Protein AF-A0A367ICL1-F1 (afdb_monomer)

pLDDT: mean 82.24, std 11.34, range [33.03, 95.75]

Radius of gyration: 26.97 Å; Cα contacts (8 Å, |Δi|>4): 690; chains: 1; bounding box: 72×70×71 Å

Mean predicted aligned error: 9.84 Å

Structure (mmCIF, N/CA/C/O backbone):
data_AF-A0A367ICL1-F1
#
_entry.id   AF-A0A367ICL1-F1
#
loop_
_atom_site.group_PDB
_atom_site.id
_atom_site.type_symbol
_atom_site.label_atom_id
_atom_site.label_alt_id
_atom_site.label_comp_id
_atom_site.label_asym_id
_atom_site.label_entity_id
_atom_site.label_seq_id
_atom_site.pdbx_PDB_ins_code
_atom_site.Cartn_x
_atom_site.Cartn_y
_atom_site.Cartn_z
_atom_site.occupancy
_atom_site.B_iso_or_equiv
_atom_site.auth_seq_id
_atom_site.auth_comp_id
_atom_site.auth_asym_id
_atom_site.auth_atom_id
_atom_site.pdbx_PDB_model_num
ATOM 1 N N . MET A 1 1 ? -9.075 15.004 -10.251 1.00 80.56 1 MET A N 1
ATOM 2 C CA . MET A 1 1 ? -9.542 15.127 -11.652 1.00 80.56 1 MET A CA 1
ATOM 3 C C . MET A 1 1 ? -8.831 16.227 -12.441 1.00 80.56 1 MET A C 1
ATOM 5 O O . MET A 1 1 ? -7.957 15.871 -13.210 1.00 80.56 1 MET A O 1
ATOM 9 N N . ALA A 1 2 ? -9.095 17.531 -12.251 1.00 84.38 2 ALA A N 1
ATOM 10 C CA . ALA A 1 2 ? -8.471 18.580 -13.090 1.00 84.38 2 ALA A CA 1
ATOM 11 C C . ALA A 1 2 ? -6.928 18.573 -13.080 1.00 84.38 2 ALA A C 1
ATOM 13 O O . ALA A 1 2 ? -6.303 18.707 -14.125 1.00 84.38 2 ALA A O 1
ATOM 14 N N . PHE A 1 3 ? -6.315 18.358 -11.911 1.00 87.19 3 PHE A N 1
ATOM 15 C CA . PHE A 1 3 ? -4.863 18.186 -11.803 1.00 87.19 3 PHE A CA 1
ATOM 16 C C . PHE A 1 3 ? -4.368 16.981 -12.621 1.00 87.19 3 PHE A C 1
ATOM 18 O O . PHE A 1 3 ? -3.489 17.147 -13.459 1.00 87.19 3 PHE A O 1
ATOM 25 N N . MET A 1 4 ? -5.001 15.811 -12.452 1.00 86.44 4 MET A N 1
ATOM 26 C CA . MET A 1 4 ? -4.690 14.587 -13.210 1.00 86.44 4 MET A CA 1
ATOM 27 C C . MET A 1 4 ? -4.840 14.784 -14.721 1.00 86.44 4 MET A C 1
ATOM 29 O O . MET A 1 4 ? -3.998 14.331 -15.484 1.00 86.44 4 MET A O 1
ATOM 33 N N . PHE A 1 5 ? -5.850 15.534 -15.164 1.00 85.31 5 PHE A N 1
ATOM 34 C CA . PHE A 1 5 ? -6.018 15.855 -16.580 1.00 85.31 5 PHE A CA 1
ATOM 35 C C . PHE A 1 5 ? -4.800 16.592 -17.163 1.00 85.31 5 PHE A C 1
ATOM 37 O O . PHE A 1 5 ? -4.386 16.317 -18.282 1.00 85.31 5 PHE A O 1
ATOM 44 N N . VAL A 1 6 ? -4.184 17.503 -16.406 1.00 85.88 6 VAL A N 1
ATOM 45 C CA . VAL A 1 6 ? -3.000 18.239 -16.876 1.00 85.88 6 VAL A CA 1
ATOM 46 C C . VAL A 1 6 ? -1.768 17.340 -16.965 1.00 85.88 6 VAL A C 1
ATOM 48 O O . VAL A 1 6 ? -1.006 17.446 -17.929 1.00 85.88 6 VAL A O 1
ATOM 51 N N . ILE A 1 7 ? -1.565 16.479 -15.969 1.00 85.38 7 ILE A N 1
ATOM 52 C CA . ILE A 1 7 ? -0.329 15.697 -15.839 1.00 85.38 7 ILE A CA 1
ATOM 53 C C . ILE A 1 7 ? -0.369 14.339 -16.540 1.00 85.38 7 ILE A C 1
ATOM 55 O O . ILE A 1 7 ? 0.687 13.778 -16.788 1.00 85.38 7 ILE A O 1
ATOM 59 N N . ASP A 1 8 ? -1.556 13.815 -16.852 1.00 83.19 8 ASP A N 1
ATOM 60 C CA . ASP A 1 8 ? -1.704 12.421 -17.279 1.00 83.19 8 ASP A CA 1
ATOM 61 C C . ASP A 1 8 ? -2.618 12.225 -18.497 1.00 83.19 8 ASP A C 1
ATOM 63 O O . ASP A 1 8 ? -2.525 11.225 -19.205 1.00 83.19 8 ASP A O 1
ATOM 67 N N . TYR A 1 9 ? -3.517 13.167 -18.803 1.00 82.44 9 TYR A N 1
ATOM 68 C CA . TYR A 1 9 ? -4.415 12.972 -19.942 1.00 82.44 9 TYR A CA 1
ATOM 69 C C . TYR A 1 9 ? -3.655 13.141 -21.268 1.00 82.44 9 TYR A C 1
ATOM 71 O O . TYR A 1 9 ? -3.093 14.212 -21.515 1.00 82.44 9 TYR A O 1
ATOM 79 N N . PRO A 1 10 ? -3.681 12.149 -22.180 1.00 80.56 10 PRO A N 1
ATOM 80 C CA . PRO A 1 10 ? -2.889 12.199 -23.400 1.00 80.56 10 PRO A CA 1
ATOM 81 C C . PRO A 1 10 ? -3.562 13.093 -24.450 1.00 80.56 10 PRO A C 1
ATOM 83 O O . PRO A 1 10 ? -4.404 12.648 -25.232 1.00 80.56 10 PRO A O 1
ATOM 86 N N . ILE A 1 11 ? -3.187 14.374 -24.473 1.00 80.12 11 ILE A N 1
ATOM 87 C CA . ILE A 1 11 ? -3.695 15.352 -25.447 1.00 80.12 11 ILE A CA 1
ATOM 88 C C . ILE A 1 11 ? -3.033 15.164 -26.812 1.00 80.12 11 ILE A C 1
ATOM 90 O O . ILE A 1 11 ? -3.685 15.297 -27.850 1.00 80.12 11 ILE A O 1
ATOM 94 N N . ARG A 1 12 ? -1.736 14.832 -26.846 1.00 76.81 12 ARG A N 1
ATOM 95 C CA . ARG A 1 12 ? -1.007 14.628 -28.108 1.00 76.81 12 ARG A CA 1
ATOM 96 C C . ARG A 1 12 ? -1.083 13.170 -28.550 1.00 76.81 12 ARG A C 1
ATOM 98 O O . ARG A 1 12 ? -0.141 12.404 -28.367 1.00 76.81 12 ARG A O 1
ATOM 105 N N . TRP A 1 13 ? -2.188 12.816 -29.203 1.00 74.50 13 TRP A N 1
ATOM 106 C CA . TRP A 1 13 ? -2.472 11.445 -29.645 1.00 74.50 13 TRP A CA 1
ATOM 107 C C . TRP A 1 13 ? -1.372 10.817 -30.514 1.00 74.50 13 TRP A C 1
ATOM 109 O O . TRP A 1 13 ? -0.991 9.673 -30.299 1.00 74.50 13 TRP A O 1
ATOM 119 N N . GLY A 1 14 ? -0.789 11.585 -31.442 1.00 67.75 14 GLY A N 1
ATOM 120 C CA . GLY A 1 14 ? 0.313 11.099 -32.282 1.00 67.75 14 GLY A CA 1
ATOM 121 C C . GLY A 1 14 ? 1.578 10.729 -31.497 1.00 67.75 14 GLY A C 1
ATOM 122 O O . GLY A 1 14 ? 2.306 9.840 -31.918 1.00 67.75 14 GLY A O 1
ATOM 123 N N . LYS A 1 15 ? 1.825 11.365 -30.339 1.00 72.56 15 LYS A N 1
ATOM 124 C CA . LYS A 1 15 ? 2.923 10.987 -29.435 1.00 72.56 15 LYS A CA 1
ATOM 125 C C . LYS A 1 15 ? 2.564 9.778 -28.579 1.00 72.56 15 LYS A C 1
ATOM 127 O O . LYS A 1 15 ? 3.397 8.894 -28.445 1.00 72.56 15 LYS A O 1
ATOM 132 N N . LYS A 1 16 ? 1.314 9.692 -28.108 1.00 74.62 16 LYS A N 1
ATOM 133 C CA . LYS A 1 16 ? 0.800 8.508 -27.404 1.00 74.62 16 LYS A CA 1
ATOM 134 C C . LYS A 1 16 ? 0.962 7.239 -28.252 1.00 74.62 16 LYS A C 1
ATOM 136 O O . LYS A 1 16 ? 1.472 6.241 -27.764 1.00 74.62 16 LYS A O 1
ATOM 141 N N . LEU A 1 17 ? 0.593 7.300 -29.536 1.00 69.69 17 LEU A N 1
ATOM 142 C CA . LEU A 1 17 ? 0.759 6.186 -30.484 1.00 69.69 17 LEU A CA 1
ATOM 143 C C . LEU A 1 17 ? 2.230 5.821 -30.737 1.00 69.69 17 LEU A C 1
ATOM 145 O O . LEU A 1 17 ? 2.527 4.677 -31.058 1.00 69.69 17 LEU A O 1
ATOM 149 N N . ALA A 1 18 ? 3.141 6.783 -30.591 1.00 64.62 18 ALA A N 1
ATOM 150 C CA . ALA A 1 18 ? 4.579 6.575 -30.721 1.00 64.62 18 ALA A CA 1
ATOM 151 C C . ALA A 1 18 ? 5.255 6.145 -29.402 1.00 64.62 18 ALA A C 1
ATOM 153 O O . ALA A 1 18 ? 6.481 6.084 -29.357 1.00 64.62 18 ALA A O 1
ATOM 154 N N . GLY A 1 19 ? 4.488 5.892 -28.331 1.00 67.94 19 GLY A N 1
ATOM 155 C CA . GLY A 1 19 ? 5.028 5.542 -27.012 1.00 67.94 19 GLY A CA 1
ATOM 156 C C . GLY A 1 19 ? 5.784 6.685 -26.326 1.00 67.94 19 GLY A C 1
ATOM 157 O O . GLY A 1 19 ? 6.648 6.431 -25.496 1.00 67.94 19 GLY A O 1
ATOM 158 N N . ALA A 1 20 ? 5.504 7.937 -26.705 1.00 72.62 20 ALA A N 1
ATOM 159 C CA . ALA A 1 20 ? 6.136 9.121 -26.137 1.00 72.62 20 ALA A CA 1
ATOM 160 C C . ALA A 1 20 ? 5.185 9.865 -25.176 1.00 72.62 20 ALA A C 1
ATOM 162 O O . ALA A 1 20 ? 3.975 9.931 -25.447 1.00 72.62 20 ALA A O 1
ATOM 163 N N . PRO A 1 21 ? 5.726 10.5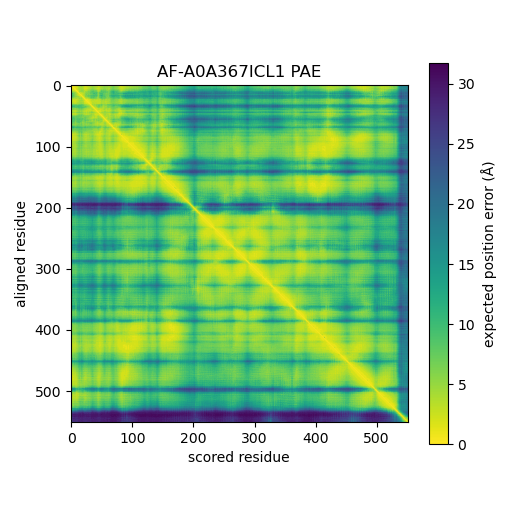33 -24.136 1.00 77.19 21 PRO A N 1
ATOM 164 C CA . PRO A 1 21 ? 4.918 11.265 -23.166 1.00 77.19 21 PRO A CA 1
ATOM 165 C C . PRO A 1 21 ? 4.038 12.323 -23.852 1.00 77.19 21 PRO A C 1
ATOM 167 O O . PRO A 1 21 ? 4.469 13.035 -24.773 1.00 77.19 21 PRO A O 1
ATOM 170 N N . SER A 1 22 ? 2.765 12.386 -23.458 1.00 80.62 22 SER A N 1
ATOM 171 C CA . SER A 1 22 ? 1.714 13.026 -24.269 1.00 80.62 22 SER A CA 1
ATOM 172 C C . SER A 1 22 ? 0.743 13.922 -23.496 1.00 80.62 22 SER A C 1
ATOM 174 O O . SER A 1 22 ? -0.187 14.468 -24.109 1.00 80.62 22 SER A O 1
ATOM 176 N N . SER A 1 23 ? 0.972 14.121 -22.194 1.00 84.88 23 SER A N 1
ATOM 177 C CA . SER A 1 23 ? 0.181 15.031 -21.361 1.00 84.88 23 SER A CA 1
ATOM 178 C C . SER A 1 23 ? 0.466 16.513 -21.653 1.00 84.88 23 SER A C 1
ATOM 180 O O . SER A 1 23 ? 1.392 16.862 -22.395 1.00 84.88 23 SER A O 1
ATOM 182 N N . ILE A 1 24 ? -0.336 17.422 -21.075 1.00 83.69 24 ILE A N 1
ATOM 183 C CA . ILE A 1 24 ? -0.062 18.871 -21.150 1.00 83.69 24 ILE A CA 1
ATOM 184 C C . ILE A 1 24 ? 1.265 19.181 -20.461 1.00 83.69 24 ILE A C 1
ATOM 186 O O . ILE A 1 24 ? 2.075 19.941 -20.997 1.00 83.69 24 ILE A O 1
ATOM 190 N N . ALA A 1 25 ? 1.481 18.603 -19.280 1.00 83.25 25 ALA A N 1
ATOM 191 C CA . ALA A 1 25 ? 2.699 18.805 -18.512 1.00 83.25 25 ALA A CA 1
ATOM 192 C C . ALA A 1 25 ? 3.931 18.295 -19.273 1.00 83.25 25 ALA A C 1
ATOM 194 O O . ALA A 1 25 ? 4.926 19.013 -19.366 1.00 83.25 25 ALA A O 1
ATOM 195 N N . ASP A 1 26 ? 3.833 17.127 -19.914 1.00 81.62 26 ASP A N 1
ATOM 196 C CA . ASP A 1 26 ? 4.898 16.589 -20.767 1.00 81.62 26 ASP A CA 1
ATOM 197 C C . ASP A 1 26 ? 5.168 17.489 -21.970 1.00 81.62 26 ASP A C 1
ATOM 199 O O . ASP A 1 26 ? 6.315 17.731 -22.339 1.00 81.62 26 ASP A O 1
ATOM 203 N N . TRP A 1 27 ? 4.117 18.030 -22.589 1.00 82.19 27 TRP A N 1
ATOM 204 C CA . TRP A 1 27 ? 4.282 18.954 -23.703 1.00 82.19 27 TRP A CA 1
ATOM 205 C C . TRP A 1 27 ? 5.031 20.222 -23.286 1.00 82.19 27 TRP A C 1
ATOM 207 O O . TRP A 1 27 ? 5.946 20.648 -23.998 1.00 82.19 27 TRP A O 1
ATOM 217 N N . VAL A 1 28 ? 4.687 20.801 -22.134 1.00 83.88 28 VAL A N 1
ATOM 218 C CA . VAL A 1 28 ? 5.409 21.950 -21.572 1.00 83.88 28 VAL A CA 1
ATOM 219 C C . VAL A 1 28 ? 6.857 21.564 -21.272 1.00 83.88 28 VAL A C 1
ATOM 221 O O . VAL A 1 28 ? 7.769 22.291 -21.665 1.00 83.88 28 VAL A O 1
ATOM 224 N N . ALA A 1 29 ? 7.085 20.399 -20.662 1.00 81.75 29 ALA A N 1
ATOM 225 C CA . ALA A 1 29 ? 8.419 19.923 -20.326 1.00 81.75 29 ALA A CA 1
ATOM 226 C C . ALA A 1 29 ? 9.305 19.733 -21.562 1.00 81.75 29 ALA A C 1
ATOM 228 O O . ALA A 1 29 ? 10.428 20.234 -21.595 1.00 81.75 29 ALA A O 1
ATOM 229 N N . MET A 1 30 ? 8.790 19.093 -22.611 1.00 82.12 30 MET A N 1
ATOM 230 C CA . MET A 1 30 ? 9.516 18.898 -23.868 1.00 82.12 30 MET A CA 1
ATOM 231 C C . MET A 1 30 ? 9.756 20.211 -24.613 1.00 82.12 30 MET A C 1
ATOM 233 O O . MET A 1 30 ? 10.809 20.389 -25.211 1.00 82.12 30 MET A O 1
ATOM 237 N N . THR A 1 31 ? 8.803 21.147 -24.579 1.00 83.38 31 THR A N 1
ATOM 238 C CA . THR A 1 31 ? 8.955 22.452 -25.251 1.00 83.38 31 THR A CA 1
ATOM 239 C C . THR A 1 31 ? 10.009 23.318 -24.562 1.00 83.38 31 THR A C 1
ATOM 241 O O . THR A 1 31 ? 10.727 24.065 -25.221 1.00 83.38 31 THR A O 1
ATOM 244 N N . LEU A 1 32 ? 10.133 23.194 -23.239 1.00 81.50 32 LEU A N 1
ATOM 245 C CA . LEU A 1 32 ? 11.165 23.851 -22.437 1.00 81.50 32 LEU A CA 1
ATOM 246 C C . LEU A 1 32 ? 12.491 23.067 -22.407 1.00 81.50 32 LEU A C 1
ATOM 248 O O . LEU A 1 32 ? 13.358 23.372 -21.587 1.00 81.50 32 LEU A O 1
ATOM 252 N N . SER A 1 33 ? 12.657 22.061 -23.273 1.00 82.50 33 SER A N 1
ATOM 253 C CA . SER A 1 33 ? 13.861 21.232 -23.340 1.00 82.50 33 SER A CA 1
ATOM 254 C C . SER A 1 33 ? 14.578 21.330 -24.677 1.00 82.50 33 SER A C 1
ATOM 256 O O . SER A 1 33 ? 13.956 21.428 -25.732 1.00 82.50 33 SER A O 1
ATOM 258 N N . GLY A 1 34 ? 15.911 21.293 -24.624 1.00 77.44 34 GLY A N 1
ATOM 259 C CA . GLY A 1 34 ? 16.750 21.082 -25.798 1.00 77.44 34 GLY A CA 1
ATOM 260 C C . GLY A 1 34 ? 16.775 19.609 -26.214 1.00 77.44 34 GLY A C 1
ATOM 261 O O . GLY A 1 34 ? 16.052 18.779 -25.665 1.00 77.44 34 GLY A O 1
ATOM 262 N N . GLN A 1 35 ? 17.636 19.270 -27.177 1.00 74.19 35 GLN A N 1
ATOM 263 C CA . GLN A 1 35 ? 17.752 17.884 -27.647 1.00 74.19 35 GLN A CA 1
ATOM 264 C C . GLN A 1 35 ? 18.404 16.946 -26.623 1.00 74.19 35 GLN A C 1
ATOM 266 O O . GLN A 1 35 ? 17.989 15.796 -26.541 1.00 74.19 35 GLN A O 1
ATOM 271 N N . ASP A 1 36 ? 19.349 17.453 -25.821 1.00 72.62 36 ASP A N 1
ATOM 272 C CA . ASP A 1 36 ? 20.118 16.648 -24.859 1.00 72.62 36 ASP A CA 1
ATOM 273 C C . ASP A 1 36 ? 19.740 16.904 -23.386 1.00 72.62 36 ASP A C 1
ATOM 275 O O . ASP A 1 36 ? 19.922 16.028 -22.539 1.00 72.62 36 ASP A O 1
ATOM 279 N N . TRP A 1 37 ? 19.224 18.098 -23.057 1.00 79.44 37 TRP A N 1
ATOM 280 C CA . TRP A 1 37 ? 18.909 18.502 -21.680 1.00 79.44 37 TRP A CA 1
ATOM 281 C C . TRP A 1 37 ? 17.777 19.532 -21.597 1.00 79.44 37 TRP A C 1
ATOM 283 O O . TRP A 1 37 ? 17.624 20.372 -22.488 1.00 79.44 37 TRP A O 1
ATOM 293 N N . GLY A 1 38 ? 17.011 19.515 -20.501 1.00 82.94 38 GLY A N 1
ATOM 294 C CA . GLY A 1 38 ? 15.934 20.475 -20.253 1.00 82.94 38 GLY A CA 1
ATOM 295 C C . GLY A 1 38 ? 14.990 20.067 -19.126 1.00 82.94 38 GLY A C 1
ATOM 296 O O . GLY A 1 38 ? 15.335 19.230 -18.307 1.00 82.94 38 GLY A O 1
ATOM 297 N N . LEU A 1 39 ? 13.781 20.630 -19.068 1.00 81.62 39 LEU A N 1
ATOM 298 C CA . LEU A 1 39 ? 12.786 20.239 -18.056 1.00 81.62 39 LEU A CA 1
ATOM 299 C C . LEU A 1 39 ? 12.366 18.758 -18.178 1.00 81.62 39 LEU A C 1
ATOM 301 O O . LEU A 1 39 ? 12.138 18.093 -17.172 1.00 81.62 39 LEU A O 1
ATOM 305 N N . ALA A 1 40 ? 12.323 18.229 -19.401 1.00 81.31 40 ALA A N 1
ATOM 306 C CA . ALA A 1 40 ? 12.000 16.836 -19.690 1.00 81.31 40 ALA A CA 1
ATOM 307 C C . ALA A 1 40 ? 13.074 15.858 -19.189 1.00 81.31 40 ALA A C 1
ATOM 309 O O . ALA A 1 40 ? 12.804 14.668 -19.101 1.00 81.31 40 ALA A O 1
ATOM 310 N N . SER A 1 41 ? 14.291 16.318 -18.848 1.00 82.50 41 SER A N 1
ATOM 311 C CA . SER A 1 41 ? 15.308 15.418 -18.279 1.00 82.50 41 SER A CA 1
ATOM 312 C C . SER A 1 41 ? 15.004 15.041 -16.830 1.00 82.50 41 SER A C 1
ATOM 314 O O . SER A 1 41 ? 15.547 14.053 -16.338 1.00 82.50 41 SER A O 1
ATOM 316 N N . VAL A 1 42 ? 14.143 15.815 -16.162 1.00 85.81 42 VAL A N 1
ATOM 317 C CA . VAL A 1 42 ? 13.775 15.683 -14.743 1.00 85.81 42 VAL A CA 1
ATOM 318 C C . VAL A 1 42 ? 12.283 15.372 -14.576 1.00 85.81 42 VAL A C 1
ATOM 320 O O . VAL A 1 42 ? 11.872 14.962 -13.494 1.00 85.81 42 VAL A O 1
ATOM 323 N N . TYR A 1 43 ? 11.463 15.553 -15.616 1.00 86.81 43 TYR A N 1
ATOM 324 C CA . TYR A 1 43 ? 10.024 15.299 -15.577 1.00 86.81 43 TYR A CA 1
ATOM 325 C C . TYR A 1 43 ? 9.545 14.464 -16.767 1.00 86.81 43 TYR A C 1
ATOM 327 O O . TYR A 1 43 ? 9.724 14.887 -17.911 1.00 86.81 43 TYR A O 1
ATOM 335 N N . THR A 1 44 ? 8.865 13.347 -16.485 1.00 83.62 44 THR A N 1
ATOM 336 C CA . THR A 1 44 ? 8.273 12.455 -17.499 1.00 83.62 44 THR A CA 1
ATOM 337 C C . THR A 1 44 ? 6.997 11.778 -16.984 1.00 83.62 44 THR A C 1
ATOM 339 O O . THR A 1 44 ? 7.015 11.207 -15.898 1.00 83.62 44 THR A O 1
ATOM 342 N N . GLU A 1 45 ? 5.895 11.827 -17.745 1.00 74.31 45 GLU A N 1
ATOM 343 C CA . GLU A 1 45 ? 4.645 11.041 -17.595 1.00 74.31 45 GLU A CA 1
ATOM 344 C C . GLU A 1 45 ? 3.929 11.086 -16.233 1.00 74.31 45 GLU A C 1
ATOM 346 O O . GLU A 1 45 ? 2.991 10.316 -16.045 1.00 74.31 45 GLU A O 1
ATOM 351 N N . ARG A 1 46 ? 4.351 11.982 -15.316 1.00 84.19 46 ARG A N 1
ATOM 352 C CA . ARG A 1 46 ? 3.899 12.248 -13.918 1.00 84.19 46 ARG A CA 1
ATOM 353 C C . ARG A 1 46 ? 5.018 12.171 -12.873 1.00 84.19 46 ARG A C 1
ATOM 355 O O . ARG A 1 46 ? 4.794 12.535 -11.716 1.00 84.19 46 ARG A O 1
ATOM 362 N N . TRP A 1 47 ? 6.202 11.696 -13.241 1.00 87.50 47 TRP A N 1
ATOM 363 C CA . TRP A 1 47 ? 7.343 11.551 -12.341 1.00 87.50 47 TRP A CA 1
ATOM 364 C C . TRP A 1 47 ? 8.262 12.758 -12.413 1.00 87.50 47 TRP A C 1
ATOM 366 O O . TRP A 1 47 ? 8.666 13.173 -13.492 1.00 87.50 47 TRP A O 1
ATOM 376 N N . ILE A 1 48 ? 8.647 13.271 -11.248 1.00 89.00 48 ILE A N 1
ATOM 377 C CA . ILE A 1 48 ? 9.845 14.091 -11.087 1.00 89.00 48 ILE A CA 1
ATOM 378 C C . ILE A 1 48 ? 10.967 13.137 -10.689 1.00 89.00 48 ILE A C 1
ATOM 380 O O . ILE A 1 48 ? 10.959 12.622 -9.573 1.00 89.00 48 ILE A O 1
ATOM 384 N N . HIS A 1 49 ? 11.902 12.862 -11.586 1.00 88.62 49 HIS A N 1
ATOM 385 C CA . HIS A 1 49 ? 12.945 11.856 -11.397 1.00 88.62 49 HIS A CA 1
ATOM 386 C C . HIS A 1 49 ? 14.349 12.454 -11.464 1.00 88.62 49 HIS A C 1
ATOM 388 O O . HIS A 1 49 ? 14.551 13.616 -11.818 1.00 88.62 49 HIS A O 1
ATOM 394 N N . GLN A 1 50 ? 15.341 11.648 -11.089 1.00 86.38 50 GLN A N 1
ATOM 395 C CA . GLN A 1 50 ? 16.743 12.002 -11.255 1.00 86.38 50 GLN A CA 1
ATOM 396 C C . GLN A 1 50 ? 17.035 12.389 -12.715 1.00 86.38 50 GLN A C 1
ATOM 398 O O . GLN A 1 50 ? 16.414 11.837 -13.630 1.00 86.38 50 GLN A O 1
ATOM 403 N N . PRO A 1 51 ? 17.974 13.315 -12.959 1.00 85.12 51 PRO A N 1
ATOM 404 C CA . PRO A 1 51 ? 18.217 13.783 -14.309 1.00 85.12 51 PRO A CA 1
ATOM 405 C C . PRO A 1 51 ? 18.663 12.654 -15.245 1.00 85.12 51 PRO A C 1
ATOM 407 O O . PRO A 1 51 ? 19.601 11.913 -14.949 1.00 85.12 51 PRO A O 1
ATOM 410 N N . SER A 1 52 ? 17.999 12.547 -16.390 1.00 84.12 52 SER A N 1
ATOM 411 C CA . SER A 1 52 ? 18.253 11.539 -17.422 1.00 84.12 52 SER A CA 1
ATOM 412 C C . SER A 1 52 ? 18.590 12.201 -18.757 1.00 84.12 52 SER A C 1
ATOM 414 O O . SER A 1 52 ? 18.160 13.318 -19.041 1.00 84.12 52 SER A O 1
ATOM 416 N N . LYS A 1 53 ? 19.408 11.541 -19.581 1.00 82.38 53 LYS A N 1
ATOM 417 C CA . LYS A 1 53 ? 19.758 12.071 -20.903 1.00 82.38 53 LYS A CA 1
ATOM 418 C C . LYS A 1 53 ? 18.530 12.020 -21.813 1.00 82.38 53 LYS A C 1
ATOM 420 O O . LYS A 1 53 ? 17.853 10.999 -21.847 1.00 82.38 53 LYS A O 1
ATOM 425 N N . LEU A 1 54 ? 18.276 13.094 -22.555 1.00 81.94 54 LEU A N 1
ATOM 426 C CA . LEU A 1 54 ? 17.197 13.129 -23.539 1.00 81.94 54 LEU A CA 1
ATOM 427 C C . LEU A 1 54 ? 17.636 12.494 -24.862 1.00 81.94 54 LEU A C 1
ATOM 429 O O . LEU A 1 54 ? 18.774 12.665 -25.299 1.00 81.94 54 LEU A O 1
ATOM 433 N N . GLU A 1 55 ? 16.708 11.796 -25.511 1.00 78.31 55 GLU A N 1
ATOM 434 C CA . GLU A 1 55 ? 16.825 11.351 -26.897 1.00 78.31 55 GLU A CA 1
ATOM 435 C C . GLU A 1 55 ? 15.640 11.925 -27.677 1.00 78.31 55 GLU A C 1
ATOM 437 O O . GLU A 1 55 ? 14.484 11.744 -27.305 1.00 78.31 55 GLU A O 1
ATOM 442 N N . ASN A 1 56 ? 15.907 12.689 -28.741 1.00 73.12 56 ASN A N 1
ATOM 443 C CA . ASN A 1 56 ? 14.868 13.372 -29.527 1.00 73.12 56 ASN A CA 1
ATOM 444 C C . ASN A 1 56 ? 13.929 14.275 -28.690 1.00 73.12 56 ASN A C 1
ATOM 446 O O . ASN A 1 56 ? 12.751 14.448 -29.019 1.00 73.12 56 ASN A O 1
ATOM 450 N N . GLY A 1 57 ? 14.452 14.871 -27.610 1.00 70.56 57 GLY A N 1
ATOM 451 C CA . GLY A 1 57 ? 13.715 15.799 -26.746 1.00 70.56 57 GLY A CA 1
ATOM 452 C C . GLY A 1 57 ? 12.739 15.145 -25.759 1.00 70.56 57 GLY A C 1
ATOM 453 O O . GLY A 1 57 ? 11.913 15.856 -25.187 1.00 70.56 57 GLY A O 1
ATOM 454 N N . PHE A 1 58 ? 12.810 13.826 -25.548 1.00 75.69 58 PHE A N 1
ATOM 455 C CA . PHE A 1 58 ? 12.112 13.125 -24.462 1.00 75.69 58 PHE A CA 1
ATOM 456 C C . PHE A 1 58 ? 13.065 12.179 -23.721 1.00 75.69 58 PHE A C 1
ATOM 458 O O . PHE A 1 58 ? 14.095 11.774 -24.260 1.00 75.69 58 PHE A O 1
ATOM 465 N N . ALA A 1 59 ? 12.759 11.873 -22.460 1.00 78.75 59 ALA A N 1
ATOM 466 C CA . ALA A 1 59 ? 13.570 10.959 -21.671 1.00 78.75 59 ALA A CA 1
ATOM 467 C C . ALA A 1 59 ? 13.218 9.503 -22.033 1.00 78.75 59 ALA A C 1
ATOM 469 O O . ALA A 1 59 ? 12.050 9.122 -21.916 1.00 78.75 59 ALA A O 1
ATOM 470 N N . PRO A 1 60 ? 14.184 8.678 -22.473 1.00 77.38 60 PRO A N 1
ATOM 471 C CA . PRO A 1 60 ? 13.936 7.267 -22.732 1.00 77.38 60 PRO A CA 1
ATOM 472 C C . PRO A 1 60 ? 13.627 6.527 -21.420 1.00 77.38 60 PRO A C 1
ATOM 474 O O . PRO A 1 60 ? 14.016 6.969 -20.335 1.00 77.38 60 PRO A O 1
ATOM 477 N N . TYR A 1 61 ? 12.914 5.401 -21.519 1.00 77.62 61 TYR A N 1
ATOM 478 C CA . TYR A 1 61 ? 12.546 4.542 -20.380 1.00 77.62 61 TYR A CA 1
ATOM 479 C C . TYR A 1 61 ? 11.876 5.300 -19.220 1.00 77.62 61 TYR A C 1
ATOM 481 O O . TYR A 1 61 ? 12.169 5.040 -18.055 1.00 77.62 61 TYR A O 1
ATOM 489 N N . ASN A 1 62 ? 11.016 6.276 -19.529 1.00 75.94 62 ASN A N 1
ATOM 490 C CA . ASN A 1 62 ? 10.311 7.101 -18.542 1.00 75.94 62 ASN A CA 1
ATOM 491 C C . ASN A 1 62 ? 11.234 7.809 -17.536 1.00 75.94 62 ASN A C 1
ATOM 493 O O . ASN A 1 62 ? 10.900 7.967 -16.360 1.00 75.94 62 ASN A O 1
ATOM 497 N N . GLY A 1 63 ? 12.418 8.228 -17.994 1.00 75.81 63 GLY A N 1
ATOM 498 C CA . GLY A 1 63 ? 13.380 8.944 -17.158 1.00 75.81 63 GLY A CA 1
ATOM 499 C C . GLY A 1 63 ? 14.335 8.057 -16.369 1.00 75.81 63 GLY A C 1
ATOM 500 O O . GLY A 1 63 ? 15.145 8.557 -15.584 1.00 75.81 63 GLY A O 1
ATOM 501 N N . ILE A 1 64 ? 14.272 6.740 -16.567 1.00 84.19 64 ILE A N 1
ATOM 502 C CA . ILE A 1 64 ? 15.166 5.792 -15.914 1.00 84.19 64 ILE A CA 1
ATOM 503 C C . ILE A 1 64 ? 16.485 5.730 -16.687 1.00 84.19 64 ILE A C 1
ATOM 505 O O . ILE A 1 64 ? 16.530 5.449 -17.882 1.00 84.19 64 ILE A O 1
ATOM 509 N N . THR A 1 65 ? 17.587 5.979 -15.983 1.00 84.62 65 THR A N 1
ATOM 510 C CA . THR A 1 65 ? 18.931 5.965 -16.562 1.00 84.62 65 THR A CA 1
ATOM 511 C C . THR A 1 65 ? 19.339 4.539 -16.963 1.00 84.62 65 THR A C 1
ATOM 513 O O . THR A 1 65 ? 19.375 3.677 -16.081 1.00 84.62 65 THR A O 1
ATOM 516 N N . PRO A 1 66 ? 19.683 4.274 -18.239 1.00 84.12 66 PRO A N 1
ATOM 517 C CA . PRO A 1 66 ? 20.215 2.979 -18.656 1.00 84.12 66 PRO A CA 1
ATOM 518 C C . PRO A 1 66 ? 21.528 2.640 -17.951 1.00 84.12 66 PRO A C 1
ATOM 520 O O . PRO A 1 66 ? 22.271 3.536 -17.530 1.00 84.12 66 PRO A O 1
ATOM 523 N N . TYR A 1 67 ? 21.831 1.349 -17.854 1.00 83.00 67 TYR A N 1
ATOM 524 C CA . TYR A 1 67 ? 23.046 0.895 -17.206 1.00 83.00 67 TYR A CA 1
ATOM 525 C C . TYR A 1 67 ? 24.303 1.384 -17.914 1.00 83.00 67 TYR A C 1
ATOM 527 O O . TYR A 1 67 ? 24.466 1.265 -19.126 1.00 83.00 67 TYR A O 1
ATOM 535 N N . SER A 1 68 ? 25.205 1.940 -17.115 1.00 82.56 68 SER A N 1
ATOM 536 C CA . SER A 1 68 ? 26.558 2.271 -17.522 1.00 82.56 68 SER A CA 1
ATOM 537 C C . SER A 1 68 ? 27.434 2.190 -16.289 1.00 82.56 68 SER A C 1
ATOM 539 O O . SER A 1 68 ? 27.187 2.895 -15.308 1.00 82.56 68 SER A O 1
ATOM 541 N N . SER A 1 69 ? 28.490 1.381 -16.343 1.00 80.31 69 SER A N 1
ATOM 542 C CA . SER A 1 69 ? 29.368 1.165 -15.192 1.00 80.31 69 SER A CA 1
ATOM 543 C C . SER A 1 69 ? 30.009 2.459 -14.670 1.00 80.31 69 SER A C 1
ATOM 545 O O . SER A 1 69 ? 30.378 2.517 -13.501 1.00 80.31 69 SER A O 1
ATOM 547 N N . SER A 1 70 ? 30.107 3.507 -15.499 1.00 82.06 70 SER A N 1
ATOM 548 C CA . SER A 1 70 ? 30.639 4.822 -15.119 1.00 82.06 70 SER A CA 1
ATOM 549 C C . SER A 1 70 ? 29.605 5.775 -14.510 1.00 82.06 70 SER A C 1
ATOM 551 O O . SER A 1 70 ? 29.989 6.779 -13.909 1.00 82.06 70 SER A O 1
ATOM 553 N N . ASN A 1 71 ? 28.305 5.496 -14.655 1.00 84.25 71 ASN A N 1
ATOM 554 C CA . ASN A 1 71 ? 27.245 6.391 -14.207 1.00 84.25 71 ASN A CA 1
ATOM 555 C C . ASN A 1 71 ? 26.636 5.914 -12.875 1.00 84.25 71 ASN A C 1
ATOM 557 O O . ASN A 1 71 ? 25.914 4.913 -12.873 1.00 84.25 71 ASN A O 1
ATOM 561 N N . PRO A 1 72 ? 26.822 6.642 -11.756 1.00 84.62 72 PRO A N 1
ATOM 562 C CA . PRO A 1 72 ? 26.254 6.257 -10.463 1.00 84.62 72 PRO A CA 1
ATOM 563 C C . PRO A 1 72 ? 24.717 6.241 -10.461 1.00 84.62 72 PRO A C 1
ATOM 565 O O . PRO A 1 72 ? 24.114 5.465 -9.724 1.00 84.62 72 PRO A O 1
ATOM 568 N N . PHE A 1 73 ? 24.066 7.025 -11.328 1.00 84.25 73 PHE A N 1
ATOM 569 C CA . PHE A 1 73 ? 22.605 7.034 -11.470 1.00 84.25 73 PHE A CA 1
ATOM 570 C C . PHE A 1 73 ? 22.042 5.754 -12.098 1.00 84.25 73 PHE A C 1
ATOM 572 O O . PHE A 1 73 ? 20.832 5.556 -12.082 1.00 84.25 73 PHE A O 1
ATOM 579 N N . SER A 1 74 ? 22.888 4.866 -12.627 1.00 84.38 74 SER A N 1
ATOM 580 C CA . SER A 1 74 ? 22.446 3.540 -13.070 1.00 84.38 74 SER A CA 1
ATOM 581 C C . SER A 1 74 ? 22.359 2.502 -11.948 1.00 84.38 74 SER A C 1
ATOM 583 O O . SER A 1 74 ? 21.758 1.450 -12.139 1.00 84.38 74 SER A O 1
ATOM 585 N N . TYR A 1 75 ? 22.920 2.800 -10.772 1.00 85.31 75 TYR A N 1
ATOM 586 C CA . TYR A 1 75 ? 22.925 1.907 -9.607 1.00 85.31 75 TYR A CA 1
ATOM 587 C C . TYR A 1 75 ? 21.797 2.221 -8.619 1.00 85.31 75 TYR A C 1
ATOM 589 O O . TYR A 1 75 ? 21.574 1.472 -7.674 1.00 85.31 75 TYR A O 1
ATOM 597 N N . THR A 1 76 ? 21.093 3.338 -8.801 1.00 89.12 76 THR A N 1
ATOM 598 C CA . THR A 1 76 ? 20.004 3.782 -7.926 1.00 89.12 76 THR A CA 1
ATOM 599 C C . THR A 1 76 ? 18.937 4.515 -8.732 1.00 89.12 76 THR A C 1
ATOM 601 O O . THR A 1 76 ? 19.132 4.831 -9.906 1.00 89.12 76 THR A O 1
ATOM 604 N N . PHE A 1 77 ? 17.789 4.775 -8.115 1.00 89.12 77 PHE A N 1
ATOM 605 C CA . PHE A 1 77 ? 16.740 5.573 -8.725 1.00 89.12 77 PHE A CA 1
ATOM 606 C C . PHE A 1 77 ? 16.017 6.417 -7.681 1.00 89.12 77 PHE A C 1
ATOM 608 O O . PHE A 1 77 ? 15.470 5.913 -6.694 1.00 89.12 77 PHE A O 1
ATOM 615 N N . LEU A 1 78 ? 15.976 7.719 -7.941 1.00 90.31 78 LEU A N 1
ATOM 616 C CA . LEU A 1 78 ? 15.161 8.667 -7.201 1.00 90.31 78 LEU A CA 1
ATOM 617 C C . LEU A 1 78 ? 14.073 9.212 -8.121 1.00 90.31 78 LEU A C 1
ATOM 619 O O . LEU A 1 78 ? 14.371 9.815 -9.151 1.00 90.31 78 LEU A O 1
ATOM 623 N N . GLY A 1 79 ? 12.818 9.034 -7.716 1.00 89.50 79 GLY A N 1
ATOM 624 C CA . GLY A 1 79 ? 11.668 9.654 -8.359 1.00 89.50 79 GLY A CA 1
ATOM 625 C C . GLY A 1 79 ? 10.578 10.016 -7.363 1.00 89.50 79 GLY A C 1
ATOM 626 O O . GLY A 1 79 ? 10.505 9.448 -6.280 1.00 89.50 79 GLY A O 1
ATOM 627 N N . ILE A 1 80 ? 9.746 10.986 -7.726 1.00 91.62 80 ILE A N 1
ATOM 628 C CA . ILE A 1 80 ? 8.587 11.462 -6.974 1.00 91.62 80 ILE A CA 1
ATOM 629 C C . ILE A 1 80 ? 7.413 11.467 -7.946 1.00 91.62 80 ILE A C 1
ATOM 631 O O . ILE A 1 80 ? 7.417 12.223 -8.918 1.00 91.62 80 ILE A O 1
ATOM 635 N N . GLU A 1 81 ? 6.408 10.636 -7.694 1.00 90.94 81 GLU A N 1
ATOM 636 C CA . GLU A 1 81 ? 5.180 10.651 -8.478 1.00 90.94 81 GLU A CA 1
ATOM 637 C C . GLU A 1 81 ? 4.258 11.778 -8.016 1.00 90.94 81 GLU A C 1
ATOM 639 O O . GLU A 1 81 ? 3.955 11.928 -6.830 1.00 90.94 81 GLU A O 1
ATOM 644 N N . LEU A 1 82 ? 3.775 12.577 -8.962 1.00 90.06 82 LEU A N 1
ATOM 645 C CA . LEU A 1 82 ? 2.781 13.608 -8.692 1.00 90.06 82 LEU A CA 1
ATOM 646 C C . LEU A 1 82 ? 1.381 12.992 -8.568 1.00 90.06 82 LEU A C 1
ATOM 648 O O . LEU A 1 82 ? 0.524 13.205 -9.419 1.00 90.06 82 LEU A O 1
ATOM 652 N N . SER A 1 83 ? 1.142 12.257 -7.483 1.00 90.06 83 SER A N 1
ATOM 653 C CA . SER A 1 83 ? -0.166 11.679 -7.157 1.00 90.06 83 SER A CA 1
ATOM 654 C C . SER A 1 83 ? -0.781 12.372 -5.932 1.00 90.06 83 SER A C 1
ATOM 656 O O . SER A 1 83 ? -0.224 12.304 -4.825 1.00 90.06 83 SER A O 1
ATOM 658 N N . PRO A 1 84 ? -1.944 13.035 -6.089 1.00 90.56 84 PRO A N 1
ATOM 659 C CA . PRO A 1 84 ? -2.724 13.552 -4.968 1.00 90.56 84 PRO A CA 1
ATOM 660 C C . PRO A 1 84 ? -3.060 12.484 -3.917 1.00 90.56 84 PRO A C 1
ATOM 662 O O . PRO A 1 84 ? -3.080 12.792 -2.726 1.00 90.56 84 PRO A O 1
ATOM 665 N N . THR A 1 85 ? -3.279 11.237 -4.337 1.00 91.06 85 THR A N 1
ATOM 666 C CA . THR A 1 85 ? -3.581 10.091 -3.472 1.00 91.06 85 THR A CA 1
ATOM 667 C C . THR A 1 85 ? -2.411 9.768 -2.568 1.00 91.06 85 THR A C 1
ATOM 669 O O . THR A 1 85 ? -2.583 9.683 -1.355 1.00 91.06 85 THR A O 1
ATOM 672 N N . LEU A 1 86 ? -1.204 9.650 -3.120 1.00 91.50 86 LEU A N 1
ATOM 673 C CA . LEU A 1 86 ? -0.018 9.347 -2.320 1.00 91.50 86 LEU A CA 1
ATOM 674 C C . LEU A 1 86 ? 0.283 10.459 -1.304 1.00 91.50 86 LEU A C 1
ATOM 676 O O . LEU A 1 86 ? 0.620 10.176 -0.152 1.00 91.50 86 LEU A O 1
ATOM 680 N N . LEU A 1 87 ? 0.089 11.723 -1.695 1.00 92.31 87 LEU A N 1
ATOM 681 C CA . LEU A 1 87 ? 0.201 12.862 -0.782 1.00 92.31 87 LEU A CA 1
ATOM 682 C C . LEU A 1 87 ? -0.872 12.815 0.323 1.00 92.31 87 LEU A C 1
ATOM 684 O O . LEU A 1 87 ? -0.564 13.059 1.490 1.00 92.31 87 LEU A O 1
ATOM 688 N N . ALA A 1 88 ? -2.117 12.478 -0.024 1.00 92.94 88 ALA A N 1
ATOM 689 C CA . ALA A 1 88 ? -3.219 12.331 0.925 1.00 92.94 88 ALA A CA 1
ATOM 690 C C . ALA A 1 88 ? -2.973 11.184 1.919 1.00 92.94 88 ALA A C 1
ATOM 692 O O . ALA A 1 88 ? -3.146 11.378 3.121 1.00 92.94 88 ALA A O 1
ATOM 693 N N . ILE A 1 89 ? -2.490 10.026 1.456 1.00 91.25 89 ILE A N 1
ATOM 694 C CA . ILE A 1 89 ? -2.081 8.906 2.321 1.00 91.25 89 ILE A CA 1
ATOM 695 C C . ILE A 1 89 ? -1.000 9.376 3.302 1.00 91.25 89 ILE A C 1
ATOM 697 O O . ILE A 1 89 ? -1.124 9.176 4.511 1.00 91.25 89 ILE A O 1
ATOM 701 N N . GLY A 1 90 ? 0.018 10.087 2.807 1.00 91.50 90 GLY A N 1
ATOM 702 C CA . GLY A 1 90 ? 1.028 10.737 3.643 1.00 91.50 90 GLY A CA 1
ATOM 703 C C . GLY A 1 90 ? 0.437 11.662 4.710 1.00 91.50 90 GLY A C 1
ATOM 704 O O . GLY A 1 90 ? 0.816 11.600 5.881 1.00 91.50 90 GLY A O 1
ATOM 705 N N . TRP A 1 91 ? -0.531 12.493 4.317 1.00 92.75 91 TRP A N 1
ATOM 706 C CA . TRP A 1 91 ? -1.224 13.424 5.208 1.00 92.75 91 TRP A CA 1
ATOM 707 C C . TRP A 1 91 ? -1.964 12.713 6.350 1.00 92.75 91 TRP A C 1
ATOM 709 O O . TRP A 1 91 ? -1.929 13.186 7.490 1.00 92.75 91 TRP A O 1
ATOM 719 N N . PHE A 1 92 ? -2.592 11.563 6.080 1.00 90.00 92 PHE A N 1
ATOM 720 C CA . PHE A 1 92 ? -3.243 10.741 7.106 1.00 90.00 92 PHE A CA 1
ATOM 721 C C . PHE A 1 92 ? -2.238 10.099 8.069 1.00 90.00 92 PHE A C 1
ATOM 723 O O . PHE A 1 92 ? -2.466 10.085 9.279 1.00 90.00 92 PHE A O 1
ATOM 730 N N . MET A 1 93 ? -1.103 9.621 7.553 1.00 88.25 93 MET A N 1
ATOM 731 C CA . MET A 1 93 ? -0.089 8.903 8.334 1.00 88.25 93 MET A CA 1
ATOM 732 C C . MET A 1 93 ? 0.749 9.792 9.267 1.00 88.25 93 MET A C 1
ATOM 734 O O . MET A 1 93 ? 1.352 9.275 10.210 1.00 88.25 93 MET A O 1
ATOM 738 N N . LYS A 1 94 ? 0.790 11.114 9.037 1.00 92.56 94 LYS A N 1
ATOM 739 C CA . LYS A 1 94 ? 1.725 12.060 9.687 1.00 92.56 94 LYS A CA 1
ATOM 740 C C . LYS A 1 94 ? 3.195 11.766 9.365 1.00 92.56 94 LYS A C 1
ATOM 742 O O . LYS A 1 94 ? 3.546 10.748 8.767 1.00 92.56 94 LYS A O 1
ATOM 747 N N . PHE A 1 95 ? 4.090 12.666 9.774 1.00 94.44 95 PHE A N 1
ATOM 748 C CA . PHE A 1 95 ? 5.507 12.568 9.410 1.00 94.44 95 PHE A CA 1
ATOM 749 C C . PHE A 1 95 ? 6.193 11.315 9.965 1.00 94.44 95 PHE A C 1
ATOM 751 O O . PHE A 1 95 ? 6.934 10.661 9.241 1.00 94.44 95 PHE A O 1
ATOM 758 N N . ARG A 1 96 ? 5.943 10.945 11.231 1.00 91.44 96 ARG A N 1
ATOM 759 C CA . ARG A 1 96 ? 6.642 9.822 11.888 1.00 91.44 96 ARG A CA 1
ATOM 760 C C . ARG A 1 96 ? 6.463 8.499 11.139 1.00 91.44 96 ARG A C 1
ATOM 762 O O . ARG A 1 96 ? 7.441 7.789 10.923 1.00 91.44 96 ARG A O 1
ATOM 769 N N . VAL A 1 97 ? 5.225 8.163 10.775 1.00 90.19 97 VAL A N 1
ATOM 770 C CA . VAL A 1 97 ? 4.921 6.902 10.084 1.00 90.19 97 VAL A CA 1
ATOM 771 C C . VAL A 1 97 ? 5.412 6.970 8.641 1.00 90.19 97 VAL A C 1
ATOM 773 O O . VAL A 1 97 ? 6.100 6.055 8.199 1.00 90.19 97 VAL A O 1
ATOM 776 N N . ALA A 1 98 ? 5.164 8.084 7.943 1.00 92.94 98 ALA A N 1
ATOM 777 C CA . ALA A 1 98 ? 5.630 8.271 6.571 1.00 92.94 98 ALA A CA 1
ATOM 778 C C . ALA A 1 98 ? 7.165 8.209 6.452 1.00 92.94 98 ALA A C 1
ATOM 780 O O . ALA A 1 98 ? 7.688 7.633 5.503 1.00 92.94 98 ALA A O 1
ATOM 781 N N . PHE A 1 99 ? 7.895 8.734 7.440 1.00 93.88 99 PHE A N 1
ATOM 782 C CA . PHE A 1 99 ? 9.352 8.642 7.514 1.00 93.88 99 PHE A CA 1
ATOM 783 C C . PHE A 1 99 ? 9.835 7.208 7.719 1.00 93.88 99 PHE A C 1
ATOM 785 O O . PHE A 1 99 ? 10.784 6.799 7.065 1.00 93.88 99 PHE A O 1
ATOM 792 N N . LEU A 1 100 ? 9.173 6.420 8.570 1.00 91.69 100 LEU A N 1
ATOM 793 C CA . LEU A 1 100 ? 9.558 5.024 8.801 1.00 91.69 100 LEU A CA 1
ATOM 794 C C . LEU A 1 100 ? 9.279 4.121 7.595 1.00 91.69 100 LEU A C 1
ATOM 796 O O . LEU A 1 100 ? 10.103 3.261 7.288 1.00 91.69 100 LEU A O 1
ATOM 800 N N . VAL A 1 101 ? 8.192 4.367 6.858 1.00 93.00 101 VAL A N 1
ATOM 801 C CA . VAL A 1 101 ? 7.978 3.747 5.541 1.00 93.00 101 VAL A CA 1
ATOM 802 C C . VAL A 1 101 ? 9.092 4.177 4.583 1.00 93.00 101 VAL A C 1
ATOM 804 O O . VAL A 1 101 ? 9.752 3.348 3.968 1.00 93.00 101 VAL A O 1
ATOM 807 N N . ASN A 1 102 ? 9.380 5.474 4.489 1.00 94.69 102 ASN A N 1
ATOM 808 C CA . ASN A 1 102 ? 10.376 5.970 3.546 1.00 94.69 102 ASN A CA 1
ATOM 809 C C . ASN A 1 102 ? 11.813 5.514 3.869 1.00 94.69 102 ASN A C 1
ATOM 811 O O . ASN A 1 102 ? 12.586 5.263 2.951 1.00 94.69 102 ASN A O 1
ATOM 815 N N . LEU A 1 103 ? 12.159 5.310 5.144 1.00 94.81 103 LEU A N 1
ATOM 816 C CA . LEU A 1 103 ? 13.426 4.695 5.553 1.00 94.81 103 LEU A CA 1
ATOM 817 C C . LEU A 1 103 ? 13.622 3.313 4.920 1.00 94.81 103 LEU A C 1
ATOM 819 O O . LEU A 1 103 ? 14.732 2.997 4.498 1.00 94.81 103 LEU A O 1
ATOM 823 N N . GLY A 1 104 ? 12.552 2.522 4.798 1.00 94.06 104 GLY A N 1
ATOM 824 C CA . GLY A 1 104 ? 12.579 1.259 4.061 1.00 94.06 104 GLY A CA 1
ATOM 825 C C . GLY A 1 104 ? 12.961 1.460 2.598 1.00 94.06 104 GLY A C 1
ATOM 826 O O . GLY A 1 104 ? 13.879 0.812 2.100 1.00 94.06 104 GLY A O 1
ATOM 827 N N . SER A 1 105 ? 12.329 2.420 1.920 1.00 93.81 105 SER A N 1
ATOM 828 C CA . SER A 1 105 ? 12.666 2.751 0.529 1.00 93.81 105 SER A CA 1
ATOM 829 C C . SER A 1 105 ? 14.093 3.270 0.389 1.00 93.81 105 SER A C 1
ATOM 831 O O . SER A 1 105 ? 14.767 2.936 -0.579 1.00 93.81 105 SER A O 1
ATOM 833 N N . ILE A 1 106 ? 14.574 4.060 1.352 1.00 94.75 106 ILE A N 1
ATOM 834 C CA . ILE A 1 106 ? 15.940 4.584 1.343 1.00 94.75 106 ILE A CA 1
ATOM 835 C C . ILE A 1 106 ? 16.946 3.433 1.443 1.00 94.75 106 ILE A C 1
ATOM 837 O O . ILE A 1 106 ? 17.886 3.374 0.654 1.00 94.75 106 ILE A O 1
ATOM 841 N N . VAL A 1 107 ? 16.730 2.489 2.365 1.00 95.06 107 VAL A N 1
ATOM 842 C CA . VAL A 1 107 ? 17.581 1.297 2.495 1.00 95.06 107 VAL A CA 1
ATOM 843 C C . VAL A 1 107 ? 17.522 0.446 1.226 1.00 95.06 107 VAL A C 1
ATOM 845 O O . VAL A 1 107 ? 18.562 0.017 0.731 1.00 95.06 107 VAL A O 1
ATOM 848 N N . ALA A 1 108 ? 16.334 0.244 0.654 1.00 94.62 108 ALA A N 1
ATOM 849 C CA . ALA A 1 108 ? 16.176 -0.496 -0.591 1.00 94.62 108 ALA A CA 1
ATOM 850 C C . ALA A 1 108 ? 16.950 0.158 -1.749 1.00 94.62 108 ALA A C 1
ATOM 852 O O . ALA A 1 108 ? 17.824 -0.474 -2.334 1.00 94.62 108 ALA A O 1
ATOM 853 N N . TRP A 1 109 ? 16.687 1.428 -2.052 1.00 93.50 109 TRP A N 1
ATOM 854 C CA . TRP A 1 109 ? 17.177 2.080 -3.270 1.00 93.50 109 TRP A CA 1
ATOM 855 C C . TRP A 1 109 ? 18.589 2.656 -3.180 1.00 93.50 109 TRP A C 1
ATOM 857 O O . TRP A 1 109 ? 19.269 2.718 -4.203 1.00 93.50 109 TRP A O 1
ATOM 867 N N . PHE A 1 110 ? 19.050 3.076 -1.999 1.00 92.88 110 PHE A N 1
ATOM 868 C CA . PHE A 1 110 ? 20.386 3.668 -1.830 1.00 92.88 110 PHE A CA 1
ATOM 869 C C . PHE A 1 110 ? 21.405 2.718 -1.205 1.00 92.88 110 PHE A C 1
ATOM 871 O O . PHE A 1 110 ? 22.590 3.042 -1.198 1.00 92.88 110 PHE A O 1
ATOM 878 N N . PHE A 1 111 ? 20.976 1.561 -0.693 1.00 93.06 111 PHE A N 1
ATOM 879 C CA . PHE A 1 111 ? 21.883 0.585 -0.092 1.00 93.06 111 PHE A CA 1
ATOM 880 C C . PHE A 1 111 ? 21.791 -0.782 -0.770 1.00 93.06 111 PHE A C 1
ATOM 882 O O . PHE A 1 111 ? 22.781 -1.245 -1.330 1.00 93.06 111 PHE A O 1
ATOM 889 N N . LEU A 1 112 ? 20.611 -1.408 -0.785 1.00 93.81 112 LEU A N 1
ATOM 890 C CA . LEU A 1 112 ? 20.458 -2.771 -1.303 1.00 93.81 112 LEU A CA 1
ATOM 891 C C . LEU A 1 112 ? 20.571 -2.845 -2.827 1.00 93.81 112 LEU A C 1
ATOM 893 O O . LEU A 1 112 ? 21.319 -3.681 -3.317 1.00 93.81 112 LEU A O 1
ATOM 897 N N . VAL A 1 113 ? 19.887 -1.975 -3.579 1.00 93.19 113 VAL A N 1
ATOM 898 C CA . VAL A 1 113 ? 19.959 -1.977 -5.053 1.00 93.19 113 VAL A CA 1
ATOM 899 C C . VAL A 1 113 ? 21.401 -1.751 -5.538 1.00 93.19 113 VAL A C 1
ATOM 901 O O . VAL A 1 113 ? 21.889 -2.604 -6.278 1.00 93.19 113 VAL A O 1
ATOM 904 N N . PRO A 1 114 ? 22.141 -0.710 -5.093 1.00 92.62 114 PRO A N 1
ATOM 905 C CA . PRO A 1 114 ? 23.537 -0.548 -5.491 1.00 92.62 114 PRO A CA 1
ATOM 906 C C . PRO A 1 114 ? 24.405 -1.752 -5.124 1.00 92.62 114 PRO A C 1
ATOM 908 O O . PRO A 1 114 ? 25.223 -2.174 -5.934 1.00 92.62 114 PRO A O 1
ATOM 911 N N . LEU A 1 115 ? 24.219 -2.328 -3.931 1.00 92.25 115 LEU A N 1
ATOM 912 C CA . LEU A 1 115 ? 24.986 -3.487 -3.475 1.00 92.25 115 LEU A CA 1
ATOM 913 C C . LEU A 1 115 ? 24.733 -4.716 -4.353 1.00 92.25 115 LEU A C 1
ATOM 915 O O . LEU A 1 115 ? 25.685 -5.385 -4.738 1.00 92.25 115 LEU A O 1
ATOM 919 N N . VAL A 1 116 ? 23.476 -4.970 -4.713 1.00 90.62 116 VAL A N 1
ATOM 920 C CA . VAL A 1 116 ? 23.071 -6.069 -5.597 1.00 90.62 116 VAL A CA 1
ATOM 921 C C . VAL A 1 116 ? 23.676 -5.914 -6.997 1.00 90.62 116 VAL A C 1
ATOM 923 O O . VAL A 1 116 ? 24.163 -6.890 -7.561 1.00 90.62 116 VAL A O 1
ATOM 926 N N . VAL A 1 117 ? 23.704 -4.691 -7.539 1.00 88.44 117 VAL A N 1
ATOM 927 C CA . VAL A 1 117 ? 24.298 -4.411 -8.859 1.00 88.44 117 VAL A CA 1
ATOM 928 C C . VAL A 1 117 ? 25.830 -4.482 -8.820 1.00 88.44 117 VAL A C 1
ATOM 930 O O . VAL A 1 117 ? 26.435 -5.022 -9.737 1.00 88.44 117 VAL A O 1
ATOM 933 N N . ILE A 1 118 ? 26.477 -3.977 -7.762 1.00 89.88 118 ILE A N 1
ATOM 934 C CA . ILE A 1 118 ? 27.945 -4.014 -7.605 1.00 89.88 118 ILE A CA 1
ATOM 935 C C . ILE A 1 118 ? 28.454 -5.444 -7.399 1.00 89.88 118 ILE A C 1
ATOM 937 O O . ILE A 1 118 ? 29.518 -5.792 -7.903 1.00 89.88 118 ILE A O 1
ATOM 941 N N . GLN A 1 119 ? 27.722 -6.258 -6.636 1.00 89.06 119 GLN A N 1
ATOM 942 C CA . GLN A 1 119 ? 28.077 -7.656 -6.382 1.00 89.06 119 GLN A CA 1
ATOM 943 C C . GLN A 1 119 ? 27.675 -8.597 -7.521 1.00 89.06 119 GLN A C 1
ATOM 945 O O . GLN A 1 119 ? 28.000 -9.777 -7.443 1.00 89.06 119 GLN A O 1
ATOM 950 N N . ASP A 1 120 ? 26.979 -8.083 -8.541 1.00 86.88 120 ASP A N 1
ATOM 951 C CA . ASP A 1 120 ? 26.466 -8.852 -9.674 1.00 86.88 120 ASP A CA 1
ATOM 952 C C . ASP A 1 120 ? 25.717 -10.120 -9.227 1.00 86.88 120 ASP A C 1
ATOM 954 O O . ASP A 1 120 ? 25.989 -11.235 -9.668 1.00 86.88 120 ASP A O 1
ATOM 958 N N . VAL A 1 121 ? 24.796 -9.950 -8.271 1.00 85.69 121 VAL A N 1
ATOM 959 C CA . VAL A 1 121 ? 24.088 -11.078 -7.649 1.00 85.69 121 VAL A CA 1
ATOM 960 C C . VAL A 1 121 ? 23.288 -11.834 -8.717 1.00 85.69 121 VAL A C 1
ATOM 962 O O . VAL A 1 121 ? 22.516 -11.203 -9.437 1.00 85.69 121 VAL A O 1
ATOM 965 N N . PRO A 1 122 ? 23.410 -13.169 -8.820 1.00 83.62 122 PRO A N 1
ATOM 966 C CA . PRO A 1 122 ? 22.667 -13.938 -9.806 1.00 83.62 122 PRO A CA 1
ATOM 967 C C . PRO A 1 122 ? 21.169 -13.954 -9.481 1.00 83.62 122 PRO A C 1
ATOM 969 O O . PRO A 1 122 ? 20.762 -14.274 -8.363 1.00 83.62 122 PRO A O 1
ATOM 972 N N . VAL A 1 123 ? 20.337 -13.650 -10.475 1.00 81.12 123 VAL A N 1
ATOM 973 C CA . VAL A 1 123 ? 18.874 -13.642 -10.368 1.00 81.12 123 VAL A CA 1
ATOM 974 C C . VAL A 1 123 ? 18.300 -14.789 -11.179 1.00 81.12 123 VAL A C 1
ATOM 976 O O . VAL A 1 123 ? 18.674 -14.992 -12.332 1.00 81.12 123 VAL A O 1
ATOM 979 N N . TYR A 1 124 ? 17.369 -15.530 -10.582 1.00 77.38 124 TYR A N 1
ATOM 980 C CA . TYR A 1 124 ? 16.623 -16.561 -11.294 1.00 77.38 124 TYR A CA 1
ATOM 981 C C . TYR A 1 124 ? 15.703 -15.918 -12.336 1.00 77.38 124 TYR A C 1
ATOM 983 O O . TYR A 1 124 ? 14.839 -15.116 -11.971 1.00 77.38 124 TYR A O 1
ATOM 991 N N . ASP A 1 125 ? 15.880 -16.264 -13.613 1.00 73.50 125 ASP A N 1
ATOM 992 C CA . ASP A 1 125 ? 14.948 -15.869 -14.666 1.00 73.50 125 ASP A CA 1
ATOM 993 C C . ASP A 1 125 ? 14.008 -17.037 -15.013 1.00 73.50 125 ASP A C 1
ATOM 995 O O . ASP A 1 125 ? 14.467 -18.051 -15.553 1.00 73.50 125 ASP A O 1
ATOM 999 N N . PRO A 1 126 ? 12.692 -16.918 -14.742 1.00 68.25 126 PRO A N 1
ATOM 1000 C CA . PRO A 1 126 ? 11.724 -17.966 -15.056 1.00 68.25 126 PRO A CA 1
ATOM 1001 C C . PRO A 1 126 ? 11.645 -18.317 -16.547 1.00 68.25 126 PRO A C 1
ATOM 1003 O O . PRO A 1 126 ? 11.256 -19.430 -16.883 1.00 68.25 126 PRO A O 1
ATOM 1006 N N . SER A 1 127 ? 12.012 -17.395 -17.446 1.00 72.00 127 SER A N 1
ATOM 1007 C CA . SER A 1 127 ? 11.947 -17.632 -18.895 1.00 72.00 127 SER A CA 1
ATOM 1008 C C . SER A 1 127 ? 13.050 -18.565 -19.402 1.00 72.00 127 SER A C 1
ATOM 1010 O O . SER A 1 127 ? 12.830 -19.323 -20.347 1.00 72.00 127 SER A O 1
ATOM 1012 N N . LEU A 1 128 ? 14.219 -18.544 -18.755 1.00 70.94 128 LEU A N 1
ATOM 1013 C CA . LEU A 1 128 ? 15.348 -19.422 -19.066 1.00 70.94 128 LEU A CA 1
ATOM 1014 C C . LEU A 1 128 ? 15.441 -20.637 -18.141 1.00 70.94 128 LEU A C 1
ATOM 1016 O O . LEU A 1 128 ? 16.139 -21.601 -18.454 1.00 70.94 128 LEU A O 1
ATOM 1020 N N . GLY A 1 129 ? 14.792 -20.579 -16.977 1.00 72.12 129 GLY A N 1
ATOM 1021 C CA . GLY A 1 129 ? 14.941 -21.581 -15.926 1.00 72.12 129 GLY A CA 1
ATOM 1022 C C . GLY A 1 129 ? 16.346 -21.611 -15.310 1.00 72.12 129 GLY A C 1
ATOM 1023 O O . GLY A 1 129 ? 16.710 -22.601 -14.675 1.00 72.12 129 GLY A O 1
ATOM 1024 N N . SER A 1 130 ? 17.143 -20.553 -15.493 1.00 78.38 130 SER A N 1
ATOM 1025 C CA . SER A 1 130 ? 18.523 -20.453 -15.014 1.00 78.38 130 SER A CA 1
ATOM 1026 C C . SER A 1 130 ? 18.772 -19.163 -14.240 1.00 78.38 130 SER A C 1
ATOM 1028 O O . SER A 1 130 ? 18.074 -18.161 -14.396 1.00 78.38 130 SER A O 1
ATOM 1030 N N . TYR A 1 131 ? 19.808 -19.190 -13.408 1.00 79.94 131 TYR A N 1
ATOM 1031 C CA . TYR A 1 131 ? 20.323 -18.000 -12.746 1.00 79.94 131 TYR A CA 1
ATOM 1032 C C . TYR A 1 131 ? 21.216 -17.221 -13.710 1.00 79.94 131 TYR A C 1
ATOM 1034 O O . TYR A 1 131 ? 22.158 -17.784 -14.263 1.00 79.94 131 TYR A O 1
ATOM 1042 N N . VAL A 1 132 ? 20.906 -15.942 -13.894 1.00 82.88 132 VAL A N 1
ATOM 1043 C CA . VAL A 1 132 ? 21.618 -15.018 -14.781 1.00 82.88 132 VAL A CA 1
ATOM 1044 C C . VAL A 1 132 ? 22.142 -13.854 -13.950 1.00 82.88 132 VAL A C 1
ATOM 1046 O O . VAL A 1 132 ? 21.432 -13.334 -13.083 1.00 82.88 132 VAL A O 1
ATOM 1049 N N . SER A 1 133 ? 23.387 -13.456 -14.198 1.00 84.25 133 SER A N 1
ATOM 1050 C CA . SER A 1 133 ? 23.997 -12.292 -13.555 1.00 84.25 133 SER A CA 1
ATOM 1051 C C . SER A 1 133 ? 23.231 -11.015 -13.900 1.00 84.25 133 SER A C 1
ATOM 1053 O O . SER A 1 133 ? 22.768 -10.825 -15.023 1.00 84.25 133 SER A O 1
ATOM 1055 N N . ILE A 1 134 ? 23.094 -10.102 -12.941 1.00 82.81 134 ILE A N 1
ATOM 1056 C CA . ILE A 1 134 ? 22.311 -8.873 -13.132 1.00 82.81 134 ILE A CA 1
ATOM 1057 C C . ILE A 1 134 ? 22.904 -7.972 -14.225 1.00 82.81 134 ILE A C 1
ATOM 1059 O O . ILE A 1 134 ? 22.159 -7.313 -14.950 1.00 82.81 134 ILE A O 1
ATOM 1063 N N . THR A 1 135 ? 24.227 -7.951 -14.370 1.00 82.56 135 THR A N 1
ATOM 1064 C CA . THR A 1 135 ? 24.916 -7.157 -15.395 1.00 82.56 135 THR A CA 1
ATOM 1065 C C . THR A 1 135 ? 24.706 -7.684 -16.817 1.00 82.56 135 THR A C 1
ATOM 1067 O O . THR A 1 135 ? 24.640 -6.881 -17.751 1.00 82.56 135 THR A O 1
ATOM 1070 N N . GLU A 1 136 ? 24.481 -8.989 -16.986 1.00 81.69 136 GLU A N 1
ATOM 1071 C CA . GLU A 1 136 ? 24.259 -9.646 -18.285 1.00 81.69 136 GLU A CA 1
ATOM 1072 C C . GLU A 1 136 ? 22.970 -9.162 -18.977 1.00 81.69 136 GLU A C 1
ATOM 1074 O O . GLU A 1 136 ? 22.882 -9.107 -20.206 1.00 81.69 136 GLU A O 1
ATOM 1079 N N . TYR A 1 137 ? 21.995 -8.687 -18.195 1.00 79.88 137 TYR A N 1
ATOM 1080 C CA . TYR A 1 137 ? 20.782 -8.059 -18.724 1.00 79.88 137 TYR A CA 1
ATOM 1081 C C . TYR A 1 137 ? 21.057 -6.747 -19.473 1.00 79.88 137 TYR A C 1
ATOM 1083 O O . TYR A 1 137 ? 20.259 -6.350 -20.320 1.00 79.88 137 TYR A O 1
ATOM 1091 N N . SER A 1 138 ? 22.166 -6.052 -19.198 1.00 77.62 138 SER A N 1
ATOM 1092 C CA . SER A 1 138 ? 22.504 -4.833 -19.949 1.00 77.62 138 SER A CA 1
ATOM 1093 C C . SER A 1 138 ? 23.157 -5.097 -21.296 1.00 77.62 138 SER A C 1
ATOM 1095 O O . SER A 1 138 ? 23.290 -4.163 -22.088 1.00 77.62 138 SER A O 1
ATOM 1097 N N . GLU A 1 139 ? 23.556 -6.336 -21.578 1.00 78.56 139 GLU A N 1
ATOM 1098 C CA . GLU A 1 139 ? 24.221 -6.671 -22.827 1.00 78.56 139 GLU A CA 1
ATOM 1099 C C . GLU A 1 139 ? 23.194 -6.836 -23.954 1.00 78.56 139 GLU A C 1
ATOM 1101 O O . GLU A 1 139 ? 22.353 -7.732 -23.900 1.00 78.56 139 GLU A O 1
ATOM 1106 N N . PRO A 1 140 ? 23.253 -6.035 -25.035 1.00 72.50 140 PRO A N 1
ATOM 1107 C CA . PRO A 1 140 ? 22.324 -6.187 -26.159 1.00 72.50 140 PRO A CA 1
ATOM 1108 C C . PRO A 1 140 ? 22.427 -7.553 -26.860 1.00 72.50 140 PRO A C 1
ATOM 1110 O O . PRO A 1 140 ? 21.523 -7.942 -27.596 1.00 72.50 140 PRO A O 1
ATOM 1113 N N . SER A 1 141 ? 23.535 -8.272 -26.656 1.00 67.62 141 SER A N 1
ATOM 1114 C CA . SER A 1 141 ? 23.832 -9.586 -27.231 1.00 67.62 141 SER A CA 1
ATOM 1115 C C . SER A 1 141 ? 23.229 -10.771 -26.474 1.00 67.62 141 SER A C 1
ATOM 1117 O O . SER A 1 141 ? 23.191 -11.860 -27.042 1.00 67.62 141 SER A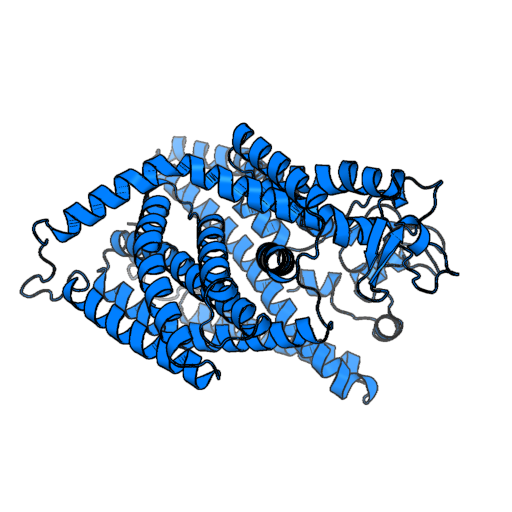 O 1
ATOM 1119 N N . SER A 1 142 ? 22.758 -10.597 -25.234 1.00 63.03 142 SER A N 1
ATOM 1120 C CA . SER A 1 142 ? 22.324 -11.711 -24.372 1.00 63.03 142 SER A CA 1
ATOM 1121 C C . SER A 1 142 ? 20.932 -12.264 -24.714 1.00 63.03 142 SER A C 1
ATOM 1123 O O . SER A 1 142 ? 20.487 -13.243 -24.125 1.00 63.03 142 SER A O 1
ATOM 1125 N N . GLY A 1 143 ? 20.212 -11.652 -25.664 1.00 64.56 143 GLY A N 1
ATOM 1126 C CA . GLY A 1 143 ? 18.833 -12.028 -26.011 1.00 64.56 143 GLY A CA 1
ATOM 1127 C C . GLY A 1 143 ? 17.792 -11.652 -24.944 1.00 64.56 143 GLY A C 1
ATOM 1128 O O . GLY A 1 143 ? 16.597 -11.750 -25.211 1.00 64.56 143 GLY A O 1
ATOM 1129 N N . ILE A 1 144 ? 18.232 -11.167 -23.775 1.00 68.81 144 ILE A N 1
ATOM 1130 C CA . ILE A 1 144 ? 17.414 -10.755 -22.625 1.00 68.81 144 ILE A CA 1
ATOM 1131 C C . ILE A 1 144 ? 17.845 -9.343 -22.229 1.00 68.81 144 ILE A C 1
ATOM 1133 O O . ILE A 1 144 ? 18.389 -9.080 -21.159 1.00 68.81 144 ILE A O 1
ATOM 1137 N N . PHE A 1 145 ? 17.643 -8.416 -23.162 1.00 76.50 145 PHE A N 1
ATOM 1138 C CA . PHE A 1 145 ? 18.078 -7.039 -23.000 1.00 76.50 145 PHE A CA 1
ATOM 1139 C C . PHE A 1 145 ? 17.115 -6.266 -22.094 1.00 76.50 145 PHE A C 1
ATOM 1141 O O . PHE A 1 145 ? 15.978 -5.972 -22.470 1.00 76.50 145 PHE A O 1
ATOM 1148 N N . TYR A 1 146 ? 17.596 -5.902 -20.908 1.00 78.50 146 TYR A N 1
ATOM 1149 C CA . TYR A 1 146 ? 16.927 -5.014 -19.971 1.00 78.50 146 TYR A CA 1
ATOM 1150 C C . TYR A 1 146 ? 17.866 -3.858 -19.578 1.00 78.50 146 TYR A C 1
ATOM 1152 O O . TYR A 1 146 ? 18.710 -4.002 -18.690 1.00 78.50 146 TYR A O 1
ATOM 1160 N N . PRO A 1 147 ? 17.730 -2.679 -20.213 1.00 77.62 147 PRO A N 1
ATOM 1161 C CA . PRO A 1 147 ? 18.675 -1.576 -20.043 1.00 77.62 147 PRO A CA 1
ATOM 1162 C C . PRO A 1 147 ? 18.632 -0.945 -18.646 1.00 77.62 147 PRO A C 1
ATOM 1164 O O . PRO A 1 147 ? 19.581 -0.271 -18.254 1.00 77.62 147 PRO A O 1
ATOM 1167 N N . THR A 1 148 ? 17.553 -1.143 -17.884 1.00 84.19 148 THR A N 1
ATOM 1168 C CA . THR A 1 148 ? 17.332 -0.536 -16.563 1.00 84.19 148 THR A CA 1
ATOM 1169 C C . THR A 1 148 ? 17.617 -1.528 -15.432 1.00 84.19 148 THR A C 1
ATOM 1171 O O . THR A 1 148 ? 16.733 -1.944 -14.677 1.00 84.19 148 THR A O 1
ATOM 1174 N N . ILE A 1 149 ? 18.890 -1.909 -15.299 1.00 85.00 149 ILE A N 1
ATOM 1175 C CA . ILE A 1 149 ? 19.357 -2.911 -14.329 1.00 85.00 149 ILE A CA 1
ATOM 1176 C C . ILE A 1 149 ? 18.872 -2.640 -12.896 1.00 85.00 149 ILE A C 1
ATOM 1178 O O . ILE A 1 149 ? 18.427 -3.563 -12.213 1.00 85.00 149 ILE A O 1
ATOM 1182 N N . GLN A 1 150 ? 18.901 -1.390 -12.434 1.00 88.06 150 GLN A N 1
ATOM 1183 C CA . GLN A 1 150 ? 18.471 -1.014 -11.087 1.00 88.06 150 GLN A CA 1
ATOM 1184 C C . GLN A 1 150 ? 17.021 -1.419 -10.789 1.00 88.06 150 GLN A C 1
ATOM 1186 O O . GLN A 1 150 ? 16.706 -1.831 -9.674 1.00 88.06 150 GLN A O 1
ATOM 1191 N N . TRP A 1 151 ? 16.141 -1.366 -11.790 1.00 87.62 151 TRP A N 1
ATOM 1192 C CA . TRP A 1 151 ? 14.745 -1.773 -11.642 1.00 87.62 151 TRP A CA 1
ATOM 1193 C C . TRP A 1 151 ? 14.570 -3.292 -11.690 1.00 87.62 151 TRP A C 1
ATOM 1195 O O . TRP A 1 151 ? 13.710 -3.822 -10.982 1.00 87.62 151 TRP A O 1
ATOM 1205 N N . LYS A 1 152 ? 15.406 -4.015 -12.447 1.00 87.19 152 LYS A N 1
ATOM 1206 C CA . LYS A 1 152 ? 15.439 -5.489 -12.410 1.00 87.19 152 LYS A CA 1
ATOM 1207 C C . LYS A 1 152 ? 15.960 -5.988 -11.059 1.00 87.19 152 LYS A C 1
ATOM 1209 O O . LYS A 1 152 ? 15.330 -6.850 -10.452 1.00 87.19 152 LYS A O 1
ATOM 1214 N N . ALA A 1 153 ? 17.035 -5.395 -10.539 1.00 88.12 153 ALA A N 1
ATOM 1215 C CA . ALA A 1 153 ? 17.571 -5.687 -9.207 1.00 88.12 153 ALA A CA 1
ATOM 1216 C C . ALA A 1 153 ? 16.541 -5.401 -8.101 1.00 88.12 153 ALA A C 1
ATOM 1218 O O . ALA A 1 153 ? 16.362 -6.202 -7.180 1.00 88.12 153 ALA A O 1
ATOM 1219 N N . PHE A 1 154 ? 15.817 -4.283 -8.221 1.00 90.38 154 PHE A N 1
ATOM 1220 C CA . PHE A 1 154 ? 14.745 -3.936 -7.297 1.00 90.38 154 PHE A CA 1
ATOM 1221 C C . PHE A 1 154 ? 13.592 -4.949 -7.329 1.00 90.38 154 PHE A C 1
ATOM 1223 O O . PHE A 1 154 ? 13.199 -5.472 -6.288 1.00 90.38 154 PHE A O 1
ATOM 1230 N N . SER A 1 155 ? 13.059 -5.240 -8.519 1.00 86.75 155 SER A N 1
ATOM 1231 C CA . SER A 1 155 ? 11.867 -6.083 -8.692 1.00 86.75 155 SER A CA 1
ATOM 1232 C C . SER A 1 155 ? 12.084 -7.560 -8.352 1.00 86.75 155 SER A C 1
ATOM 1234 O O . SER A 1 155 ? 11.121 -8.227 -7.985 1.00 86.75 155 SER A O 1
ATOM 1236 N N . SER A 1 156 ? 13.324 -8.050 -8.423 1.00 86.31 156 SER A N 1
ATOM 1237 C CA . SER A 1 156 ? 13.680 -9.442 -8.129 1.00 86.31 156 SER A CA 1
ATOM 1238 C C . SER A 1 156 ? 14.201 -9.625 -6.696 1.00 86.31 156 SER A C 1
ATOM 1240 O O . SER A 1 156 ? 13.473 -10.075 -5.808 1.00 86.31 156 SER A O 1
ATOM 1242 N N . VAL A 1 157 ? 15.455 -9.242 -6.441 1.00 89.06 157 VAL A N 1
ATOM 1243 C CA . VAL A 1 157 ? 16.152 -9.508 -5.173 1.00 89.06 157 VAL A CA 1
ATOM 1244 C C . VAL A 1 157 ? 15.626 -8.611 -4.059 1.00 89.06 157 VAL A C 1
ATOM 1246 O O . VAL A 1 157 ? 15.263 -9.089 -2.987 1.00 89.06 157 VAL A O 1
ATOM 1249 N N . VAL A 1 158 ? 15.543 -7.298 -4.288 1.00 92.06 158 VAL A N 1
ATOM 1250 C CA . VAL A 1 158 ? 15.206 -6.362 -3.202 1.00 92.06 158 VAL A CA 1
ATOM 1251 C C . VAL A 1 158 ? 13.746 -6.492 -2.777 1.00 92.06 158 VAL A C 1
ATOM 1253 O O . VAL A 1 158 ? 13.476 -6.465 -1.578 1.00 92.06 158 VAL A O 1
ATOM 1256 N N . ARG A 1 159 ? 12.806 -6.721 -3.706 1.00 90.50 159 ARG A N 1
ATOM 1257 C CA . ARG A 1 159 ? 11.414 -7.056 -3.358 1.00 90.50 159 ARG A CA 1
ATOM 1258 C C . ARG A 1 159 ? 11.316 -8.361 -2.566 1.00 90.50 159 ARG A C 1
ATOM 1260 O O . ARG A 1 159 ? 10.517 -8.420 -1.637 1.00 90.50 159 ARG A O 1
ATOM 1267 N N . THR A 1 160 ? 12.155 -9.355 -2.854 1.00 89.62 160 THR A N 1
ATOM 1268 C CA . THR A 1 160 ? 12.242 -10.587 -2.050 1.00 89.62 160 THR A CA 1
ATOM 1269 C C . THR A 1 160 ? 12.703 -10.296 -0.617 1.00 89.62 160 THR A C 1
ATOM 1271 O O . THR A 1 160 ? 12.064 -10.725 0.345 1.00 89.62 160 THR A O 1
ATOM 1274 N N . ILE A 1 161 ? 13.761 -9.494 -0.449 1.00 93.50 161 ILE A N 1
ATOM 1275 C CA . ILE A 1 161 ? 14.224 -9.045 0.877 1.00 93.50 161 ILE A CA 1
ATOM 1276 C C . ILE A 1 161 ? 13.122 -8.231 1.578 1.00 93.50 161 ILE A C 1
ATOM 1278 O O . ILE A 1 161 ? 12.884 -8.396 2.772 1.00 93.50 161 ILE A O 1
ATOM 1282 N N . ALA A 1 162 ? 12.405 -7.374 0.850 1.00 93.44 162 ALA A N 1
ATOM 1283 C CA . ALA A 1 162 ? 11.308 -6.579 1.392 1.00 93.44 162 ALA A CA 1
ATOM 1284 C C . ALA A 1 162 ? 10.135 -7.448 1.874 1.00 93.44 162 ALA A C 1
ATOM 1286 O O . ALA A 1 162 ? 9.607 -7.202 2.957 1.00 93.44 162 ALA A O 1
ATOM 1287 N N . ILE A 1 163 ? 9.766 -8.495 1.125 1.00 90.25 163 ILE A N 1
ATOM 1288 C CA . ILE A 1 163 ? 8.788 -9.511 1.551 1.00 90.25 163 ILE A CA 1
ATOM 1289 C C . ILE A 1 163 ? 9.252 -10.165 2.855 1.00 90.25 163 ILE A C 1
ATOM 1291 O O . ILE A 1 163 ? 8.481 -10.242 3.813 1.00 90.25 163 ILE A O 1
ATOM 1295 N N . GLY A 1 164 ? 10.532 -10.545 2.935 1.00 90.94 164 GLY A N 1
ATOM 1296 C CA . GLY A 1 164 ? 11.146 -11.027 4.171 1.00 90.94 164 GLY A CA 1
ATOM 1297 C C . GLY A 1 164 ? 10.997 -10.027 5.321 1.00 90.94 164 GLY A C 1
ATOM 1298 O O . GLY A 1 164 ? 10.604 -10.412 6.417 1.00 90.94 164 GLY A O 1
ATOM 1299 N N . ALA A 1 165 ? 11.231 -8.735 5.085 1.00 93.19 165 ALA A N 1
ATOM 1300 C CA . ALA A 1 165 ? 11.105 -7.695 6.108 1.00 93.19 165 ALA A CA 1
ATOM 1301 C C . ALA A 1 165 ? 9.659 -7.475 6.582 1.00 93.19 165 ALA A C 1
ATOM 1303 O O . ALA A 1 165 ? 9.432 -7.303 7.781 1.00 93.19 165 ALA A O 1
ATOM 1304 N N . ILE A 1 166 ? 8.677 -7.540 5.676 1.00 90.75 166 ILE A N 1
ATOM 1305 C CA . ILE A 1 166 ? 7.245 -7.504 6.016 1.00 90.75 166 ILE A CA 1
ATOM 1306 C C . ILE A 1 166 ? 6.894 -8.688 6.928 1.00 90.75 166 ILE A C 1
ATOM 1308 O O . ILE A 1 166 ? 6.228 -8.502 7.947 1.00 90.75 166 ILE A O 1
ATOM 1312 N N . LEU A 1 167 ? 7.385 -9.886 6.597 1.00 87.31 167 LEU A N 1
ATOM 1313 C CA . LEU A 1 167 ? 7.184 -11.107 7.380 1.00 87.31 167 LEU A CA 1
ATOM 1314 C C . LEU A 1 167 ? 7.860 -11.043 8.751 1.00 87.31 167 LEU A C 1
ATOM 1316 O O . LEU A 1 167 ? 7.229 -11.332 9.764 1.00 87.31 167 LEU A O 1
ATOM 1320 N N . GLY A 1 168 ? 9.131 -10.644 8.789 1.00 90.00 168 GLY A N 1
ATOM 1321 C CA . GLY A 1 168 ? 9.910 -10.507 10.018 1.00 90.00 168 GLY A CA 1
ATOM 1322 C C . GLY A 1 168 ? 9.297 -9.500 10.976 1.00 90.00 168 GLY A C 1
ATOM 1323 O O . GLY A 1 168 ? 9.131 -9.793 12.160 1.00 90.00 168 GLY A O 1
ATOM 1324 N N . GLY A 1 169 ? 8.888 -8.342 10.451 1.00 89.25 169 GLY A N 1
ATOM 1325 C CA . GLY A 1 169 ? 8.188 -7.326 11.227 1.00 89.25 169 GLY A CA 1
ATOM 1326 C C . GLY A 1 169 ? 6.823 -7.805 11.719 1.00 89.25 169 GLY A C 1
ATOM 1327 O O . GLY A 1 169 ? 6.523 -7.688 12.905 1.00 89.25 169 GLY A O 1
ATOM 1328 N N . GLY A 1 170 ? 6.027 -8.420 10.839 1.00 86.25 170 GLY A N 1
ATOM 1329 C CA . GLY A 1 170 ? 4.707 -8.946 11.181 1.00 86.25 170 GLY A CA 1
ATOM 1330 C C . GLY A 1 170 ? 4.760 -10.049 12.239 1.00 86.25 170 GLY A C 1
ATOM 1331 O O . GLY A 1 170 ? 4.040 -9.981 13.232 1.00 86.25 170 GLY A O 1
ATOM 1332 N N . MET A 1 171 ? 5.640 -11.041 12.075 1.00 85.44 171 MET A N 1
ATOM 1333 C CA . MET A 1 171 ? 5.745 -12.171 13.000 1.00 85.44 171 MET A CA 1
ATOM 1334 C C . MET A 1 171 ? 6.360 -11.762 14.342 1.00 85.44 171 MET A C 1
ATOM 1336 O O . MET A 1 171 ? 5.864 -12.173 15.389 1.00 85.44 171 MET A O 1
ATOM 1340 N N . PHE A 1 172 ? 7.386 -10.903 14.349 1.00 87.81 172 PHE A N 1
ATOM 1341 C CA . PHE A 1 172 ? 7.939 -10.388 15.605 1.00 87.81 172 PHE A CA 1
ATOM 1342 C C . PHE A 1 172 ? 6.944 -9.469 16.337 1.00 87.81 172 PHE A C 1
ATOM 1344 O O . PHE A 1 172 ? 6.837 -9.529 17.564 1.00 87.81 172 PHE A O 1
ATOM 1351 N N . GLY A 1 173 ? 6.150 -8.686 15.599 1.00 83.56 173 GLY A N 1
ATOM 1352 C CA . GLY A 1 173 ? 5.043 -7.899 16.146 1.00 83.56 173 GLY A CA 1
ATOM 1353 C C . GLY A 1 173 ? 3.972 -8.775 16.804 1.00 83.56 173 GLY A C 1
ATOM 1354 O O . GLY A 1 173 ? 3.551 -8.496 17.925 1.00 83.56 173 GLY A O 1
ATOM 1355 N N . LEU A 1 174 ? 3.598 -9.893 16.174 1.00 81.75 174 LEU A N 1
ATOM 1356 C CA . LEU A 1 174 ? 2.685 -10.875 16.773 1.00 81.75 174 LEU A CA 1
ATOM 1357 C C . LEU A 1 174 ? 3.248 -11.504 18.050 1.00 81.75 174 LEU A C 1
ATOM 1359 O O . LEU A 1 174 ? 2.512 -11.662 19.020 1.00 81.75 174 LEU A O 1
ATOM 1363 N N . ILE A 1 175 ? 4.546 -11.829 18.080 1.00 84.56 175 ILE A N 1
ATOM 1364 C CA . ILE A 1 175 ? 5.200 -12.359 19.287 1.00 84.56 175 ILE A CA 1
ATOM 1365 C C . ILE A 1 175 ? 5.101 -11.348 20.435 1.00 84.56 175 ILE A C 1
ATOM 1367 O O . ILE A 1 175 ? 4.796 -11.733 21.562 1.00 84.56 175 ILE A O 1
ATOM 1371 N N . LYS A 1 176 ? 5.274 -10.047 20.167 1.00 83.00 176 LYS A N 1
ATOM 1372 C CA . LYS A 1 176 ? 5.059 -9.000 21.183 1.00 83.00 176 LYS A CA 1
ATOM 1373 C C . LYS A 1 176 ? 3.606 -8.915 21.658 1.00 83.00 176 LYS A C 1
ATOM 1375 O O . LYS A 1 176 ? 3.378 -8.556 22.808 1.00 83.00 176 LYS A O 1
ATOM 1380 N N . MET A 1 177 ? 2.644 -9.256 20.799 1.00 77.12 177 MET A N 1
ATOM 1381 C CA . MET A 1 177 ? 1.215 -9.319 21.133 1.00 77.12 177 MET A CA 1
ATOM 1382 C C . MET A 1 177 ? 0.797 -10.640 21.807 1.00 77.12 177 MET A C 1
ATOM 1384 O O . MET A 1 177 ? -0.342 -10.751 22.257 1.00 77.12 177 MET A O 1
ATOM 1388 N N . ALA A 1 178 ? 1.694 -11.628 21.946 1.00 80.88 178 ALA A N 1
ATOM 1389 C CA . ALA A 1 178 ? 1.419 -12.905 22.620 1.00 80.88 178 ALA A CA 1
ATOM 1390 C C . ALA A 1 178 ? 0.767 -12.775 24.011 1.00 80.88 178 ALA A C 1
ATOM 1392 O O . ALA A 1 178 ? -0.189 -13.507 24.273 1.00 80.88 178 ALA A O 1
ATOM 1393 N N . PRO A 1 179 ? 1.182 -11.843 24.894 1.00 80.88 179 PRO A N 1
ATOM 1394 C CA . PRO A 1 179 ? 0.527 -11.668 26.190 1.00 80.88 179 PRO A CA 1
ATOM 1395 C C . PRO A 1 179 ? -0.946 -11.258 26.060 1.00 80.88 179 PRO A C 1
ATOM 1397 O O . PRO A 1 179 ? -1.791 -11.766 26.795 1.00 80.88 179 PRO A O 1
ATOM 1400 N N . THR A 1 180 ? -1.259 -10.390 25.094 1.00 74.94 180 THR A N 1
ATOM 1401 C CA . THR A 1 180 ? -2.627 -9.952 24.787 1.00 74.94 180 THR A CA 1
ATOM 1402 C C . THR A 1 180 ? -3.452 -11.099 24.211 1.00 74.94 180 THR A C 1
ATOM 1404 O O . THR A 1 180 ? -4.602 -11.277 24.592 1.00 74.94 180 THR A O 1
ATOM 1407 N N . PHE A 1 181 ? -2.867 -11.942 23.351 1.00 72.44 181 PHE A N 1
ATOM 1408 C CA . PHE A 1 181 ? -3.540 -13.153 22.869 1.00 72.44 181 PHE A CA 1
ATOM 1409 C C . PHE A 1 181 ? -3.956 -14.067 24.036 1.00 72.44 181 PHE A C 1
ATOM 1411 O O . PHE A 1 181 ? -5.098 -14.519 24.088 1.00 72.44 181 PHE A O 1
ATOM 1418 N N . ILE A 1 182 ? -3.058 -14.301 24.999 1.00 74.25 182 ILE A N 1
ATOM 1419 C CA . ILE A 1 182 ? -3.295 -15.210 26.131 1.00 74.25 182 ILE A CA 1
ATOM 1420 C C . ILE A 1 182 ? -4.396 -14.693 27.068 1.00 74.25 182 ILE A C 1
ATOM 1422 O O . ILE A 1 182 ? -5.250 -15.480 27.480 1.00 74.25 182 ILE A O 1
ATOM 1426 N N . SER A 1 183 ? -4.418 -13.395 27.391 1.00 74.31 183 SER A N 1
ATOM 1427 C CA . SER A 1 183 ? -5.473 -12.828 28.248 1.00 74.31 183 SER A CA 1
ATOM 1428 C C . SER A 1 183 ? -6.859 -12.955 27.609 1.00 74.31 183 SER A C 1
ATOM 1430 O O . SER A 1 183 ? -7.839 -13.245 28.292 1.00 74.31 183 SER A O 1
ATOM 1432 N N . ILE A 1 184 ? -6.935 -12.829 26.283 1.00 70.56 184 ILE A N 1
ATOM 1433 C CA . ILE A 1 184 ? -8.191 -12.897 25.532 1.00 70.56 184 ILE A CA 1
ATOM 1434 C C . ILE A 1 184 ? -8.787 -14.299 25.528 1.00 70.56 184 ILE A C 1
ATOM 1436 O O . ILE A 1 184 ? -10.000 -14.433 25.666 1.00 70.56 184 ILE A O 1
ATOM 1440 N N . PHE A 1 185 ? -7.966 -15.346 25.422 1.00 69.25 185 PHE A N 1
ATOM 1441 C CA . PHE A 1 185 ? -8.471 -16.717 25.544 1.00 69.25 185 PHE A CA 1
ATOM 1442 C C . PHE A 1 185 ? -9.152 -16.957 26.901 1.00 69.25 185 PHE A C 1
ATOM 1444 O O . PHE A 1 185 ? -10.175 -17.641 26.957 1.00 69.25 185 PHE A O 1
ATOM 1451 N N . GLY A 1 186 ? -8.635 -16.345 27.973 1.00 69.12 186 GLY A N 1
ATOM 1452 C CA . GLY A 1 186 ? -9.276 -16.356 29.291 1.00 69.12 186 GLY A CA 1
ATOM 1453 C C . GLY A 1 186 ? -10.6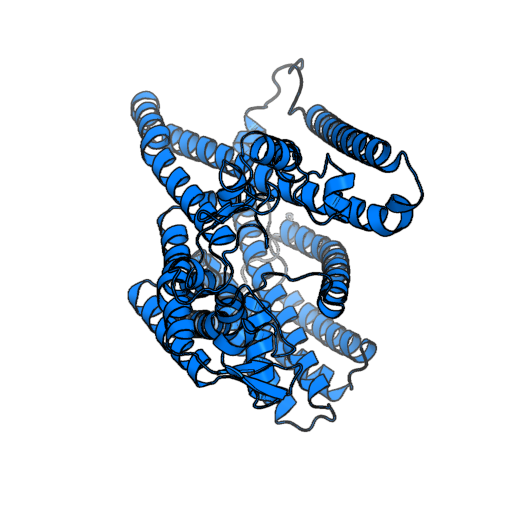26 -15.632 29.302 1.00 69.12 186 GLY A C 1
ATOM 1454 O O . GLY A 1 186 ? -11.610 -16.173 29.807 1.00 69.12 186 GLY A O 1
ATOM 1455 N N . ASP A 1 187 ? -10.694 -14.453 28.685 1.00 69.69 187 ASP A N 1
ATOM 1456 C CA . ASP A 1 187 ? -11.906 -13.624 28.665 1.00 69.69 187 ASP A CA 1
ATOM 1457 C C . ASP A 1 187 ? -13.011 -14.183 27.753 1.00 69.69 187 ASP A C 1
ATOM 1459 O O . ASP A 1 187 ? -14.192 -14.084 28.073 1.00 69.69 187 ASP A O 1
ATOM 1463 N N . ILE A 1 188 ? -12.658 -14.844 26.647 1.00 68.69 188 ILE A N 1
ATOM 1464 C CA . ILE A 1 188 ? -13.631 -15.578 25.825 1.00 68.69 188 ILE A CA 1
ATOM 1465 C C . ILE A 1 188 ? -14.221 -16.730 26.642 1.00 68.69 188 ILE A C 1
ATOM 1467 O O . ILE A 1 188 ? -15.439 -16.905 26.679 1.00 68.69 188 ILE A O 1
ATOM 1471 N N . SER A 1 189 ? -13.373 -17.500 27.334 1.00 68.12 189 SER A N 1
ATOM 1472 C CA . SER A 1 189 ? -13.840 -18.612 28.163 1.00 68.12 189 SER A CA 1
ATOM 1473 C C . SER A 1 189 ? -14.774 -18.140 29.277 1.00 68.12 189 SER A C 1
ATOM 1475 O O . SER A 1 189 ? -15.740 -18.839 29.575 1.00 68.12 189 SER A O 1
ATOM 1477 N N . SER A 1 190 ? -14.517 -16.974 29.878 1.00 67.25 190 SER A N 1
ATOM 1478 C CA . SER A 1 190 ? -15.378 -16.420 30.924 1.00 67.25 190 SER A CA 1
ATOM 1479 C C . SER A 1 190 ? -16.686 -15.857 30.358 1.00 67.25 190 SER A C 1
ATOM 1481 O O . SER A 1 190 ? -17.741 -16.108 30.941 1.00 67.25 190 SER A O 1
ATOM 1483 N N . ALA A 1 191 ? -16.661 -15.206 29.189 1.00 64.69 191 ALA A N 1
ATOM 1484 C CA . ALA A 1 191 ? -17.846 -14.671 28.512 1.00 64.69 191 ALA A CA 1
ATOM 1485 C C . ALA A 1 191 ? -18.863 -15.757 28.120 1.00 64.69 191 ALA A C 1
ATOM 1487 O O . ALA A 1 191 ? -20.068 -15.540 28.221 1.00 64.69 191 ALA A O 1
ATOM 1488 N N . PHE A 1 192 ? -18.401 -16.953 27.744 1.00 62.69 192 PHE A N 1
ATOM 1489 C CA . PHE A 1 192 ? -19.291 -18.096 27.505 1.00 62.69 192 PHE A CA 1
ATOM 1490 C C . PHE A 1 192 ? -19.919 -18.668 28.789 1.00 62.69 192 PHE A C 1
ATOM 1492 O O . PHE A 1 192 ? -20.913 -19.391 28.708 1.00 62.69 192 PHE A O 1
ATOM 1499 N N . THR A 1 193 ? -19.364 -18.347 29.962 1.00 64.31 193 THR A N 1
ATOM 1500 C CA . THR A 1 193 ? -19.817 -18.844 31.275 1.00 64.31 193 THR A CA 1
ATOM 1501 C C . THR A 1 193 ? -20.498 -17.788 32.157 1.00 64.31 193 THR A C 1
ATOM 1503 O O . THR A 1 193 ? -21.058 -18.147 33.190 1.00 64.31 193 THR A O 1
ATOM 1506 N N . GLY A 1 194 ? -20.444 -16.506 31.780 1.00 53.47 194 GLY A N 1
ATOM 1507 C CA . GLY A 1 194 ? -20.945 -15.374 32.566 1.00 53.47 194 GLY A CA 1
ATOM 1508 C C . GLY A 1 194 ? -22.448 -15.110 32.417 1.00 53.47 194 GLY A C 1
ATOM 1509 O O . GLY A 1 194 ? -23.096 -15.587 31.484 1.00 53.47 194 GLY A O 1
ATOM 1510 N N . GLU A 1 195 ? -23.006 -14.331 33.350 1.00 49.69 195 GLU A N 1
ATOM 1511 C CA . GLU A 1 195 ? -24.400 -13.875 33.299 1.00 49.69 195 GLU A CA 1
ATOM 1512 C C . GLU A 1 195 ? -24.636 -13.011 32.051 1.00 49.69 195 GLU A C 1
ATOM 1514 O O . GLU A 1 195 ? -23.923 -12.040 31.794 1.00 49.69 195 GLU A O 1
ATOM 1519 N N . ARG A 1 196 ? -25.638 -13.395 31.252 1.00 55.22 196 ARG A N 1
ATOM 1520 C CA . ARG A 1 196 ? -26.045 -12.675 30.041 1.00 55.22 196 ARG A CA 1
ATOM 1521 C C . ARG A 1 196 ? -26.653 -11.336 30.453 1.00 55.22 196 ARG A C 1
ATOM 1523 O O . ARG A 1 196 ? -27.620 -11.327 31.209 1.00 55.22 196 ARG A O 1
ATOM 1530 N N . GLY A 1 197 ? -26.098 -10.227 29.963 1.00 55.72 197 GLY A N 1
ATOM 1531 C CA . GLY A 1 197 ? -26.752 -8.921 30.071 1.00 55.72 197 GLY A CA 1
ATOM 1532 C C . GLY A 1 197 ? -28.124 -8.929 29.386 1.00 55.72 197 GLY A C 1
ATOM 1533 O O . GLY A 1 197 ? -28.410 -9.813 28.577 1.00 55.72 197 GLY A O 1
ATOM 1534 N N . ASP A 1 198 ? -28.979 -7.956 29.704 1.00 57.72 198 ASP A N 1
ATOM 1535 C CA . ASP A 1 198 ? -30.332 -7.857 29.141 1.00 57.72 198 ASP A CA 1
ATOM 1536 C C . ASP A 1 198 ? -30.296 -7.549 27.626 1.00 57.72 198 ASP A C 1
ATOM 1538 O O . ASP A 1 198 ? -30.395 -6.401 27.194 1.00 57.72 198 ASP A O 1
ATOM 1542 N N . GLU A 1 199 ? -30.169 -8.595 26.799 1.00 62.12 199 GLU A N 1
ATOM 1543 C CA . GLU A 1 199 ? -30.157 -8.520 25.324 1.00 62.12 199 GLU A CA 1
ATOM 1544 C C . GLU A 1 199 ? -31.476 -7.935 24.765 1.00 62.12 199 GLU A C 1
ATOM 1546 O O . GLU A 1 199 ? -31.508 -7.286 23.709 1.00 62.12 199 GLU A O 1
ATOM 1551 N N . PHE A 1 200 ? -32.579 -8.140 25.492 1.00 61.41 200 PHE A N 1
ATOM 1552 C CA . PHE A 1 200 ? -33.924 -7.712 25.127 1.00 61.41 200 PHE A CA 1
ATOM 1553 C C . PHE A 1 200 ? -34.533 -6.832 26.218 1.00 61.41 200 PHE A C 1
ATOM 1555 O O . PHE A 1 200 ? -34.756 -7.279 27.340 1.00 61.41 200 PHE A O 1
ATOM 1562 N N . ILE A 1 201 ? -34.867 -5.588 25.864 1.00 70.31 201 ILE A N 1
ATOM 1563 C CA . ILE A 1 201 ? -35.543 -4.662 26.774 1.00 70.31 201 ILE A CA 1
ATOM 1564 C C . ILE A 1 201 ? -37.035 -4.664 26.439 1.00 70.31 201 ILE A C 1
ATOM 1566 O O . ILE A 1 201 ? -37.449 -4.256 25.344 1.00 70.31 201 ILE A O 1
ATOM 1570 N N . GLU A 1 202 ? -37.853 -5.095 27.397 1.00 54.16 202 GLU A N 1
ATOM 1571 C CA . GLU A 1 202 ? -39.310 -5.117 27.265 1.00 54.16 202 GLU A CA 1
ATOM 1572 C C . GLU A 1 202 ? -39.841 -3.710 26.901 1.00 54.16 202 GLU A C 1
ATOM 1574 O O . GLU A 1 202 ? -39.380 -2.692 27.421 1.00 54.16 202 GLU A O 1
ATOM 1579 N N . ASN A 1 203 ? -40.762 -3.634 25.932 1.00 65.38 203 ASN A N 1
ATOM 1580 C CA . ASN A 1 203 ? -41.275 -2.409 25.279 1.00 65.38 203 ASN A CA 1
ATOM 1581 C C . ASN A 1 203 ? -40.310 -1.614 24.376 1.00 65.38 203 ASN A C 1
ATOM 1583 O O . ASN A 1 203 ? -40.767 -0.711 23.673 1.00 65.38 203 ASN A O 1
ATOM 1587 N N . LYS A 1 204 ? -39.008 -1.925 24.335 1.00 61.41 204 LYS A N 1
ATOM 1588 C CA . LYS A 1 204 ? -38.047 -1.255 23.434 1.00 61.41 204 LYS A CA 1
ATOM 1589 C C . LYS A 1 204 ? -37.537 -2.161 22.311 1.00 61.41 204 LYS A C 1
ATOM 1591 O O . LYS A 1 204 ? -37.103 -1.618 21.297 1.00 61.41 204 LYS A O 1
ATOM 1596 N N . GLY A 1 205 ? -37.646 -3.484 22.431 1.00 66.75 205 GLY A N 1
ATOM 1597 C CA . GLY A 1 205 ? -37.150 -4.450 21.442 1.00 66.75 205 GLY A CA 1
ATOM 1598 C C . GLY A 1 205 ? -35.691 -4.847 21.694 1.00 66.75 205 GLY A C 1
ATOM 1599 O O . GLY A 1 205 ? -35.134 -4.532 22.744 1.00 66.75 205 GLY A O 1
ATOM 1600 N N . TRP A 1 206 ? -35.069 -5.534 20.732 1.00 64.81 206 TRP A N 1
ATOM 1601 C CA . TRP A 1 206 ? -33.663 -5.945 20.823 1.00 64.81 206 TRP A CA 1
ATOM 1602 C C . TRP A 1 206 ? -32.741 -4.726 20.893 1.00 64.81 206 TRP A C 1
ATOM 1604 O O . TRP A 1 206 ? -32.771 -3.856 20.016 1.00 64.81 206 TRP A O 1
ATOM 1614 N N . TYR A 1 207 ? -31.951 -4.653 21.962 1.00 67.12 207 TYR A N 1
ATOM 1615 C CA . TYR A 1 207 ? -30.921 -3.628 22.115 1.00 67.12 207 TYR A CA 1
ATOM 1616 C C . TYR A 1 207 ? -29.630 -4.079 21.419 1.00 67.12 207 TYR A C 1
ATOM 1618 O O . TYR A 1 207 ? -29.046 -3.329 20.631 1.00 67.12 207 TYR A O 1
ATOM 1626 N N . GLU A 1 208 ? -29.282 -5.352 21.608 1.00 72.38 208 GLU A N 1
ATOM 1627 C CA . GLU A 1 208 ? -28.150 -6.039 20.989 1.00 72.38 208 GLU A CA 1
ATOM 1628 C C . GLU A 1 208 ? -28.617 -7.249 20.171 1.00 72.38 208 GLU A C 1
ATOM 1630 O O . GLU A 1 208 ? -29.741 -7.734 20.322 1.00 72.38 208 GLU A O 1
ATOM 1635 N N . TRP A 1 209 ? -27.771 -7.710 19.245 1.00 72.50 209 TRP A N 1
ATOM 1636 C CA . TRP A 1 209 ? -28.067 -8.924 18.488 1.00 72.50 209 TRP A CA 1
ATOM 1637 C C . TRP A 1 209 ? -27.932 -10.146 19.410 1.00 72.50 209 TRP A C 1
ATOM 1639 O O . TRP A 1 209 ? -26.906 -10.256 20.082 1.00 72.50 209 TRP A O 1
ATOM 1649 N N . PRO A 1 210 ? -28.897 -11.085 19.438 1.00 72.56 210 PRO A N 1
ATOM 1650 C CA . PRO A 1 210 ? -28.886 -12.135 20.450 1.00 72.56 210 PRO A CA 1
ATOM 1651 C C . PRO A 1 210 ? -27.715 -13.095 20.235 1.00 72.56 210 PRO A C 1
ATOM 1653 O O . PRO A 1 210 ? -27.549 -13.630 19.129 1.00 72.56 210 PRO A O 1
ATOM 1656 N N . LEU A 1 211 ? -26.950 -13.386 21.292 1.00 70.06 211 LEU A N 1
ATOM 1657 C CA . LEU A 1 211 ? -25.771 -14.266 21.220 1.00 70.06 211 LEU A CA 1
ATOM 1658 C C . LEU A 1 211 ? -26.135 -15.693 20.773 1.00 70.06 211 LEU A C 1
ATOM 1660 O O . LEU A 1 211 ? -25.323 -16.406 20.183 1.00 70.06 211 LEU A O 1
ATOM 1664 N N . THR A 1 212 ? -27.393 -16.093 20.971 1.00 75.50 212 THR A N 1
ATOM 1665 C CA . THR A 1 212 ? -27.961 -17.371 20.514 1.00 75.50 212 THR A CA 1
ATOM 1666 C C . THR A 1 212 ? -27.955 -17.551 18.993 1.00 75.50 212 THR A C 1
ATOM 1668 O O . THR A 1 212 ? -28.010 -18.685 18.520 1.00 75.50 212 THR A O 1
ATOM 1671 N N . HIS A 1 213 ? -27.844 -16.470 18.214 1.00 80.69 213 HIS A N 1
ATOM 1672 C CA . HIS A 1 213 ? -27.769 -16.545 16.753 1.00 80.69 213 HIS A CA 1
ATOM 1673 C C . HIS A 1 213 ? -26.352 -16.831 16.240 1.00 80.69 213 HIS A C 1
ATOM 1675 O O . HIS A 1 213 ? -26.209 -17.257 15.096 1.00 80.69 213 HIS A O 1
ATOM 1681 N N . ILE A 1 214 ? -25.305 -16.646 17.056 1.00 81.06 214 ILE A N 1
ATOM 1682 C CA . ILE A 1 214 ? -23.914 -16.863 16.624 1.00 81.06 214 ILE A CA 1
ATOM 1683 C C . ILE A 1 214 ? -23.692 -18.319 16.170 1.00 81.06 214 ILE A C 1
ATOM 1685 O O . ILE A 1 214 ? -23.217 -18.510 15.048 1.00 81.06 214 ILE A O 1
ATOM 1689 N N . PRO A 1 215 ? -24.095 -19.362 16.931 1.00 83.44 215 PRO A N 1
ATOM 1690 C CA . PRO A 1 215 ? -23.994 -20.745 16.460 1.00 83.44 215 PRO A CA 1
ATOM 1691 C C . PRO A 1 215 ? -24.791 -21.011 15.180 1.00 83.44 215 PRO A C 1
ATOM 1693 O O . PRO A 1 215 ? -24.332 -21.757 14.320 1.00 83.44 215 PRO A O 1
ATOM 1696 N N . VAL A 1 216 ? -25.954 -20.373 15.018 1.00 86.69 216 VAL A N 1
ATOM 1697 C CA . VAL A 1 216 ? -26.780 -20.514 13.810 1.00 86.69 216 VAL A CA 1
ATOM 1698 C C . VAL A 1 216 ? -26.042 -19.960 12.591 1.00 86.69 216 VAL A C 1
ATOM 1700 O O . VAL A 1 216 ? -25.948 -20.644 11.575 1.00 86.69 216 VAL A O 1
ATOM 1703 N N . PHE A 1 217 ? -25.449 -18.768 12.699 1.00 85.31 217 PHE A N 1
ATOM 1704 C CA . PHE A 1 217 ? -24.635 -18.200 11.625 1.00 85.31 217 PHE A CA 1
ATOM 1705 C C . PHE A 1 217 ? -23.379 -19.022 11.343 1.00 85.31 217 PHE A C 1
ATOM 1707 O O . PHE A 1 217 ? -23.034 -19.188 10.178 1.00 85.31 217 PHE A O 1
ATOM 1714 N N . MET A 1 218 ? -22.729 -19.593 12.362 1.00 87.50 218 MET A N 1
ATOM 1715 C CA . MET A 1 218 ? -21.597 -20.501 12.147 1.00 87.50 218 MET A CA 1
ATOM 1716 C C . MET A 1 218 ? -22.008 -21.739 11.344 1.00 87.50 218 MET A C 1
ATOM 1718 O O . MET A 1 218 ? -21.311 -22.107 10.404 1.00 87.50 218 MET A O 1
ATOM 1722 N N . VAL A 1 219 ? -23.158 -22.347 11.649 1.00 90.69 219 VAL A N 1
ATOM 1723 C CA . VAL A 1 219 ? -23.673 -23.505 10.898 1.00 90.69 219 VAL A CA 1
ATOM 1724 C C . VAL A 1 219 ? -24.061 -23.121 9.466 1.00 90.69 219 VAL A C 1
ATOM 1726 O O . VAL A 1 219 ? -23.735 -23.847 8.529 1.00 90.69 219 VAL A O 1
ATOM 1729 N N . ILE A 1 220 ? -24.711 -21.971 9.266 1.00 91.19 220 ILE A N 1
ATOM 1730 C CA . ILE A 1 220 ? -25.051 -21.479 7.921 1.00 91.19 220 ILE A CA 1
ATOM 1731 C C . ILE A 1 220 ? -23.776 -21.235 7.105 1.00 91.19 220 ILE A C 1
ATOM 1733 O O . ILE A 1 220 ? -23.667 -21.732 5.986 1.00 91.19 220 ILE A O 1
ATOM 1737 N N . SER A 1 221 ? -22.792 -20.534 7.674 1.00 89.50 221 SER A N 1
ATOM 1738 C CA . SER A 1 221 ? -21.499 -20.275 7.031 1.00 89.50 221 SER A CA 1
ATOM 1739 C C . SER A 1 221 ? -20.736 -21.565 6.732 1.00 89.50 221 SER A C 1
ATOM 1741 O O . SER A 1 221 ? -20.118 -21.669 5.677 1.00 89.50 221 SER A O 1
ATOM 1743 N N . PHE A 1 222 ? -20.820 -22.570 7.608 1.00 92.88 222 PHE A N 1
ATOM 1744 C CA . PHE A 1 222 ? -20.226 -23.891 7.400 1.00 92.88 222 PHE A CA 1
ATOM 1745 C C . PHE A 1 222 ? -20.753 -24.573 6.141 1.00 92.88 222 PHE A C 1
ATOM 1747 O O . PHE A 1 222 ? -19.972 -24.927 5.256 1.00 92.88 222 PHE A O 1
ATOM 1754 N N . PHE A 1 223 ? -22.075 -24.696 6.013 1.00 94.06 223 PHE A N 1
ATOM 1755 C CA . PHE A 1 223 ? -22.672 -25.295 4.821 1.00 94.06 223 PHE A CA 1
ATOM 1756 C C . PHE A 1 223 ? -22.481 -24.428 3.571 1.00 94.06 223 PHE A C 1
ATOM 1758 O O . PHE A 1 223 ? -22.241 -24.969 2.492 1.00 94.06 223 PHE A O 1
ATOM 1765 N N . ALA A 1 224 ? -22.534 -23.099 3.705 1.00 91.38 224 ALA A N 1
ATOM 1766 C CA . ALA A 1 224 ? -22.317 -22.174 2.595 1.00 91.38 224 ALA A CA 1
ATOM 1767 C C . ALA A 1 224 ? -20.888 -22.260 2.036 1.00 91.38 224 ALA A C 1
ATOM 1769 O O . ALA A 1 224 ? -20.716 -22.305 0.818 1.00 91.38 224 ALA A O 1
ATOM 1770 N N . MET A 1 225 ? -19.865 -22.340 2.894 1.00 91.38 225 MET A N 1
ATOM 1771 C CA . MET A 1 225 ? -18.478 -22.518 2.452 1.00 91.38 225 MET A CA 1
ATOM 1772 C C . MET A 1 225 ? -18.266 -23.860 1.761 1.00 91.38 225 MET A C 1
ATOM 1774 O O . MET A 1 225 ? -17.706 -23.883 0.669 1.00 91.38 225 MET A O 1
ATOM 1778 N N . ILE A 1 226 ? -18.778 -24.956 2.334 1.00 93.31 226 ILE A N 1
ATOM 1779 C CA . ILE A 1 226 ? -18.691 -26.279 1.701 1.00 93.31 226 ILE A CA 1
ATOM 1780 C C . ILE A 1 226 ? -19.325 -26.248 0.309 1.00 93.31 226 ILE A C 1
ATOM 1782 O O . ILE A 1 226 ? -18.695 -26.659 -0.662 1.00 93.31 226 ILE A O 1
AT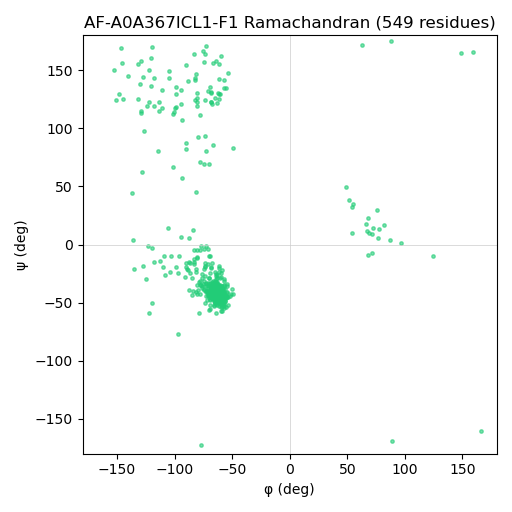OM 1786 N N . MET A 1 227 ? -20.544 -25.713 0.191 1.00 93.12 227 MET A N 1
ATOM 1787 C CA . MET A 1 227 ? -21.224 -25.608 -1.101 1.00 93.12 227 MET A CA 1
ATOM 1788 C C . MET A 1 227 ? -20.463 -24.738 -2.101 1.00 93.12 227 MET A C 1
ATOM 1790 O O . MET A 1 227 ? -20.379 -25.094 -3.271 1.00 93.12 227 MET A O 1
ATOM 1794 N N . THR A 1 228 ? -19.880 -23.626 -1.654 1.00 89.81 228 THR A N 1
ATOM 1795 C CA . THR A 1 228 ? -19.136 -22.710 -2.531 1.00 89.81 228 THR A CA 1
ATOM 1796 C C . THR A 1 228 ? -17.912 -23.390 -3.144 1.00 89.81 228 THR A C 1
ATOM 1798 O O . THR A 1 228 ? -17.694 -23.283 -4.347 1.00 89.81 228 THR A O 1
ATOM 1801 N N . PHE A 1 229 ? -17.145 -24.139 -2.347 1.00 88.69 229 PHE A N 1
ATOM 1802 C CA . PHE A 1 229 ? -15.960 -24.851 -2.833 1.00 88.69 229 PHE A CA 1
ATOM 1803 C C . PHE A 1 229 ? -16.309 -26.068 -3.696 1.00 88.69 229 PHE A C 1
ATOM 1805 O O . PHE A 1 229 ? -15.651 -26.290 -4.709 1.00 88.69 229 PHE A O 1
ATOM 1812 N N . ILE A 1 230 ? -17.394 -26.786 -3.383 1.00 91.94 230 ILE A N 1
ATOM 1813 C CA . ILE A 1 230 ? -17.901 -27.866 -4.246 1.00 91.94 230 ILE A CA 1
ATOM 1814 C C . ILE A 1 230 ? -18.319 -27.322 -5.616 1.00 91.94 230 ILE A C 1
ATOM 1816 O O . ILE A 1 230 ? -17.956 -27.893 -6.641 1.00 91.94 230 ILE A O 1
ATOM 1820 N N . VAL A 1 231 ? -19.051 -26.202 -5.655 1.00 91.12 231 VAL A N 1
ATOM 1821 C CA . VAL A 1 231 ? -19.417 -25.532 -6.917 1.00 91.12 231 VAL A CA 1
ATOM 1822 C C . VAL A 1 231 ? -18.173 -25.030 -7.657 1.00 91.12 231 VAL A C 1
ATOM 1824 O O . VAL A 1 231 ? -18.145 -25.048 -8.884 1.00 91.12 231 VAL A O 1
ATOM 1827 N N . GLY A 1 232 ? -17.132 -24.637 -6.920 1.00 84.81 232 GLY A N 1
ATOM 1828 C CA . GLY A 1 232 ? -15.818 -24.279 -7.453 1.00 84.81 232 GLY A CA 1
ATOM 1829 C C . GLY A 1 232 ? -14.974 -25.455 -7.963 1.00 84.81 232 GLY A C 1
ATOM 1830 O O . GLY A 1 232 ? -13.880 -25.211 -8.459 1.00 84.81 232 GLY A O 1
ATOM 1831 N N . GLY A 1 233 ? -15.455 -26.700 -7.865 1.00 87.69 233 GLY A N 1
ATOM 1832 C CA . GLY A 1 233 ? -14.772 -27.895 -8.375 1.00 87.69 233 GLY A CA 1
ATOM 1833 C C . GLY A 1 233 ? -13.957 -28.679 -7.343 1.00 87.69 233 GLY A C 1
ATOM 1834 O O . GLY A 1 233 ? -13.374 -29.700 -7.697 1.00 87.69 233 GLY A O 1
ATOM 1835 N N . PHE A 1 234 ? -13.940 -28.265 -6.073 1.00 89.12 234 PHE A N 1
ATOM 1836 C CA . PHE A 1 234 ? -13.190 -28.961 -5.025 1.00 89.12 234 PHE A CA 1
ATOM 1837 C C . PHE A 1 234 ? -13.952 -30.176 -4.465 1.00 89.12 234 PHE A C 1
ATOM 1839 O O . PHE A 1 234 ? -15.179 -30.130 -4.315 1.00 89.12 234 PHE A O 1
ATOM 1846 N N . PRO A 1 235 ? -13.255 -31.257 -4.062 1.00 91.12 235 PRO A N 1
ATOM 1847 C CA . PRO A 1 235 ? -13.900 -32.395 -3.418 1.00 91.12 235 PRO A CA 1
ATOM 1848 C C . PRO A 1 235 ? -14.526 -32.023 -2.059 1.00 91.12 235 PRO A C 1
ATOM 1850 O O . PRO A 1 235 ? -14.126 -31.066 -1.386 1.00 91.12 235 PRO A O 1
ATOM 1853 N N . LEU A 1 236 ? -15.503 -32.823 -1.615 1.00 91.44 236 LEU A N 1
ATOM 1854 C CA . LEU A 1 236 ? -16.243 -32.586 -0.366 1.00 91.44 236 LEU A CA 1
ATOM 1855 C C . LEU A 1 236 ? -15.333 -32.594 0.872 1.00 91.44 236 LEU A C 1
ATOM 1857 O O . LEU A 1 236 ? -15.498 -31.759 1.758 1.00 91.44 236 LEU A O 1
ATOM 1861 N N . LEU A 1 237 ? -14.389 -33.537 0.945 1.00 91.00 237 LEU A N 1
ATOM 1862 C CA . LEU A 1 237 ? -13.542 -33.726 2.125 1.00 91.00 237 LEU A CA 1
ATOM 1863 C C . LEU A 1 237 ? -12.608 -32.520 2.378 1.00 91.00 237 LEU A C 1
ATO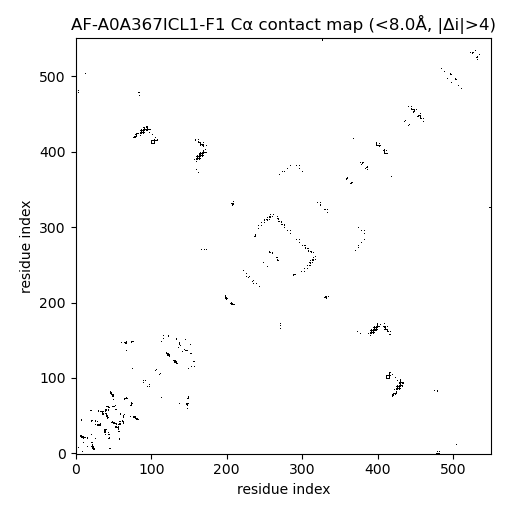M 1865 O O . LEU A 1 237 ? -12.682 -31.966 3.478 1.00 91.00 237 LEU A O 1
ATOM 1869 N N . PRO A 1 238 ? -11.811 -32.039 1.400 1.00 90.50 238 PRO A N 1
ATOM 1870 C CA . PRO A 1 238 ? -11.040 -30.806 1.548 1.00 90.50 238 PRO A CA 1
ATOM 1871 C C . PRO A 1 238 ? -11.907 -29.587 1.866 1.00 90.50 238 PRO A C 1
ATOM 1873 O O . PRO A 1 238 ? -11.557 -28.810 2.748 1.00 90.50 238 PRO A O 1
ATOM 1876 N N . SER A 1 239 ? -13.069 -29.455 1.215 1.00 92.62 239 SER A N 1
ATOM 1877 C CA . SER A 1 239 ? -14.005 -28.345 1.447 1.00 92.62 239 SER A CA 1
ATOM 1878 C C . SER A 1 239 ? -14.555 -28.333 2.879 1.00 92.62 239 SER A C 1
ATOM 1880 O O . SER A 1 239 ? -14.706 -27.273 3.489 1.00 92.62 239 SER A O 1
ATOM 1882 N N . ALA A 1 240 ? -14.828 -29.509 3.451 1.00 92.56 240 ALA A N 1
ATOM 1883 C CA . ALA A 1 240 ? -15.266 -29.643 4.836 1.00 92.56 240 ALA A CA 1
ATOM 1884 C C . ALA A 1 240 ? -14.141 -29.303 5.822 1.00 92.56 240 ALA A C 1
ATOM 1886 O O . ALA A 1 240 ? -14.367 -28.525 6.746 1.00 92.56 240 ALA A O 1
ATOM 1887 N N . ILE A 1 241 ? -12.928 -29.827 5.609 1.00 91.75 241 ILE A N 1
ATOM 1888 C CA . ILE A 1 241 ? -11.753 -29.506 6.439 1.00 91.75 241 ILE A CA 1
ATOM 1889 C C . ILE A 1 241 ? -11.486 -27.999 6.407 1.00 91.75 241 ILE A C 1
ATOM 1891 O O . ILE A 1 241 ? -11.351 -27.372 7.457 1.00 91.75 241 ILE A O 1
ATOM 1895 N N . PHE A 1 242 ? -11.494 -27.414 5.211 1.00 92.25 242 PHE A N 1
ATOM 1896 C CA . PHE A 1 242 ? -11.357 -25.982 4.990 1.00 92.25 242 PHE A CA 1
ATOM 1897 C C . PHE A 1 242 ? -12.374 -25.177 5.804 1.00 92.25 242 PHE A C 1
ATOM 1899 O O . PHE A 1 242 ? -11.991 -24.281 6.554 1.00 92.25 242 PHE A O 1
ATOM 1906 N N . ALA A 1 243 ? -13.663 -25.518 5.702 1.00 93.50 243 ALA A N 1
ATOM 1907 C CA . ALA A 1 243 ? -14.724 -24.800 6.398 1.00 93.50 243 ALA A CA 1
ATOM 1908 C C . ALA A 1 243 ? -14.583 -24.900 7.926 1.00 93.50 243 ALA A C 1
ATOM 1910 O O . ALA A 1 243 ? -14.765 -23.899 8.615 1.00 93.50 243 ALA A O 1
ATOM 1911 N N . ILE A 1 244 ? -14.212 -26.069 8.467 1.00 92.06 244 ILE A N 1
ATOM 1912 C CA . ILE A 1 244 ? -13.956 -26.232 9.910 1.00 92.06 244 ILE A CA 1
ATOM 1913 C C . ILE A 1 244 ? -12.808 -25.320 10.347 1.00 92.06 244 ILE A C 1
ATOM 1915 O O . ILE A 1 244 ? -12.960 -24.535 11.286 1.00 92.06 244 ILE A O 1
ATOM 1919 N N . VAL A 1 245 ? -11.666 -25.417 9.659 1.00 91.31 245 VAL A N 1
ATOM 1920 C CA . VAL A 1 245 ? -10.452 -24.673 10.010 1.00 91.31 245 VAL A CA 1
ATOM 1921 C C . VAL A 1 245 ? -10.701 -23.173 9.908 1.00 91.31 245 VAL A C 1
ATOM 1923 O O . VAL A 1 245 ? -10.365 -22.443 10.841 1.00 91.31 245 VAL A O 1
ATOM 1926 N N . LEU A 1 246 ? -11.333 -22.697 8.833 1.00 91.94 246 LEU A N 1
ATOM 1927 C CA . LEU A 1 246 ? -11.590 -21.272 8.658 1.00 91.94 246 LEU A CA 1
ATOM 1928 C C . LEU A 1 246 ? -12.605 -20.709 9.642 1.00 91.94 246 LEU A C 1
ATOM 1930 O O . LEU A 1 246 ? -12.357 -19.632 10.174 1.00 91.94 246 LEU A O 1
ATOM 1934 N N . ILE A 1 247 ? -13.721 -21.387 9.922 1.00 90.94 247 ILE A N 1
ATOM 1935 C CA . ILE A 1 247 ? -14.697 -20.867 10.898 1.00 90.94 247 ILE A CA 1
ATOM 1936 C C . ILE A 1 247 ? -14.046 -20.748 12.260 1.00 90.94 247 ILE A C 1
ATOM 1938 O O . ILE A 1 247 ? -14.169 -19.717 12.917 1.00 90.94 247 ILE A O 1
ATOM 1942 N N . PHE A 1 248 ? -13.330 -21.792 12.668 1.00 87.19 248 PHE A N 1
ATOM 1943 C CA . PHE A 1 248 ? -12.709 -21.832 13.977 1.00 87.19 248 PHE A CA 1
ATOM 1944 C C . PHE A 1 248 ? -11.610 -20.775 14.115 1.00 87.19 248 PHE A C 1
ATOM 1946 O O . PHE A 1 248 ? -11.601 -20.016 15.083 1.00 87.19 248 PHE A O 1
ATOM 1953 N N . THR A 1 249 ? -10.719 -20.667 13.126 1.00 88.31 249 THR A N 1
ATOM 1954 C CA . THR A 1 249 ? -9.646 -19.662 13.147 1.00 88.31 249 THR A CA 1
ATOM 1955 C C . THR A 1 249 ? -10.189 -18.241 13.025 1.00 88.31 249 THR A C 1
ATOM 1957 O O . THR A 1 249 ? -9.754 -17.377 13.781 1.00 88.31 249 THR A O 1
ATOM 1960 N N . THR A 1 250 ? -11.177 -17.990 12.160 1.00 89.06 250 THR A N 1
ATOM 1961 C CA . THR A 1 250 ? -11.820 -16.669 12.018 1.00 89.06 250 THR A CA 1
ATOM 1962 C C . THR A 1 250 ? -12.543 -16.264 13.296 1.00 89.06 250 THR A C 1
ATOM 1964 O O . THR A 1 250 ? -12.427 -15.120 13.721 1.00 89.06 250 THR A O 1
ATOM 1967 N N . PHE A 1 251 ? -13.252 -17.188 13.946 1.00 83.50 251 PHE A N 1
ATOM 1968 C CA . PHE A 1 251 ? -13.936 -16.908 15.205 1.00 83.50 251 PHE A CA 1
ATOM 1969 C C . PHE A 1 251 ? -12.943 -16.560 16.323 1.00 83.50 251 PHE A C 1
ATOM 1971 O O . PHE A 1 251 ? -13.071 -15.515 16.962 1.00 83.50 251 PHE A O 1
ATOM 1978 N N . LEU A 1 252 ? -11.921 -17.400 16.528 1.00 80.25 252 LEU A N 1
ATOM 1979 C CA . LEU A 1 252 ? -10.930 -17.189 17.584 1.00 80.25 252 LEU A CA 1
ATOM 1980 C C . LEU A 1 252 ? -10.078 -15.939 17.344 1.00 80.25 252 LEU A C 1
ATOM 1982 O O . LEU A 1 252 ? -9.981 -15.077 18.216 1.00 80.25 252 LEU A O 1
ATOM 1986 N N . LEU A 1 253 ? -9.463 -15.827 16.164 1.00 83.94 253 LEU A N 1
ATOM 1987 C CA . LEU A 1 253 ? -8.573 -14.709 15.846 1.00 83.94 253 LEU A CA 1
ATOM 1988 C C . LEU A 1 253 ? -9.350 -13.414 15.601 1.00 83.94 253 LEU A C 1
ATOM 1990 O O . LEU A 1 253 ? -8.818 -12.343 15.875 1.00 83.94 253 LEU A O 1
ATOM 1994 N N . GLY A 1 254 ? -10.608 -13.493 15.158 1.00 84.12 254 GLY A N 1
ATOM 1995 C CA . GLY A 1 254 ? -11.494 -12.339 15.000 1.00 84.12 254 GLY A CA 1
ATOM 1996 C C . GLY A 1 254 ? -11.840 -11.687 16.329 1.00 84.12 254 GLY A C 1
ATOM 1997 O O . GLY A 1 254 ? -11.722 -10.471 16.455 1.00 84.12 254 GLY A O 1
ATOM 1998 N N . ALA A 1 255 ? -12.166 -12.482 17.353 1.00 78.00 255 ALA A N 1
ATOM 1999 C CA . ALA A 1 255 ? -12.387 -11.958 18.700 1.00 78.00 255 ALA A CA 1
ATOM 2000 C C . ALA A 1 255 ? -11.151 -11.210 19.226 1.00 78.00 255 ALA A C 1
ATOM 2002 O O . ALA A 1 255 ? -11.271 -10.149 19.845 1.00 78.00 255 ALA A O 1
ATOM 2003 N N . ILE A 1 256 ? -9.954 -11.725 18.926 1.00 79.81 256 ILE A N 1
ATOM 2004 C CA . ILE A 1 256 ? -8.722 -11.038 19.296 1.00 79.81 256 ILE A CA 1
ATOM 2005 C C . ILE A 1 256 ? -8.529 -9.756 18.480 1.00 79.81 256 ILE A C 1
ATOM 2007 O O . ILE A 1 256 ? -8.251 -8.710 19.061 1.00 79.81 256 ILE A O 1
ATOM 2011 N N . ALA A 1 257 ? -8.685 -9.812 17.158 1.00 81.38 257 ALA A N 1
ATOM 2012 C CA . ALA A 1 257 ? -8.496 -8.658 16.284 1.00 81.38 257 ALA A CA 1
ATOM 2013 C C . ALA A 1 257 ? -9.400 -7.483 16.686 1.00 81.38 257 ALA A C 1
ATOM 2015 O O . ALA A 1 257 ? -8.906 -6.367 16.843 1.00 81.38 257 ALA A O 1
ATOM 2016 N N . VAL A 1 258 ? -10.679 -7.756 16.964 1.00 80.62 258 VAL A N 1
ATOM 2017 C CA . VAL A 1 258 ? -11.661 -6.776 17.456 1.00 80.62 258 VAL A CA 1
ATOM 2018 C C . VAL A 1 258 ? -11.194 -6.107 18.746 1.00 80.62 258 VAL A C 1
ATOM 2020 O O . VAL A 1 258 ? -11.243 -4.882 18.869 1.00 80.62 258 VAL A O 1
ATOM 2023 N N . ARG A 1 259 ? -10.716 -6.887 19.718 1.00 77.81 259 ARG A N 1
ATOM 2024 C CA . ARG A 1 259 ? -10.270 -6.323 20.993 1.00 77.81 259 ARG A CA 1
ATOM 2025 C C . ARG A 1 259 ? -8.968 -5.547 20.859 1.00 77.81 259 ARG A C 1
ATOM 2027 O O . ARG A 1 259 ? -8.866 -4.456 21.408 1.00 77.81 259 ARG A O 1
ATOM 2034 N N . VAL A 1 260 ? -7.995 -6.076 20.119 1.00 75.62 260 VAL A N 1
ATOM 2035 C CA . VAL A 1 260 ? -6.723 -5.385 19.867 1.00 75.62 260 VAL A CA 1
ATOM 2036 C C . VAL A 1 260 ? -6.989 -4.071 19.140 1.00 75.62 260 VAL A C 1
ATOM 2038 O O . VAL A 1 260 ? -6.407 -3.054 19.512 1.00 75.62 260 VAL A O 1
ATOM 2041 N N . MET A 1 261 ? -7.934 -4.042 18.196 1.00 81.44 261 MET A N 1
ATOM 2042 C CA . MET A 1 261 ? -8.386 -2.791 17.596 1.00 81.44 261 MET A CA 1
ATOM 2043 C C . MET A 1 261 ? -9.020 -1.855 18.632 1.00 81.44 261 MET A C 1
ATOM 2045 O O . MET A 1 261 ? -8.711 -0.666 18.638 1.00 81.44 261 MET A O 1
ATOM 2049 N N . GLY A 1 262 ? -9.865 -2.364 19.529 1.00 74.25 262 GLY A N 1
ATOM 2050 C CA . GLY A 1 262 ? -10.470 -1.568 20.599 1.00 74.25 262 GLY A CA 1
ATOM 2051 C C . GLY A 1 262 ? -9.451 -0.953 21.569 1.00 74.25 262 GLY A C 1
ATOM 2052 O O . GLY A 1 262 ? -9.602 0.204 21.960 1.00 74.25 262 GLY A O 1
ATOM 2053 N N . GLU A 1 263 ? -8.406 -1.701 21.935 1.00 70.88 263 GLU A N 1
ATOM 2054 C CA . GLU A 1 263 ? -7.381 -1.290 22.906 1.00 70.88 263 GLU A CA 1
ATOM 2055 C C . GLU A 1 263 ? -6.273 -0.429 22.284 1.00 70.88 263 GLU A C 1
ATOM 2057 O O . GLU A 1 263 ? -5.805 0.530 22.899 1.00 70.88 263 GLU A O 1
ATOM 2062 N N . THR A 1 264 ? -5.838 -0.767 21.069 1.00 69.75 264 THR A N 1
ATOM 2063 C CA . THR A 1 264 ? -4.646 -0.172 20.438 1.00 69.75 264 THR A CA 1
ATOM 2064 C C . THR A 1 264 ? -4.962 0.695 19.222 1.00 69.75 264 THR A C 1
ATOM 2066 O O . THR A 1 264 ? -4.104 1.454 18.774 1.00 69.75 264 THR A O 1
ATOM 2069 N N . GLY A 1 265 ? -6.180 0.607 18.680 1.00 68.56 265 GLY A N 1
ATOM 2070 C CA . GLY A 1 265 ? -6.571 1.278 17.439 1.00 68.56 265 GLY A CA 1
ATOM 2071 C C . GLY A 1 265 ? -5.945 0.677 16.176 1.00 68.56 265 GLY A C 1
ATOM 2072 O O . GLY A 1 265 ? -6.052 1.284 15.114 1.00 68.56 265 GLY A O 1
ATOM 2073 N N . ILE A 1 266 ? -5.269 -0.474 16.278 1.00 69.69 266 ILE A N 1
ATOM 2074 C CA . ILE A 1 266 ? -4.578 -1.144 15.170 1.00 69.69 266 ILE A CA 1
ATOM 2075 C C . ILE A 1 266 ? -5.007 -2.610 15.136 1.00 69.69 266 ILE A C 1
ATOM 2077 O O . ILE A 1 266 ? -5.072 -3.268 16.169 1.00 69.69 266 ILE A O 1
ATOM 2081 N N . GLU A 1 267 ? -5.259 -3.144 13.943 1.00 79.25 267 GLU A N 1
ATOM 2082 C CA . GLU A 1 267 ? -5.554 -4.564 13.757 1.00 79.25 267 GLU A CA 1
ATOM 2083 C C . GLU A 1 267 ? -4.319 -5.350 13.301 1.00 79.25 267 GLU A C 1
ATOM 2085 O O . GLU A 1 267 ? -3.652 -4.951 12.340 1.00 79.25 267 GLU A O 1
ATOM 2090 N N . PRO A 1 268 ? -4.046 -6.530 13.883 1.00 76.38 268 PRO A N 1
ATOM 2091 C CA . PRO A 1 268 ? -2.978 -7.410 13.422 1.00 76.38 268 PRO A CA 1
ATOM 2092 C C . PRO A 1 268 ? -3.404 -8.264 12.207 1.00 76.38 268 PRO A C 1
ATOM 2094 O O . PRO A 1 268 ? -3.141 -9.469 12.174 1.00 76.38 268 PRO A O 1
ATOM 2097 N N . VAL A 1 269 ? -4.061 -7.672 11.196 1.00 83.31 269 VAL A N 1
ATOM 2098 C CA . VAL A 1 269 ? -4.616 -8.414 10.037 1.00 83.31 269 VAL A CA 1
ATOM 2099 C C . VAL A 1 269 ? -3.520 -9.140 9.259 1.00 83.31 269 VAL A C 1
ATOM 2101 O O . VAL A 1 269 ? -3.646 -10.324 8.951 1.00 83.31 269 VAL A O 1
ATOM 2104 N N . SER A 1 270 ? -2.417 -8.450 8.960 1.00 76.88 270 SER A N 1
ATOM 2105 C CA . SER A 1 270 ? -1.345 -9.000 8.124 1.00 76.88 270 SER A CA 1
ATOM 2106 C C . SER A 1 270 ? -0.666 -10.200 8.785 1.00 76.88 270 SER A C 1
ATOM 2108 O O . SER A 1 270 ? -0.567 -11.261 8.176 1.00 76.88 270 SER A O 1
ATOM 2110 N N . GLY A 1 271 ? -0.257 -10.070 10.050 1.00 79.56 271 GLY A N 1
ATOM 2111 C CA . GLY A 1 271 ? 0.410 -11.142 10.788 1.00 79.56 271 GLY A CA 1
ATOM 2112 C C . GLY A 1 271 ? -0.478 -12.373 10.989 1.00 79.56 271 GLY A C 1
ATOM 2113 O O . GLY A 1 271 ? -0.041 -13.499 10.751 1.00 79.56 271 GLY A O 1
ATOM 2114 N N . THR A 1 272 ? -1.735 -12.173 11.390 1.00 85.06 272 THR A N 1
ATOM 2115 C CA . THR A 1 272 ? -2.674 -13.288 11.607 1.00 85.06 272 THR A CA 1
ATOM 2116 C C . THR A 1 272 ? -3.010 -14.019 10.307 1.00 85.06 272 THR A C 1
ATOM 2118 O O . THR A 1 272 ? -3.095 -15.246 10.307 1.00 85.06 272 THR A O 1
ATOM 2121 N N . SER A 1 273 ? -3.092 -13.303 9.181 1.00 87.62 273 SER A N 1
ATOM 2122 C CA . SER A 1 273 ? -3.307 -13.910 7.861 1.00 87.62 273 SER A CA 1
ATOM 2123 C C . SER A 1 273 ? -2.142 -14.812 7.436 1.00 87.62 273 SER A C 1
ATOM 2125 O O . SER A 1 273 ? -2.375 -15.874 6.864 1.00 87.62 273 SER A O 1
ATOM 2127 N N . PHE A 1 274 ? -0.894 -14.457 7.771 1.00 83.06 274 PHE A N 1
ATOM 2128 C CA . PHE A 1 274 ? 0.260 -15.333 7.522 1.00 83.06 274 PHE A CA 1
ATOM 2129 C C . PHE A 1 274 ? 0.210 -16.627 8.336 1.00 83.06 274 PHE A C 1
ATOM 2131 O O . PHE A 1 274 ? 0.524 -17.687 7.800 1.00 83.06 274 PHE A O 1
ATOM 2138 N N . ILE A 1 275 ? -0.210 -16.566 9.605 1.00 84.50 275 ILE A N 1
ATOM 2139 C CA . ILE A 1 275 ? -0.387 -17.769 10.435 1.00 84.50 275 ILE A CA 1
ATOM 2140 C C . ILE A 1 275 ? -1.429 -18.694 9.803 1.00 84.50 275 ILE A C 1
ATOM 2142 O O . ILE A 1 275 ? -1.204 -19.900 9.713 1.00 84.50 275 ILE A O 1
ATOM 2146 N N . VAL A 1 276 ? -2.549 -18.135 9.339 1.00 90.12 276 VAL A N 1
ATOM 2147 C CA . VAL A 1 276 ? -3.605 -18.912 8.679 1.00 90.12 276 VAL A CA 1
ATOM 2148 C C . VAL A 1 276 ? -3.119 -19.494 7.354 1.00 90.12 276 VAL A C 1
ATOM 2150 O O . VAL A 1 276 ? -3.345 -20.675 7.113 1.00 90.12 276 VAL A O 1
ATOM 2153 N N . LEU A 1 277 ? -2.381 -18.732 6.540 1.00 90.75 277 LEU A N 1
ATOM 2154 C CA . LEU A 1 277 ? -1.779 -19.245 5.305 1.00 90.75 277 LEU A CA 1
ATOM 2155 C C . LEU A 1 277 ? -0.863 -20.438 5.577 1.00 90.75 277 LEU A C 1
ATOM 2157 O O . LEU A 1 277 ? -1.020 -21.488 4.965 1.00 90.75 277 LEU A O 1
ATOM 2161 N N . LEU A 1 278 ? 0.063 -20.285 6.524 1.00 88.00 278 LEU A N 1
ATOM 2162 C CA . LEU A 1 278 ? 0.972 -21.345 6.952 1.00 88.00 278 LEU A CA 1
ATOM 2163 C C . LEU A 1 278 ? 0.215 -22.581 7.429 1.00 88.00 278 LEU A C 1
ATOM 2165 O O . LEU A 1 278 ? 0.542 -23.694 7.034 1.00 88.00 278 LEU A O 1
ATOM 2169 N N . MET A 1 279 ? -0.808 -22.384 8.259 1.00 90.25 279 MET A N 1
ATOM 2170 C CA . MET A 1 279 ? -1.642 -23.466 8.765 1.00 90.25 279 MET A CA 1
ATOM 2171 C C . MET A 1 279 ? -2.349 -24.208 7.625 1.00 90.25 279 MET A C 1
ATOM 2173 O O . MET A 1 279 ? -2.283 -25.432 7.575 1.00 90.25 279 MET A O 1
ATOM 2177 N N . LEU A 1 280 ? -2.985 -23.489 6.696 1.00 92.62 280 LEU A N 1
ATOM 2178 C CA . LEU A 1 280 ? -3.692 -24.092 5.565 1.00 92.62 280 LEU A CA 1
ATOM 2179 C C . LEU A 1 280 ? -2.729 -24.811 4.613 1.00 92.62 280 LEU A C 1
ATOM 2181 O O . LEU A 1 280 ? -3.008 -25.944 4.230 1.00 92.62 280 LEU A O 1
ATOM 2185 N N . LEU A 1 281 ? -1.580 -24.211 4.290 1.00 90.88 281 LEU A N 1
ATOM 2186 C CA . LEU A 1 281 ? -0.556 -24.853 3.461 1.00 90.88 281 LEU A CA 1
ATOM 2187 C C . LEU A 1 281 ? -0.008 -26.115 4.131 1.00 90.88 281 LEU A C 1
ATOM 2189 O O . LEU A 1 281 ? 0.100 -27.147 3.481 1.00 90.88 281 LEU A O 1
ATOM 2193 N N . LEU A 1 282 ? 0.287 -26.080 5.433 1.00 89.00 282 LEU A N 1
ATOM 2194 C CA . LEU A 1 282 ? 0.752 -27.263 6.159 1.00 89.00 282 LEU A CA 1
ATOM 2195 C C . LEU A 1 282 ? -0.305 -28.371 6.198 1.00 89.00 282 LEU A C 1
ATOM 2197 O O . LEU A 1 282 ? 0.057 -29.539 6.123 1.00 89.00 282 LEU A O 1
ATOM 2201 N N . ILE A 1 283 ? -1.589 -28.032 6.299 1.00 91.00 283 ILE A N 1
ATOM 2202 C CA . ILE A 1 283 ? -2.678 -29.013 6.269 1.00 91.00 283 ILE A CA 1
ATOM 2203 C C . ILE A 1 283 ? -2.795 -29.621 4.868 1.00 91.00 283 ILE A C 1
ATOM 2205 O O . ILE A 1 283 ? -2.702 -30.836 4.733 1.00 91.00 283 ILE A O 1
ATOM 2209 N N . PHE A 1 284 ? -2.952 -28.804 3.825 1.00 91.12 284 PHE A N 1
ATOM 2210 C CA . PHE A 1 284 ? -3.274 -29.289 2.478 1.00 91.12 284 PHE A CA 1
ATOM 2211 C C . PHE A 1 284 ? -2.074 -29.804 1.673 1.00 91.12 284 PHE A C 1
ATOM 2213 O O . PHE A 1 284 ? -2.271 -30.579 0.742 1.00 91.12 284 PHE A O 1
ATOM 2220 N N . LEU A 1 285 ? -0.839 -29.420 2.012 1.00 88.12 285 LEU A N 1
ATOM 2221 C CA . LEU A 1 285 ? 0.362 -29.984 1.380 1.00 88.12 285 LEU A CA 1
ATOM 2222 C C . LEU A 1 285 ? 0.847 -31.274 2.057 1.00 88.12 285 LEU A C 1
ATOM 2224 O O . LEU A 1 285 ? 1.533 -32.059 1.409 1.00 88.12 285 LEU A O 1
ATOM 2228 N N . ASN A 1 286 ? 0.528 -31.501 3.341 1.00 86.94 286 ASN A N 1
ATOM 2229 C CA . ASN A 1 286 ? 0.982 -32.700 4.064 1.00 86.94 286 ASN A CA 1
ATOM 2230 C C . ASN A 1 286 ? -0.105 -33.766 4.253 1.00 86.94 286 ASN A C 1
ATOM 2232 O O . ASN A 1 286 ? 0.233 -34.932 4.460 1.00 86.94 286 ASN A O 1
ATOM 2236 N N . LEU A 1 287 ? -1.390 -33.402 4.229 1.00 85.81 287 LEU A N 1
ATOM 2237 C CA . LEU A 1 287 ? -2.483 -34.371 4.277 1.00 85.81 287 LEU A CA 1
ATOM 2238 C C . LEU A 1 287 ? -2.932 -34.709 2.861 1.00 85.81 287 LEU A C 1
ATOM 2240 O O . LEU A 1 287 ? -3.410 -33.843 2.133 1.00 85.81 287 LEU A O 1
ATOM 2244 N N . ASP A 1 288 ? -2.843 -35.989 2.510 1.00 81.94 288 ASP A N 1
ATOM 2245 C CA . ASP A 1 288 ? -3.412 -36.492 1.266 1.00 81.94 288 ASP A CA 1
ATOM 2246 C C . ASP A 1 288 ? -4.942 -36.554 1.387 1.00 81.94 288 ASP A C 1
ATOM 2248 O O . ASP A 1 288 ? -5.528 -37.494 1.928 1.00 81.94 288 ASP A O 1
ATOM 2252 N N . VAL A 1 289 ? -5.584 -35.474 0.948 1.00 83.06 289 VAL A N 1
ATOM 2253 C CA . VAL A 1 289 ? -7.043 -35.309 0.920 1.00 83.06 289 VAL A CA 1
ATOM 2254 C C . VAL A 1 289 ? -7.606 -35.423 -0.501 1.00 83.06 289 VAL A C 1
ATOM 2256 O O . VAL A 1 289 ? -8.765 -35.071 -0.727 1.00 83.06 289 VAL A O 1
ATOM 2259 N N . GLY A 1 290 ? -6.802 -35.925 -1.447 1.00 82.12 290 GLY A N 1
ATOM 2260 C CA . GLY A 1 290 ? -7.166 -36.042 -2.859 1.00 82.12 290 GLY A CA 1
ATOM 2261 C C . GLY A 1 290 ? -7.135 -34.719 -3.628 1.00 82.12 290 GLY A C 1
ATOM 2262 O O . GLY A 1 290 ? -7.924 -34.559 -4.555 1.00 82.12 290 GLY A O 1
ATOM 2263 N N . LEU A 1 291 ? -6.276 -33.781 -3.217 1.00 86.50 291 LEU A N 1
ATOM 2264 C CA . LEU A 1 291 ? -5.976 -32.549 -3.951 1.00 86.50 291 LEU A CA 1
ATOM 2265 C C . LEU A 1 291 ? -4.603 -32.661 -4.608 1.00 86.50 291 LEU A C 1
ATOM 2267 O O . LEU A 1 291 ? -3.675 -33.203 -4.003 1.00 86.50 291 LEU A O 1
ATOM 2271 N N . ASP A 1 292 ? -4.462 -32.104 -5.807 1.00 88.56 292 ASP A N 1
ATOM 2272 C CA . ASP A 1 292 ? -3.138 -31.861 -6.373 1.00 88.56 292 ASP A CA 1
ATOM 2273 C C . ASP A 1 292 ? -2.447 -30.684 -5.663 1.00 88.56 292 ASP A C 1
ATOM 2275 O O . ASP A 1 292 ? -3.064 -29.869 -4.974 1.00 88.56 292 ASP A O 1
ATOM 2279 N N . LYS A 1 293 ? -1.135 -30.565 -5.843 1.00 85.75 293 LYS A N 1
ATOM 2280 C CA . LYS A 1 293 ? -0.307 -29.536 -5.216 1.00 85.75 293 LYS A CA 1
ATOM 2281 C C . LYS A 1 293 ? -0.775 -28.118 -5.551 1.00 85.75 293 LYS A C 1
ATOM 2283 O O . LYS 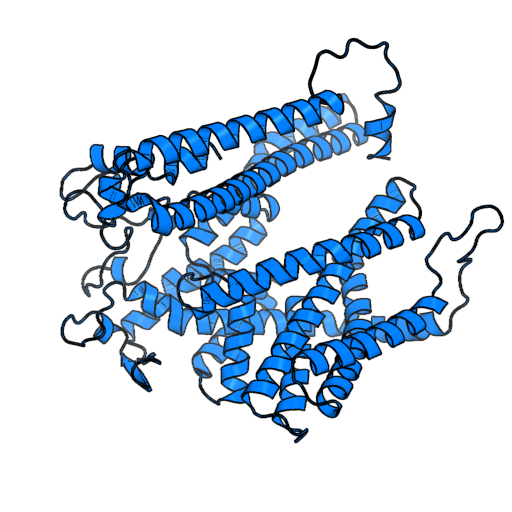A 1 293 ? -0.810 -27.266 -4.663 1.00 85.75 293 LYS A O 1
ATOM 2288 N N . GLU A 1 294 ? -1.151 -27.873 -6.804 1.00 88.19 294 GLU A N 1
ATOM 2289 C CA . GLU A 1 294 ? -1.692 -26.583 -7.246 1.00 88.19 294 GLU A CA 1
ATOM 2290 C C . GLU A 1 294 ? -3.046 -26.286 -6.586 1.00 88.19 294 GLU A C 1
ATOM 2292 O O . GLU A 1 294 ? -3.276 -25.174 -6.108 1.00 88.19 294 GLU A O 1
ATOM 2297 N N . GLU A 1 295 ? -3.917 -27.291 -6.474 1.00 89.38 295 GLU A N 1
ATOM 2298 C CA . GLU A 1 295 ? -5.222 -27.161 -5.820 1.00 89.38 295 GLU A CA 1
ATOM 2299 C C . GLU A 1 295 ? -5.072 -26.892 -4.314 1.00 89.38 295 GLU A C 1
ATOM 2301 O O . GLU A 1 295 ? -5.774 -26.038 -3.768 1.00 89.38 295 GLU A O 1
ATOM 2306 N N . SER A 1 296 ? -4.116 -27.557 -3.653 1.00 90.06 296 SER A N 1
ATOM 2307 C CA . SER A 1 296 ? -3.752 -27.335 -2.247 1.00 90.06 296 SER A CA 1
ATOM 2308 C C . SER A 1 296 ? -3.209 -25.927 -1.988 1.00 90.06 296 SER A C 1
ATOM 2310 O O . SER A 1 296 ? -3.509 -25.315 -0.959 1.00 90.06 296 SER A O 1
ATOM 2312 N N . VAL A 1 297 ? -2.438 -25.378 -2.928 1.00 90.06 297 VAL A N 1
ATOM 2313 C CA . VAL A 1 297 ? -1.982 -23.982 -2.890 1.00 90.06 297 VAL A CA 1
ATOM 2314 C C . VAL A 1 297 ? -3.156 -23.021 -3.077 1.00 90.06 297 VAL A C 1
ATOM 2316 O O . VAL A 1 297 ? -3.302 -22.064 -2.311 1.00 90.06 297 VAL A O 1
ATOM 2319 N N . LEU A 1 298 ? -4.024 -23.288 -4.054 1.00 89.31 298 LEU A N 1
ATOM 2320 C CA . LEU A 1 298 ? -5.153 -22.424 -4.381 1.00 89.31 298 LEU A CA 1
ATOM 2321 C C . LEU A 1 298 ? -6.147 -22.337 -3.219 1.00 89.31 298 LEU A C 1
ATOM 2323 O O . LEU A 1 298 ? -6.519 -21.234 -2.814 1.00 89.31 298 LEU A O 1
ATOM 2327 N N . ILE A 1 299 ? -6.533 -23.473 -2.627 1.00 90.44 299 ILE A N 1
ATOM 2328 C CA . ILE A 1 299 ? -7.459 -23.498 -1.485 1.00 90.44 299 ILE A CA 1
ATOM 2329 C C . ILE A 1 299 ? -6.879 -22.763 -0.269 1.00 90.44 299 ILE A C 1
ATOM 2331 O O . ILE A 1 299 ? -7.610 -22.048 0.419 1.00 90.44 299 ILE A O 1
ATOM 2335 N N . ALA A 1 300 ? -5.566 -22.861 -0.028 1.00 91.50 300 ALA A N 1
ATOM 2336 C CA . ALA A 1 300 ? -4.906 -22.151 1.062 1.00 91.50 300 ALA A CA 1
ATOM 2337 C C . ALA A 1 300 ? -4.891 -20.630 0.838 1.00 91.50 300 ALA A C 1
ATOM 2339 O O . ALA A 1 300 ? -5.262 -19.876 1.737 1.00 91.50 300 ALA A O 1
ATOM 2340 N N . LEU A 1 301 ? -4.537 -20.167 -0.367 1.00 89.75 301 LEU A N 1
ATOM 2341 C CA . LEU A 1 301 ? -4.510 -18.739 -0.710 1.00 89.75 301 LEU A CA 1
ATOM 2342 C C . LEU A 1 301 ? -5.906 -18.103 -0.683 1.00 89.75 301 LEU A C 1
ATOM 2344 O O . LEU A 1 301 ? -6.090 -17.016 -0.121 1.00 89.75 301 LEU A O 1
ATOM 2348 N N . VAL A 1 302 ? -6.907 -18.788 -1.246 1.00 88.88 302 VAL A N 1
ATOM 2349 C CA . VAL A 1 302 ? -8.306 -18.340 -1.184 1.00 88.88 302 VAL A CA 1
ATOM 2350 C C . VAL A 1 302 ? -8.771 -18.311 0.270 1.00 88.88 302 VAL A C 1
ATOM 2352 O O . VAL A 1 302 ? -9.385 -17.334 0.697 1.00 88.88 302 VAL A O 1
ATOM 2355 N N . GLY A 1 303 ? -8.418 -19.326 1.062 1.00 89.44 303 GLY A N 1
ATOM 2356 C CA . GLY A 1 303 ? -8.757 -19.384 2.479 1.00 89.44 303 GLY A CA 1
ATOM 2357 C C . GLY A 1 303 ? -8.205 -18.234 3.295 1.00 89.44 303 GLY A C 1
ATOM 2358 O O . GLY A 1 303 ? -8.945 -17.581 4.029 1.00 89.44 303 GLY A O 1
ATOM 2359 N N . THR A 1 304 ? -6.925 -17.930 3.111 1.00 90.31 304 THR A N 1
ATOM 2360 C CA . THR A 1 304 ? -6.288 -16.772 3.736 1.00 90.31 304 THR A CA 1
ATOM 2361 C C . THR A 1 304 ? -6.947 -15.465 3.312 1.00 90.31 304 THR A C 1
ATOM 2363 O O . THR A 1 304 ? -7.115 -14.575 4.141 1.00 90.31 304 THR A O 1
ATOM 2366 N N . THR A 1 305 ? -7.374 -15.346 2.053 1.00 87.38 305 THR A N 1
ATOM 2367 C CA . THR A 1 305 ? -8.072 -14.151 1.554 1.00 87.38 305 THR A CA 1
ATOM 2368 C C . THR A 1 305 ? -9.450 -13.984 2.200 1.00 87.38 305 THR A C 1
ATOM 2370 O O . THR A 1 305 ? -9.803 -12.883 2.630 1.00 87.38 305 THR A O 1
ATOM 2373 N N . VAL A 1 306 ? -10.216 -15.073 2.326 1.00 88.00 306 VAL A N 1
ATOM 2374 C CA . VAL A 1 306 ? -11.513 -15.086 3.024 1.00 88.00 306 VAL A CA 1
ATOM 2375 C C . VAL A 1 306 ? -11.329 -14.726 4.499 1.00 88.00 306 VAL A C 1
ATOM 2377 O O . VAL A 1 306 ? -12.026 -13.845 5.004 1.00 88.00 306 VAL A O 1
ATOM 2380 N N . PHE A 1 307 ? -10.352 -15.345 5.169 1.00 90.75 307 PHE A N 1
ATOM 2381 C CA . PHE A 1 307 ? -9.994 -15.036 6.552 1.00 90.75 307 PHE A CA 1
ATOM 2382 C C . PHE A 1 307 ? -9.619 -13.557 6.721 1.00 90.75 307 PHE A C 1
ATOM 2384 O O . PHE A 1 307 ? -10.231 -12.858 7.524 1.00 90.75 307 PHE A O 1
ATOM 2391 N N . GLY A 1 308 ? -8.666 -13.050 5.933 1.00 88.94 308 GLY A N 1
ATOM 2392 C CA . GLY A 1 308 ? -8.195 -11.668 6.024 1.00 88.94 308 GLY A CA 1
ATOM 2393 C C . GLY A 1 308 ? -9.312 -10.649 5.786 1.00 88.94 308 GLY A C 1
ATOM 2394 O O . GLY A 1 308 ? -9.394 -9.648 6.499 1.00 88.94 308 GLY A O 1
ATOM 2395 N N . SER A 1 309 ? -10.226 -10.943 4.855 1.00 86.31 309 SER A N 1
ATOM 2396 C CA . SER A 1 309 ? -11.410 -10.115 4.595 1.00 86.31 309 SER A CA 1
ATOM 2397 C C . SER A 1 309 ? -12.367 -10.094 5.789 1.00 86.31 309 SER A C 1
ATOM 2399 O O . SER A 1 309 ? -12.857 -9.032 6.170 1.00 86.31 309 SER A O 1
ATOM 2401 N N . ALA A 1 310 ? -12.615 -11.249 6.415 1.00 87.06 310 ALA A N 1
ATOM 2402 C CA . ALA A 1 310 ? -13.475 -11.345 7.590 1.00 87.06 310 ALA A CA 1
ATOM 2403 C C . ALA A 1 310 ? -12.883 -10.609 8.804 1.00 87.06 310 ALA A C 1
ATOM 2405 O O . ALA A 1 310 ? -13.595 -9.864 9.479 1.00 87.06 310 ALA A O 1
ATOM 2406 N N . ILE A 1 311 ? -11.576 -10.763 9.048 1.00 88.06 311 ILE A N 1
ATOM 2407 C CA . ILE A 1 311 ? -10.878 -10.079 10.142 1.00 88.06 311 ILE A CA 1
ATOM 2408 C C . ILE A 1 311 ? -10.870 -8.564 9.922 1.00 88.06 311 ILE A C 1
ATOM 2410 O O . ILE A 1 311 ? -11.232 -7.831 10.835 1.00 88.06 311 ILE A O 1
ATOM 2414 N N . SER A 1 312 ? -10.550 -8.087 8.717 1.00 85.50 312 SER A N 1
ATOM 2415 C CA . SER A 1 312 ? -10.548 -6.647 8.415 1.00 85.50 312 SER A CA 1
ATOM 2416 C C . SER A 1 312 ? -11.944 -6.010 8.506 1.00 85.50 312 SE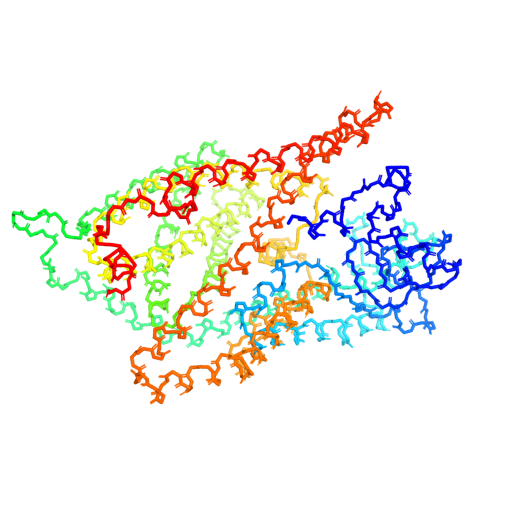R A C 1
ATOM 2418 O O . SER A 1 312 ? -12.093 -4.869 8.953 1.00 85.50 312 SER A O 1
ATOM 2420 N N . MET A 1 313 ? -12.997 -6.742 8.121 1.00 85.81 313 MET A N 1
ATOM 2421 C CA . MET A 1 313 ? -14.372 -6.274 8.321 1.00 85.81 313 MET A CA 1
ATOM 2422 C C . MET A 1 313 ? -14.728 -6.177 9.806 1.00 85.81 313 MET A C 1
ATOM 2424 O O . MET A 1 313 ? -15.441 -5.252 10.194 1.00 85.81 313 MET A O 1
ATOM 2428 N N . SER A 1 314 ? -14.227 -7.095 10.639 1.00 84.88 314 SER A N 1
ATOM 2429 C CA . SER A 1 314 ? -14.560 -7.129 12.064 1.00 84.88 314 SER A CA 1
ATOM 2430 C C . SER A 1 314 ? -14.198 -5.829 12.785 1.00 84.88 314 SER A C 1
ATOM 2432 O O . SER A 1 314 ? -15.021 -5.315 13.543 1.00 84.88 314 SER A O 1
ATOM 2434 N N . GLY A 1 315 ? -13.048 -5.220 12.497 1.00 80.75 315 GLY A N 1
ATOM 2435 C CA . GLY A 1 315 ? -12.704 -3.950 13.118 1.00 80.75 315 GLY A CA 1
ATOM 2436 C C . GLY A 1 315 ? -13.421 -2.740 12.553 1.00 80.75 315 GLY A C 1
ATOM 2437 O O . GLY A 1 315 ? -13.810 -1.853 13.314 1.00 80.75 315 GLY A O 1
ATOM 2438 N N . THR A 1 316 ? -13.680 -2.711 11.244 1.00 83.81 316 THR A N 1
ATOM 2439 C CA . THR A 1 316 ? -14.513 -1.643 10.660 1.00 83.81 316 THR A CA 1
ATOM 2440 C C . THR A 1 316 ? -15.873 -1.599 11.358 1.00 83.81 316 THR A C 1
ATOM 2442 O O . THR A 1 316 ? -16.312 -0.548 11.820 1.00 83.81 316 THR A O 1
ATOM 2445 N N . VAL A 1 317 ? -16.471 -2.775 11.563 1.00 85.06 317 VAL A N 1
ATOM 2446 C CA . VAL A 1 317 ? -17.742 -2.937 12.273 1.00 85.06 317 VAL A CA 1
ATOM 2447 C C . VAL A 1 317 ? -17.660 -2.449 13.731 1.00 85.06 317 VAL A C 1
ATOM 2449 O O . VAL A 1 317 ? -18.604 -1.836 14.223 1.00 85.06 317 VAL A O 1
ATOM 2452 N N . VAL A 1 318 ? -16.544 -2.664 14.436 1.00 82.88 318 VAL A N 1
ATOM 2453 C CA . VAL A 1 318 ? -16.334 -2.146 15.807 1.00 82.88 318 VAL A CA 1
ATOM 2454 C C . VAL A 1 318 ? -16.260 -0.621 15.828 1.00 82.88 318 VAL A C 1
ATOM 2456 O O . VAL A 1 318 ? -16.829 0.015 16.720 1.00 82.88 318 VAL A O 1
ATOM 2459 N N . GLY A 1 319 ? -15.594 -0.027 14.836 1.00 83.94 319 GLY A N 1
ATOM 2460 C CA . GLY A 1 319 ? -15.571 1.420 14.638 1.00 83.94 319 GLY A CA 1
ATOM 2461 C C . GLY A 1 319 ? -16.975 1.990 14.427 1.00 83.94 319 GLY A C 1
ATOM 2462 O O . GLY A 1 319 ? -17.344 2.970 15.080 1.00 83.94 319 GLY A O 1
ATOM 2463 N N . ASP A 1 320 ? -17.781 1.326 13.596 1.00 86.62 320 ASP A N 1
ATOM 2464 C CA . ASP A 1 320 ? -19.175 1.704 13.351 1.00 86.62 320 ASP A CA 1
ATOM 2465 C C . ASP A 1 320 ? -20.013 1.627 14.628 1.00 86.62 320 ASP A C 1
ATOM 2467 O O . ASP A 1 320 ? -20.757 2.561 14.935 1.00 86.62 320 ASP A O 1
ATOM 2471 N N . TYR A 1 321 ? -19.868 0.551 15.412 1.00 84.81 321 TYR A N 1
ATOM 2472 C CA . TYR A 1 321 ? -20.560 0.416 16.694 1.00 84.81 321 TYR A CA 1
ATOM 2473 C C . TYR A 1 321 ? -20.207 1.553 17.648 1.00 84.81 321 TYR A C 1
ATOM 2475 O O . TYR A 1 321 ? -21.103 2.149 18.244 1.00 84.81 321 TYR A O 1
ATOM 2483 N N . LYS A 1 322 ? -18.920 1.894 17.767 1.00 83.44 322 LYS A N 1
ATOM 2484 C CA . LYS A 1 322 ? -18.463 2.976 18.643 1.00 83.44 322 LYS A CA 1
ATOM 2485 C C . LYS A 1 322 ? -19.062 4.323 18.237 1.00 83.44 322 LYS A C 1
ATOM 2487 O O . LYS A 1 322 ? -19.637 5.007 19.079 1.00 83.44 322 LYS A O 1
ATOM 2492 N N . ASN A 1 323 ? -18.968 4.687 16.960 1.00 83.44 323 ASN A N 1
ATOM 2493 C CA . ASN A 1 323 ? -19.500 5.959 16.466 1.00 83.44 323 ASN A CA 1
ATOM 2494 C C . ASN A 1 323 ? -21.028 6.019 16.597 1.00 83.44 323 ASN A C 1
ATOM 2496 O O . ASN A 1 323 ? -21.579 7.018 17.048 1.00 83.44 323 ASN A O 1
ATOM 2500 N N . SER A 1 324 ? -21.713 4.922 16.276 1.00 83.06 324 SER A N 1
ATOM 2501 C CA . SER A 1 324 ? -23.165 4.813 16.408 1.00 83.06 324 SER A CA 1
ATOM 2502 C C . SER A 1 324 ? -23.646 4.957 17.850 1.00 83.06 324 SER A C 1
ATOM 2504 O O . SER A 1 324 ? -24.712 5.528 18.074 1.00 83.06 324 SER A O 1
ATOM 2506 N N . LEU A 1 325 ? -22.902 4.416 18.817 1.00 81.50 325 LEU A N 1
ATOM 2507 C CA . LEU A 1 325 ? -23.249 4.528 20.232 1.00 81.50 325 LEU A CA 1
ATOM 2508 C C . LEU A 1 325 ? -23.148 5.975 20.725 1.00 81.50 325 LEU A C 1
ATOM 2510 O O . LEU A 1 325 ? -24.003 6.388 21.504 1.00 81.50 325 LEU A O 1
ATOM 2514 N N . TYR A 1 326 ? -22.170 6.751 20.245 1.00 81.88 326 TYR A N 1
ATOM 2515 C CA . TYR A 1 326 ? -22.074 8.180 20.573 1.00 81.88 326 TYR A CA 1
ATOM 2516 C C . TYR A 1 326 ? -23.264 8.973 20.025 1.00 81.88 326 TYR A C 1
ATOM 2518 O O . TYR A 1 326 ? -23.914 9.685 20.778 1.00 81.88 326 TYR A O 1
ATOM 2526 N N . ILE A 1 327 ? -23.672 8.698 18.782 1.00 81.44 327 ILE A N 1
ATOM 2527 C CA . ILE A 1 327 ? -24.838 9.331 18.136 1.00 81.44 327 ILE A CA 1
ATOM 2528 C C . ILE A 1 327 ? -26.181 8.850 18.757 1.00 81.44 327 ILE A C 1
ATOM 2530 O O . ILE A 1 327 ? -27.265 9.319 18.406 1.00 81.44 327 ILE A O 1
ATOM 2534 N N . GLY A 1 328 ? -26.146 7.900 19.700 1.00 81.69 328 GLY A N 1
ATOM 2535 C CA . GLY A 1 328 ? -27.323 7.399 20.418 1.00 81.69 328 GLY A CA 1
ATOM 2536 C C . GLY A 1 328 ? -28.132 6.333 19.669 1.00 81.69 328 GLY A C 1
ATOM 2537 O O . GLY A 1 328 ? -29.286 6.069 20.020 1.00 81.69 328 GLY A O 1
ATOM 2538 N N . ASN A 1 329 ? -27.557 5.703 18.641 1.00 82.69 329 ASN A N 1
ATOM 2539 C CA . ASN A 1 329 ? -28.187 4.608 17.907 1.00 82.69 329 ASN A CA 1
ATOM 2540 C C . ASN A 1 329 ? -27.852 3.234 18.526 1.00 82.69 329 ASN A C 1
ATOM 2542 O O . ASN A 1 329 ? -26.842 3.056 19.204 1.00 82.69 329 ASN A O 1
ATOM 2546 N N . ARG A 1 330 ? -28.726 2.242 18.310 1.00 82.19 330 ARG A N 1
ATOM 2547 C CA . ARG A 1 330 ? -28.623 0.911 18.932 1.00 82.19 330 ARG A CA 1
ATOM 2548 C C . ARG A 1 330 ? -27.757 -0.039 18.097 1.00 82.19 330 ARG A C 1
ATOM 2550 O O . ARG A 1 330 ? -27.949 -0.080 16.876 1.00 82.19 330 ARG A O 1
ATOM 2557 N N . PRO A 1 331 ? -26.915 -0.887 18.723 1.00 79.88 331 PRO A N 1
ATOM 2558 C CA . PRO A 1 331 ? -26.110 -1.890 18.021 1.00 79.88 331 PRO A CA 1
ATOM 2559 C C . PRO A 1 331 ? -26.918 -2.765 17.051 1.00 79.88 331 PRO A C 1
ATOM 2561 O O . PRO A 1 331 ? -26.485 -3.027 15.930 1.00 79.88 331 PRO A O 1
ATOM 2564 N N . TYR A 1 332 ? -28.142 -3.146 17.423 1.00 82.00 332 TYR A N 1
ATOM 2565 C CA . TYR A 1 332 ? -29.017 -3.943 16.559 1.00 82.00 332 TYR A CA 1
ATOM 2566 C C . TYR A 1 332 ? -29.245 -3.332 15.158 1.00 82.00 332 TYR A C 1
ATOM 2568 O O . TYR A 1 332 ? -29.216 -4.044 14.150 1.00 82.00 332 TYR A O 1
ATOM 2576 N N . HIS A 1 333 ? -29.442 -2.012 15.062 1.00 82.88 333 HIS A N 1
ATOM 2577 C CA . HIS A 1 333 ? -29.680 -1.344 13.778 1.00 82.88 333 HIS A CA 1
ATOM 2578 C C . HIS A 1 333 ? -28.423 -1.297 12.904 1.00 82.88 333 HIS A C 1
ATOM 2580 O O . HIS A 1 333 ? -28.526 -1.472 11.689 1.00 82.88 333 HIS A O 1
ATOM 2586 N N . ILE A 1 334 ? -27.250 -1.130 13.521 1.00 84.56 334 ILE A N 1
ATOM 2587 C CA . ILE A 1 334 ? -25.956 -1.147 12.827 1.00 84.56 334 ILE A CA 1
ATOM 2588 C C . ILE A 1 334 ? -25.650 -2.532 12.275 1.00 84.56 334 ILE A C 1
ATOM 2590 O O . ILE A 1 334 ? -25.338 -2.662 11.095 1.00 84.56 334 ILE A O 1
ATOM 2594 N N . SER A 1 335 ? -25.835 -3.577 13.085 1.00 83.19 335 SER A N 1
ATOM 2595 C CA . SER A 1 335 ? -25.641 -4.960 12.645 1.00 83.19 335 SER A CA 1
ATOM 2596 C C . SER A 1 335 ? -26.490 -5.280 11.411 1.00 83.19 335 SER A C 1
ATOM 2598 O O . SER A 1 335 ? -25.986 -5.791 10.411 1.00 83.19 335 SER A O 1
ATOM 2600 N N . LYS A 1 336 ? -27.771 -4.881 11.422 1.00 83.12 336 LYS A N 1
ATOM 2601 C CA . LYS A 1 336 ? -28.671 -5.061 10.276 1.00 83.12 336 LYS A CA 1
ATOM 2602 C C . LYS A 1 336 ? -28.192 -4.306 9.030 1.00 83.12 336 LYS A C 1
ATOM 2604 O O . LYS A 1 336 ? -28.265 -4.854 7.933 1.00 83.12 336 LYS A O 1
ATOM 2609 N N . GLY A 1 337 ? -27.718 -3.069 9.190 1.00 85.69 337 GLY A N 1
ATOM 2610 C CA . GLY A 1 337 ? -27.149 -2.275 8.098 1.00 85.69 337 GLY A CA 1
ATOM 2611 C C . GLY A 1 337 ? -25.918 -2.942 7.483 1.00 85.69 337 GLY A C 1
ATOM 2612 O O . GLY A 1 337 ? -25.880 -3.153 6.272 1.00 85.69 337 GLY A O 1
ATOM 2613 N N . ASN A 1 338 ? -24.974 -3.365 8.325 1.00 86.25 338 ASN A N 1
ATOM 2614 C CA . ASN A 1 338 ? -23.732 -4.001 7.893 1.00 86.25 338 ASN A CA 1
ATOM 2615 C C . ASN A 1 338 ? -23.993 -5.347 7.201 1.00 86.25 338 ASN A C 1
ATOM 2617 O O . ASN A 1 338 ? -23.474 -5.573 6.112 1.00 86.25 338 ASN A O 1
ATOM 2621 N N . ILE A 1 339 ? -24.883 -6.193 7.734 1.00 83.38 339 ILE A N 1
ATOM 2622 C CA . ILE A 1 339 ? -25.268 -7.463 7.089 1.00 83.38 339 ILE A CA 1
ATOM 2623 C C . ILE A 1 339 ? -25.895 -7.222 5.707 1.00 83.38 339 ILE A C 1
ATOM 2625 O O . ILE A 1 339 ? -25.569 -7.926 4.752 1.00 83.38 339 ILE A O 1
ATOM 2629 N N . MET A 1 340 ? -26.774 -6.222 5.570 1.00 84.81 340 MET A N 1
ATOM 2630 C CA . MET A 1 340 ? -27.360 -5.888 4.266 1.00 84.81 340 MET A CA 1
ATOM 2631 C C . MET A 1 340 ? -26.323 -5.312 3.292 1.00 84.81 340 MET A C 1
ATOM 2633 O O . MET A 1 340 ? -26.406 -5.590 2.098 1.00 84.81 340 MET A O 1
ATOM 2637 N N . GLY A 1 341 ? -25.344 -4.547 3.785 1.00 86.19 341 GLY A N 1
ATOM 2638 C CA . GLY A 1 341 ? -24.263 -3.964 2.984 1.00 86.19 341 GLY A CA 1
ATOM 2639 C C . GLY A 1 341 ? -23.246 -4.985 2.466 1.00 86.19 341 GLY A C 1
ATOM 2640 O O . GLY A 1 341 ? -22.703 -4.806 1.374 1.00 86.19 341 GLY A O 1
ATOM 2641 N N . VAL A 1 342 ? -23.038 -6.092 3.190 1.00 85.75 342 VAL A N 1
ATOM 2642 C CA . VAL A 1 342 ? -22.118 -7.168 2.777 1.00 85.75 342 VAL A CA 1
ATOM 2643 C C . VAL A 1 342 ? -22.528 -7.786 1.437 1.00 85.75 342 VAL A C 1
ATOM 2645 O O . VAL A 1 342 ? -21.655 -8.121 0.646 1.00 85.75 342 VAL A O 1
ATOM 2648 N N . VAL A 1 343 ? -23.824 -7.897 1.125 1.00 85.31 343 VAL A N 1
ATOM 2649 C CA . VAL A 1 343 ? -24.295 -8.537 -0.121 1.00 85.31 343 VAL A CA 1
ATOM 2650 C C . VAL A 1 343 ? -23.849 -7.784 -1.388 1.00 85.31 343 VAL A C 1
ATOM 2652 O O . VAL A 1 343 ? -23.144 -8.381 -2.204 1.00 85.31 343 VAL A O 1
ATOM 2655 N N . PRO A 1 344 ? -24.197 -6.495 -1.598 1.00 88.31 344 PRO A N 1
ATOM 2656 C CA . PRO A 1 344 ? -23.706 -5.752 -2.757 1.00 88.31 344 PRO A CA 1
ATOM 2657 C C . PRO A 1 344 ? -22.183 -5.571 -2.718 1.00 88.31 344 PRO A C 1
ATOM 2659 O O . PRO A 1 344 ? -21.547 -5.612 -3.770 1.00 88.31 344 PRO A O 1
ATOM 2662 N N . GLY A 1 345 ? -21.591 -5.434 -1.523 1.00 86.19 345 GLY A N 1
ATOM 2663 C CA . GLY A 1 345 ? -20.141 -5.354 -1.346 1.00 86.19 345 GLY A CA 1
ATOM 2664 C C . GLY A 1 345 ? -19.413 -6.610 -1.830 1.00 86.19 345 GLY A C 1
ATOM 2665 O O . GLY A 1 345 ? -18.423 -6.499 -2.545 1.00 86.19 345 GLY A O 1
ATOM 2666 N N . ALA A 1 346 ? -19.936 -7.799 -1.522 1.00 85.81 346 ALA A N 1
ATOM 2667 C CA . ALA A 1 346 ? -19.379 -9.073 -1.967 1.00 85.81 346 ALA A CA 1
ATOM 2668 C C . ALA A 1 346 ? -19.499 -9.251 -3.487 1.00 85.81 346 ALA A C 1
ATOM 2670 O O . ALA A 1 346 ? -18.544 -9.692 -4.119 1.00 85.81 346 ALA A O 1
ATOM 2671 N N . ILE A 1 347 ? -20.632 -8.863 -4.087 1.00 86.94 347 ILE A N 1
ATOM 2672 C CA . ILE A 1 347 ? -20.825 -8.927 -5.547 1.00 86.94 347 ILE A CA 1
ATOM 2673 C C . ILE A 1 347 ? -19.830 -8.006 -6.261 1.00 86.94 347 ILE A C 1
ATOM 2675 O O . ILE A 1 347 ? -19.146 -8.436 -7.189 1.00 86.94 347 ILE A O 1
ATOM 2679 N N . LEU A 1 348 ? -19.723 -6.749 -5.819 1.00 85.56 348 LEU A N 1
ATOM 2680 C CA . LEU A 1 348 ? -18.786 -5.782 -6.396 1.00 85.56 348 LEU A CA 1
ATOM 2681 C C . LEU A 1 348 ? -17.331 -6.202 -6.167 1.00 85.56 348 LEU A C 1
ATOM 2683 O O . LEU A 1 348 ? -16.533 -6.166 -7.100 1.00 85.56 348 LEU A O 1
ATOM 2687 N N . GLY A 1 349 ? -16.998 -6.648 -4.954 1.00 84.62 349 GLY A N 1
ATOM 2688 C CA . GLY A 1 349 ? -15.668 -7.137 -4.602 1.00 84.62 349 GLY A CA 1
ATOM 2689 C C . GLY A 1 349 ? -15.252 -8.338 -5.449 1.00 84.62 349 GLY A C 1
ATOM 2690 O O . GLY A 1 349 ? -14.155 -8.336 -6.000 1.00 84.62 349 GLY A O 1
ATOM 2691 N N . ALA A 1 350 ? -16.143 -9.316 -5.635 1.00 83.69 350 ALA A N 1
ATOM 2692 C CA . ALA A 1 350 ? -15.897 -10.468 -6.497 1.00 83.69 350 ALA A CA 1
ATOM 2693 C C . ALA A 1 350 ? -15.721 -10.058 -7.966 1.00 83.69 350 ALA A C 1
ATOM 2695 O O . ALA A 1 350 ? -14.780 -10.509 -8.615 1.00 83.69 350 ALA A O 1
ATOM 2696 N N . ALA A 1 351 ? -16.574 -9.169 -8.487 1.00 81.69 351 ALA A N 1
ATOM 2697 C CA . ALA A 1 351 ? -16.465 -8.685 -9.863 1.00 81.69 351 ALA A CA 1
ATOM 2698 C C . ALA A 1 351 ? -15.121 -7.982 -10.121 1.00 81.69 351 ALA A C 1
ATOM 2700 O O . ALA A 1 351 ? -14.456 -8.261 -11.119 1.00 81.69 351 ALA A O 1
ATOM 2701 N N . VAL A 1 352 ? -14.693 -7.113 -9.198 1.00 81.62 352 VAL A N 1
ATOM 2702 C CA . VAL A 1 352 ? -13.399 -6.423 -9.283 1.00 81.62 352 VAL A CA 1
ATOM 2703 C C . VAL A 1 352 ? -12.239 -7.408 -9.132 1.00 81.62 352 VAL A C 1
ATOM 2705 O O . VAL A 1 352 ? -11.292 -7.336 -9.908 1.00 81.62 352 VAL A O 1
ATOM 2708 N N . ALA A 1 353 ? -12.310 -8.355 -8.194 1.00 82.12 353 ALA A N 1
ATOM 2709 C CA . ALA A 1 353 ? -11.266 -9.360 -8.002 1.00 82.12 353 ALA A CA 1
ATOM 2710 C C . ALA A 1 353 ? -11.072 -10.237 -9.248 1.00 82.12 353 ALA A C 1
ATOM 2712 O O . ALA A 1 353 ? -9.937 -10.448 -9.668 1.00 82.12 353 ALA A O 1
ATOM 2713 N N . ILE A 1 354 ? -12.162 -10.685 -9.884 1.00 82.38 354 ILE A N 1
ATOM 2714 C CA . ILE A 1 354 ? -12.116 -11.450 -11.141 1.00 82.38 354 ILE A CA 1
ATOM 2715 C C . ILE A 1 354 ? -11.488 -10.609 -12.256 1.00 82.38 354 ILE A C 1
ATOM 2717 O O . ILE A 1 354 ? -10.620 -11.090 -12.984 1.00 82.38 354 ILE A O 1
ATOM 2721 N N . PHE A 1 355 ? -11.902 -9.346 -12.380 1.00 78.06 355 PHE A N 1
ATOM 2722 C CA . PHE A 1 355 ? -11.369 -8.436 -13.390 1.00 78.06 355 PHE A CA 1
ATOM 2723 C C . PHE A 1 355 ? -9.860 -8.211 -13.220 1.00 78.06 355 PHE A C 1
ATOM 2725 O O . PHE A 1 355 ? -9.104 -8.387 -14.173 1.00 78.06 355 PHE A O 1
ATOM 2732 N N . LEU A 1 356 ? -9.411 -7.888 -12.003 1.00 80.75 356 LEU A N 1
ATOM 2733 C CA . LEU A 1 356 ? -7.993 -7.680 -11.704 1.00 80.75 356 LEU A CA 1
ATOM 2734 C C . LEU A 1 356 ? -7.182 -8.965 -11.868 1.00 80.75 356 LEU A C 1
ATOM 2736 O O . LEU A 1 356 ? -6.098 -8.918 -12.437 1.00 80.75 356 LEU A O 1
ATOM 2740 N N . SER A 1 357 ? -7.708 -10.108 -11.417 1.00 79.94 357 SER A N 1
ATOM 2741 C CA . SER A 1 357 ? -7.042 -11.406 -11.554 1.00 79.94 357 SER A CA 1
ATOM 2742 C C . SER A 1 357 ? -6.776 -11.750 -13.016 1.00 79.94 357 SER A C 1
ATOM 2744 O O . SER A 1 357 ? -5.659 -12.147 -13.342 1.00 79.94 357 SER A O 1
ATOM 2746 N N . LYS A 1 358 ? -7.757 -11.538 -13.904 1.00 79.25 358 LYS A N 1
ATOM 2747 C CA . LYS A 1 358 ? -7.587 -11.785 -15.339 1.00 79.25 358 LYS A CA 1
ATOM 2748 C C . LYS A 1 358 ? -6.515 -10.881 -15.948 1.00 79.25 358 LYS A C 1
ATOM 2750 O O . LYS A 1 358 ? -5.613 -11.369 -16.615 1.00 79.25 358 LYS A O 1
ATOM 2755 N N . LEU A 1 359 ? -6.585 -9.578 -15.682 1.00 77.69 359 LEU A N 1
ATOM 2756 C CA . LEU A 1 359 ? -5.616 -8.625 -16.227 1.00 77.69 359 LEU A CA 1
ATOM 2757 C C . LEU A 1 359 ? -4.184 -8.895 -15.741 1.00 77.69 359 LEU A C 1
ATOM 2759 O O . LEU A 1 359 ? -3.235 -8.712 -16.507 1.00 77.69 359 LEU A O 1
ATOM 2763 N N . LEU A 1 360 ? -4.037 -9.325 -14.483 1.00 78.50 360 LEU A N 1
ATOM 2764 C CA . LEU A 1 360 ? -2.750 -9.678 -13.886 1.00 78.50 360 LEU A CA 1
ATOM 2765 C C . LEU A 1 360 ? -2.194 -10.974 -14.498 1.00 78.50 360 LEU A C 1
ATOM 2767 O O . LEU A 1 360 ? -1.008 -11.040 -14.805 1.00 78.50 360 LEU A O 1
ATOM 2771 N N . ALA A 1 361 ? -3.050 -11.977 -14.727 1.00 77.06 361 ALA A N 1
ATOM 2772 C CA . ALA A 1 361 ? -2.671 -13.236 -15.373 1.00 77.06 361 ALA A CA 1
ATOM 2773 C C . ALA A 1 361 ? -2.259 -13.043 -16.841 1.00 77.06 361 ALA A C 1
ATOM 2775 O O . ALA A 1 361 ? -1.299 -13.658 -17.296 1.00 77.06 361 ALA A O 1
ATOM 2776 N N . ASP A 1 362 ? -2.934 -12.140 -17.557 1.00 74.62 362 ASP A N 1
ATOM 2777 C CA . ASP A 1 362 ? -2.611 -11.790 -18.944 1.00 74.62 362 ASP A CA 1
ATOM 2778 C C . ASP A 1 362 ? -1.341 -10.909 -19.054 1.00 74.62 362 ASP A C 1
ATOM 2780 O O . ASP A 1 362 ? -0.919 -10.562 -20.157 1.00 74.62 362 ASP A O 1
ATOM 2784 N N . GLY A 1 363 ? -0.734 -10.501 -17.928 1.00 69.38 363 GLY A N 1
ATOM 2785 C CA . GLY A 1 363 ? 0.447 -9.625 -17.889 1.00 69.38 363 GLY A CA 1
ATOM 2786 C C . GLY A 1 363 ? 0.182 -8.193 -18.370 1.00 69.38 363 GLY A C 1
ATOM 2787 O O . GLY A 1 363 ? 1.114 -7.424 -18.599 1.00 69.38 363 GLY A O 1
ATOM 2788 N N . THR A 1 364 ? -1.091 -7.828 -18.538 1.00 70.44 364 THR A N 1
ATOM 2789 C CA . THR A 1 364 ? -1.514 -6.514 -19.050 1.00 70.44 364 THR A CA 1
ATOM 2790 C C . THR A 1 364 ? -1.402 -5.406 -18.006 1.00 70.44 364 THR A C 1
ATOM 2792 O O . THR A 1 364 ? -1.261 -4.237 -18.367 1.00 70.44 364 THR A O 1
ATOM 2795 N N . ILE A 1 365 ? -1.457 -5.760 -16.718 1.00 68.69 365 ILE A N 1
ATOM 2796 C CA . ILE A 1 365 ? -1.261 -4.841 -15.594 1.00 68.69 365 ILE A CA 1
ATOM 2797 C C . ILE A 1 365 ? -0.202 -5.401 -14.642 1.00 68.69 365 ILE A C 1
ATOM 2799 O O . ILE A 1 365 ? -0.161 -6.604 -14.406 1.00 68.69 365 ILE A O 1
ATOM 2803 N N . ASP A 1 366 ? 0.611 -4.522 -14.056 1.00 67.25 366 ASP A N 1
ATOM 2804 C CA . ASP A 1 366 ? 1.467 -4.834 -12.906 1.00 67.25 366 ASP A CA 1
ATOM 2805 C C . ASP A 1 366 ? 0.963 -4.028 -11.705 1.00 67.25 366 ASP A C 1
ATOM 2807 O O . ASP A 1 366 ? 0.964 -2.794 -11.714 1.00 67.25 366 ASP A O 1
ATOM 2811 N N . LEU A 1 367 ? 0.464 -4.727 -10.684 1.00 75.06 367 LEU A N 1
ATOM 2812 C CA . LEU A 1 367 ? -0.047 -4.108 -9.466 1.00 75.06 367 LEU A CA 1
ATOM 2813 C C . LEU A 1 367 ? 1.008 -4.167 -8.366 1.00 75.06 367 LEU A C 1
ATOM 2815 O O . LEU A 1 367 ? 1.502 -5.231 -7.991 1.00 75.06 367 LEU A O 1
ATOM 2819 N N . LEU A 1 368 ? 1.260 -3.016 -7.745 1.00 73.56 368 LEU A N 1
ATOM 2820 C CA . LEU A 1 368 ? 2.051 -2.928 -6.522 1.00 73.56 368 LEU A CA 1
ATOM 2821 C C . LEU A 1 368 ? 1.240 -3.483 -5.339 1.00 73.56 368 LEU A C 1
ATOM 2823 O O . LEU A 1 368 ? 0.661 -2.732 -4.557 1.00 73.56 368 LEU A O 1
ATOM 2827 N N . ALA A 1 369 ? 1.209 -4.811 -5.210 1.00 82.31 369 ALA A N 1
ATOM 2828 C CA . ALA A 1 369 ? 0.490 -5.534 -4.162 1.00 82.31 369 ALA A CA 1
ATOM 2829 C C . ALA A 1 369 ? 1.463 -6.275 -3.217 1.00 82.31 369 ALA A C 1
ATOM 2831 O O . ALA A 1 369 ? 1.663 -7.483 -3.358 1.00 82.31 369 ALA A O 1
ATOM 2832 N N . PRO A 1 370 ? 2.080 -5.580 -2.239 1.00 80.69 370 PRO A N 1
ATOM 2833 C CA . PRO A 1 370 ? 3.091 -6.165 -1.355 1.00 80.69 370 PRO A CA 1
ATOM 2834 C C . PRO A 1 370 ? 2.618 -7.415 -0.610 1.00 80.69 370 PRO A C 1
ATOM 2836 O O . PRO A 1 370 ? 3.352 -8.393 -0.525 1.00 80.69 370 PRO A O 1
ATOM 2839 N N . GLN A 1 371 ? 1.390 -7.400 -0.080 1.00 80.81 371 GLN A N 1
ATOM 2840 C CA . GLN A 1 371 ? 0.858 -8.526 0.696 1.00 80.81 371 GLN A CA 1
ATOM 2841 C C . GLN A 1 371 ? 0.541 -9.740 -0.184 1.00 80.81 371 GLN A C 1
ATOM 2843 O O . GLN A 1 371 ? 0.924 -10.852 0.164 1.00 80.81 371 GLN A O 1
ATOM 2848 N N . ALA A 1 372 ? -0.098 -9.529 -1.339 1.00 82.06 372 ALA A N 1
ATOM 2849 C CA . ALA A 1 372 ? -0.404 -10.612 -2.273 1.00 82.06 372 ALA A CA 1
ATOM 2850 C C . ALA A 1 372 ? 0.880 -11.264 -2.803 1.00 82.06 372 ALA A C 1
ATOM 2852 O O . ALA A 1 372 ? 0.996 -12.486 -2.804 1.00 82.06 372 ALA A O 1
ATOM 2853 N N . ASN A 1 373 ? 1.881 -10.452 -3.158 1.00 83.19 373 ASN A N 1
ATOM 2854 C CA . ASN A 1 373 ? 3.178 -10.956 -3.600 1.00 83.19 373 ASN A CA 1
ATOM 2855 C C . ASN A 1 373 ? 3.948 -11.662 -2.479 1.00 83.19 373 ASN A C 1
ATOM 2857 O O . ASN A 1 373 ? 4.620 -12.653 -2.743 1.00 83.19 373 ASN A O 1
ATOM 2861 N N . ALA A 1 374 ? 3.813 -11.222 -1.224 1.00 82.00 374 ALA A N 1
ATOM 2862 C CA . ALA A 1 374 ? 4.370 -11.946 -0.087 1.00 82.00 374 ALA A CA 1
ATOM 2863 C C . ALA A 1 374 ? 3.717 -13.327 0.100 1.00 82.00 374 ALA A C 1
ATOM 2865 O O . ALA A 1 374 ? 4.431 -14.303 0.326 1.00 82.00 374 ALA A O 1
ATOM 2866 N N . PHE A 1 375 ? 2.387 -13.431 -0.027 1.00 85.62 375 PHE A N 1
ATOM 2867 C CA . PHE A 1 375 ? 1.684 -14.718 0.024 1.00 85.62 375 PHE A CA 1
ATOM 2868 C C . PHE A 1 375 ? 2.072 -15.632 -1.138 1.00 85.62 375 PHE A C 1
ATOM 2870 O O . PHE A 1 375 ? 2.365 -16.803 -0.901 1.00 85.62 375 PHE A O 1
ATOM 2877 N N . ALA A 1 376 ? 2.124 -15.106 -2.365 1.00 83.94 376 ALA A N 1
ATOM 2878 C CA . ALA A 1 376 ? 2.530 -15.865 -3.544 1.00 83.94 376 ALA A CA 1
ATOM 2879 C C . ALA A 1 376 ? 3.958 -16.400 -3.385 1.00 83.94 376 ALA A C 1
ATOM 2881 O O . ALA A 1 376 ? 4.163 -17.607 -3.427 1.00 83.94 376 ALA A O 1
ATOM 2882 N N . TYR A 1 377 ? 4.918 -15.523 -3.076 1.00 82.38 377 TYR A N 1
ATOM 2883 C CA . TYR A 1 377 ? 6.323 -15.895 -2.920 1.00 82.38 377 TYR A CA 1
ATOM 2884 C C . TYR A 1 377 ? 6.540 -16.940 -1.821 1.00 82.38 377 TYR A C 1
ATOM 2886 O O . TYR A 1 377 ? 7.254 -17.923 -2.013 1.00 82.38 377 TYR A O 1
ATOM 2894 N N . PHE A 1 378 ? 5.891 -16.759 -0.667 1.00 79.62 378 PHE A N 1
ATOM 2895 C CA . PHE A 1 378 ? 5.981 -17.713 0.433 1.00 79.62 378 PHE A CA 1
ATOM 2896 C C . PHE A 1 378 ? 5.397 -19.079 0.055 1.00 79.62 378 PHE A C 1
ATOM 2898 O O . PHE A 1 378 ? 5.944 -20.122 0.414 1.00 79.62 378 PHE A O 1
ATOM 2905 N N . THR A 1 379 ? 4.303 -19.070 -0.703 1.00 83.06 379 THR A N 1
ATOM 2906 C CA . THR A 1 379 ? 3.658 -20.295 -1.165 1.00 83.06 379 THR A CA 1
ATOM 2907 C C . THR A 1 379 ? 4.506 -21.018 -2.207 1.00 83.06 379 THR A C 1
ATOM 2909 O O . THR A 1 379 ? 4.695 -22.222 -2.073 1.00 83.06 379 THR A O 1
ATOM 2912 N N . THR A 1 380 ? 5.098 -20.307 -3.171 1.00 82.06 380 THR A N 1
ATOM 2913 C CA . THR A 1 380 ? 6.063 -20.866 -4.133 1.00 82.06 380 THR A CA 1
ATOM 2914 C C . THR A 1 380 ? 7.253 -21.500 -3.414 1.00 82.06 380 THR A C 1
ATOM 2916 O O . THR A 1 380 ? 7.620 -22.636 -3.701 1.00 82.06 380 THR A O 1
ATOM 2919 N N . ILE A 1 381 ? 7.801 -20.832 -2.396 1.00 81.50 381 ILE A N 1
ATOM 2920 C CA . ILE A 1 381 ? 8.899 -21.386 -1.599 1.00 81.50 381 ILE A CA 1
ATOM 2921 C C . ILE A 1 381 ? 8.494 -22.676 -0.882 1.00 81.50 381 ILE A C 1
ATOM 2923 O O . ILE A 1 381 ? 9.232 -23.660 -0.930 1.00 81.50 381 ILE A O 1
ATOM 2927 N N . LEU A 1 382 ? 7.351 -22.676 -0.192 1.00 81.38 382 LEU A N 1
ATOM 2928 C CA . LEU A 1 382 ? 6.943 -23.808 0.638 1.00 81.38 382 LEU A CA 1
ATOM 2929 C C . LEU A 1 382 ? 6.442 -24.990 -0.200 1.00 81.38 382 LEU A C 1
ATOM 2931 O O . LEU A 1 382 ? 6.721 -26.139 0.132 1.00 81.38 382 LEU A O 1
ATOM 2935 N N . ALA A 1 383 ? 5.706 -24.711 -1.275 1.00 81.06 383 ALA A N 1
ATOM 2936 C CA . ALA A 1 383 ? 5.179 -25.730 -2.161 1.00 81.06 383 ALA A CA 1
ATOM 2937 C C . ALA A 1 383 ? 6.274 -26.222 -3.110 1.00 81.06 383 ALA A C 1
ATOM 2939 O O . ALA A 1 383 ? 6.593 -27.407 -3.123 1.00 81.06 383 ALA A O 1
ATOM 2940 N N . GLU A 1 384 ? 6.871 -25.350 -3.917 1.00 77.81 384 GLU A N 1
ATOM 2941 C CA . GLU A 1 384 ? 7.750 -25.732 -5.030 1.00 77.81 384 GLU A CA 1
ATOM 2942 C C . GLU A 1 384 ? 9.214 -25.903 -4.620 1.00 77.81 384 GLU A C 1
ATOM 2944 O O . GLU A 1 384 ? 9.985 -26.509 -5.362 1.00 77.81 384 GLU A O 1
ATOM 2949 N N . GLY A 1 385 ? 9.606 -25.408 -3.441 1.00 73.88 385 GLY A N 1
ATOM 2950 C CA . GLY A 1 385 ? 11.007 -25.378 -3.017 1.00 73.88 385 GLY A CA 1
ATOM 2951 C C . GLY A 1 385 ? 11.852 -24.388 -3.824 1.00 73.88 385 GLY A C 1
ATOM 2952 O O . GLY A 1 385 ? 13.078 -24.399 -3.714 1.00 73.88 385 GLY A O 1
ATOM 2953 N N . GLN A 1 386 ? 11.209 -23.546 -4.636 1.00 71.75 386 GLN A N 1
ATOM 2954 C CA . GLN A 1 386 ? 11.850 -22.557 -5.490 1.00 71.75 386 GLN A CA 1
ATOM 2955 C C . GLN A 1 386 ? 11.806 -21.189 -4.806 1.00 71.75 386 GLN A C 1
ATOM 2957 O O . GLN A 1 386 ? 10.738 -20.653 -4.519 1.00 71.75 386 GLN A O 1
ATOM 2962 N N . GLY A 1 387 ? 12.980 -20.624 -4.524 1.00 71.75 387 GLY A N 1
ATOM 2963 C CA . GLY A 1 387 ? 13.118 -19.267 -4.005 1.00 71.75 387 GLY A CA 1
ATOM 2964 C C . GLY A 1 387 ? 14.444 -19.023 -3.295 1.00 71.75 387 GLY A C 1
ATOM 2965 O O . GLY A 1 387 ? 15.189 -19.945 -2.957 1.00 71.75 387 GLY A O 1
ATOM 2966 N N . ASP A 1 388 ? 14.742 -17.748 -3.078 1.00 81.50 388 ASP A N 1
ATOM 2967 C CA . ASP A 1 388 ? 15.957 -17.295 -2.416 1.00 81.50 388 ASP A CA 1
ATOM 2968 C C . ASP A 1 388 ? 15.715 -17.192 -0.907 1.00 81.50 388 ASP A C 1
ATOM 2970 O O . ASP A 1 388 ? 15.358 -16.146 -0.353 1.00 81.50 388 ASP A O 1
ATOM 2974 N N . TRP A 1 389 ? 15.923 -18.322 -0.229 1.00 82.94 389 TRP A N 1
ATOM 2975 C CA . TRP A 1 389 ? 15.878 -18.407 1.229 1.00 82.94 389 TRP A CA 1
ATOM 2976 C C . TRP A 1 389 ? 16.858 -17.446 1.910 1.00 82.94 389 TRP A C 1
ATOM 2978 O O . TRP A 1 389 ? 16.578 -16.985 3.016 1.00 82.94 389 TRP A O 1
ATOM 2988 N N . GLY A 1 390 ? 17.987 -17.128 1.268 1.00 88.06 390 GLY A N 1
ATOM 2989 C CA . GLY A 1 390 ? 18.988 -16.210 1.801 1.00 88.06 390 GLY A CA 1
ATOM 2990 C C . GLY A 1 390 ? 18.468 -14.776 1.835 1.00 88.06 390 GLY A C 1
ATOM 2991 O O . GLY A 1 390 ? 18.471 -14.142 2.893 1.00 88.06 390 GLY A O 1
ATOM 2992 N N . ALA A 1 391 ? 17.952 -14.289 0.705 1.00 88.62 391 ALA A N 1
ATOM 2993 C CA . ALA A 1 391 ? 17.322 -12.974 0.611 1.00 88.62 391 ALA A CA 1
ATOM 2994 C C . ALA A 1 391 ? 16.111 -12.853 1.549 1.00 88.62 391 ALA A C 1
ATOM 2996 O O . ALA A 1 391 ? 15.974 -11.850 2.259 1.00 88.62 391 ALA A O 1
ATOM 2997 N N . LEU A 1 392 ? 15.267 -13.889 1.614 1.00 89.56 392 LEU A N 1
ATOM 2998 C CA . LEU A 1 392 ? 14.112 -13.911 2.509 1.00 89.56 392 LEU A CA 1
ATOM 2999 C C . LEU A 1 392 ? 14.534 -13.848 3.984 1.00 89.56 392 LEU A C 1
ATOM 3001 O O . LEU A 1 392 ? 13.987 -13.044 4.739 1.00 89.56 392 LEU A O 1
ATOM 3005 N N . ALA A 1 393 ? 15.516 -14.655 4.400 1.00 91.50 393 ALA A N 1
ATOM 3006 C CA . ALA A 1 393 ? 16.006 -14.688 5.778 1.00 91.50 393 ALA A CA 1
ATOM 3007 C C . ALA A 1 393 ? 16.699 -13.378 6.184 1.00 91.50 393 ALA A C 1
ATOM 3009 O O . ALA A 1 393 ? 16.502 -12.897 7.302 1.00 91.50 393 ALA A O 1
ATOM 3010 N N . LEU A 1 394 ? 17.464 -12.767 5.272 1.00 94.00 394 LEU A N 1
ATOM 3011 C CA . LEU A 1 394 ? 18.060 -11.448 5.481 1.00 94.00 394 LEU A CA 1
ATOM 3012 C C . LEU A 1 394 ? 16.974 -10.393 5.714 1.00 94.00 394 LEU A C 1
ATOM 3014 O O . LEU A 1 394 ? 17.040 -9.629 6.679 1.00 94.00 394 LEU A O 1
ATOM 3018 N N . GLY A 1 395 ? 15.955 -10.388 4.854 1.00 93.31 395 GLY A N 1
ATOM 3019 C CA . GLY A 1 395 ? 14.781 -9.540 5.001 1.00 93.31 395 GLY A CA 1
ATOM 3020 C C . GLY A 1 395 ? 14.092 -9.758 6.340 1.00 93.31 395 GLY A C 1
ATOM 3021 O O . GLY A 1 395 ? 13.847 -8.805 7.072 1.00 93.31 395 GLY A O 1
ATOM 3022 N N . PHE A 1 396 ? 13.846 -11.017 6.697 1.00 92.88 396 PHE A N 1
ATOM 3023 C CA . PHE A 1 396 ? 13.214 -11.407 7.952 1.00 92.88 396 PHE A CA 1
ATOM 3024 C C . PHE A 1 396 ? 13.963 -10.865 9.172 1.00 92.88 396 PHE A C 1
ATOM 3026 O O . PHE A 1 396 ? 13.359 -10.236 10.043 1.00 92.88 396 PHE A O 1
ATOM 3033 N N . ALA A 1 397 ? 15.285 -11.044 9.215 1.00 95.75 397 ALA A N 1
ATOM 3034 C CA . ALA A 1 397 ? 16.121 -10.527 10.292 1.00 95.75 397 ALA A CA 1
ATOM 3035 C C . ALA A 1 397 ? 16.084 -8.992 10.357 1.00 95.75 397 ALA A C 1
ATOM 3037 O O . ALA A 1 397 ? 15.954 -8.425 11.443 1.00 95.75 397 ALA A O 1
ATOM 3038 N N . LEU A 1 398 ? 16.137 -8.316 9.205 1.00 95.19 398 LEU A N 1
ATOM 3039 C CA . LEU A 1 398 ? 16.061 -6.858 9.121 1.00 95.19 398 LEU A CA 1
ATOM 3040 C C . LEU A 1 398 ? 14.701 -6.332 9.608 1.00 95.19 398 LEU A C 1
ATOM 3042 O O . LEU A 1 398 ? 14.649 -5.412 10.422 1.00 95.19 398 LEU A O 1
ATOM 3046 N N . GLY A 1 399 ? 13.602 -6.938 9.158 1.00 93.88 399 GLY A N 1
ATOM 3047 C CA . GLY A 1 399 ? 12.244 -6.583 9.570 1.00 93.88 399 GLY A CA 1
ATOM 3048 C C . GLY A 1 399 ? 12.008 -6.799 11.061 1.00 93.88 399 GLY A C 1
ATOM 3049 O O . GLY A 1 399 ? 11.483 -5.911 11.733 1.00 93.88 399 GLY A O 1
ATOM 3050 N N . ALA A 1 400 ? 12.458 -7.935 11.602 1.00 94.25 400 ALA A N 1
ATOM 3051 C CA . ALA A 1 400 ? 12.389 -8.225 13.032 1.00 94.25 400 ALA A CA 1
ATOM 3052 C C . ALA A 1 400 ? 13.240 -7.243 13.859 1.00 94.25 400 ALA A C 1
ATOM 3054 O O . ALA A 1 400 ? 12.796 -6.770 14.905 1.00 94.25 400 ALA A O 1
ATOM 3055 N N . PHE A 1 401 ? 14.430 -6.874 13.373 1.00 95.56 401 PHE A N 1
ATOM 3056 C CA . PHE A 1 401 ? 15.280 -5.866 14.009 1.00 95.56 401 PHE A CA 1
ATOM 3057 C C . PHE A 1 401 ? 14.616 -4.483 14.036 1.00 95.56 401 PHE A C 1
ATOM 3059 O O . PHE A 1 401 ? 14.602 -3.824 15.076 1.00 95.56 401 PHE A O 1
ATOM 3066 N N . VAL A 1 402 ? 14.019 -4.041 12.925 1.00 94.38 402 VAL A N 1
ATOM 3067 C CA . VAL A 1 402 ? 13.320 -2.747 12.875 1.00 94.38 402 VAL A CA 1
ATOM 3068 C C . VAL A 1 402 ? 12.055 -2.769 13.727 1.00 94.38 402 VAL A C 1
ATOM 3070 O O . VAL A 1 402 ? 11.764 -1.786 14.412 1.00 94.38 402 VAL A O 1
ATOM 3073 N N . GLU A 1 403 ? 11.327 -3.884 13.749 1.00 92.81 403 GLU A N 1
ATOM 3074 C CA . GLU A 1 403 ? 10.202 -4.073 14.661 1.00 92.81 403 GLU A CA 1
ATOM 3075 C C . GLU A 1 403 ? 10.662 -3.984 16.118 1.00 92.81 403 GLU A C 1
ATOM 3077 O O . GLU A 1 403 ? 10.043 -3.287 16.919 1.00 92.81 403 GLU A O 1
ATOM 3082 N N . TRP A 1 404 ? 11.779 -4.615 16.481 1.00 93.62 404 TRP A N 1
ATOM 3083 C CA . TRP A 1 404 ? 12.375 -4.483 17.810 1.00 93.62 404 TRP A CA 1
ATOM 3084 C C . TRP A 1 404 ? 12.743 -3.032 18.148 1.00 93.62 404 TRP A C 1
ATOM 3086 O O . TRP A 1 404 ? 12.374 -2.556 19.220 1.00 93.62 404 TRP A O 1
ATOM 3096 N N . ALA A 1 405 ? 13.385 -2.314 17.225 1.00 93.38 405 ALA A N 1
ATOM 3097 C CA . ALA A 1 405 ? 13.870 -0.955 17.451 1.00 93.38 405 ALA A CA 1
ATOM 3098 C C . ALA A 1 405 ? 12.769 0.124 17.441 1.00 93.38 405 ALA A C 1
ATOM 3100 O O . ALA A 1 405 ? 12.878 1.120 18.154 1.00 93.38 405 ALA A O 1
ATOM 3101 N N . THR A 1 406 ? 11.725 -0.033 16.620 1.00 89.75 406 THR A N 1
ATOM 3102 C CA . THR A 1 406 ? 10.762 1.050 16.321 1.00 89.75 406 THR A CA 1
ATOM 3103 C C . THR A 1 406 ? 9.296 0.686 16.542 1.00 89.75 406 THR A C 1
ATOM 3105 O O . THR A 1 406 ? 8.469 1.593 16.655 1.00 89.75 406 THR A O 1
ATOM 3108 N N . GLY A 1 407 ? 8.965 -0.608 16.599 1.00 87.06 407 GLY A N 1
ATOM 3109 C CA . GLY A 1 407 ? 7.586 -1.104 16.648 1.00 87.06 407 GLY A CA 1
ATOM 3110 C C . GLY A 1 407 ? 6.809 -0.981 15.330 1.00 87.06 407 GLY A C 1
ATOM 3111 O O . GLY A 1 407 ? 5.584 -1.035 15.355 1.00 87.06 407 GLY A O 1
ATOM 3112 N N . MET A 1 408 ? 7.487 -0.717 14.203 1.00 87.44 408 MET A N 1
ATOM 3113 C CA . MET A 1 408 ? 6.863 -0.584 12.875 1.00 87.44 408 MET A CA 1
ATOM 3114 C C . MET A 1 408 ? 7.660 -1.301 11.771 1.00 87.44 408 MET A C 1
ATOM 3116 O O . MET A 1 408 ? 7.864 -0.762 10.680 1.00 87.44 408 MET A O 1
ATOM 3120 N N . GLY A 1 409 ? 8.115 -2.528 12.036 1.00 89.00 409 GLY A N 1
ATOM 3121 C CA . GLY A 1 409 ? 8.898 -3.329 11.087 1.00 89.00 409 GLY A CA 1
ATOM 3122 C C . GLY A 1 409 ? 8.137 -3.654 9.801 1.00 89.00 409 GLY A C 1
ATOM 3123 O O . GLY A 1 409 ? 8.707 -3.579 8.714 1.00 89.00 409 GLY A O 1
ATOM 3124 N N . THR A 1 410 ? 6.830 -3.913 9.889 1.00 88.75 410 THR A N 1
ATOM 3125 C CA . THR A 1 410 ? 5.977 -4.163 8.713 1.00 88.75 410 THR A CA 1
ATOM 3126 C C . THR A 1 410 ? 5.899 -2.941 7.793 1.00 88.75 410 THR A C 1
ATOM 3128 O O . THR A 1 410 ? 6.007 -3.076 6.576 1.00 88.75 410 THR A O 1
ATOM 3131 N N . SER A 1 411 ? 5.762 -1.737 8.361 1.00 89.12 411 SER A N 1
ATOM 3132 C CA . SER A 1 411 ? 5.726 -0.476 7.604 1.00 89.12 411 SER A CA 1
ATOM 3133 C C . SER A 1 411 ? 7.066 -0.180 6.930 1.00 89.12 411 SER A C 1
ATOM 3135 O O . SER A 1 411 ? 7.100 0.309 5.803 1.00 89.12 411 SER A O 1
ATOM 3137 N N . PHE A 1 412 ? 8.171 -0.516 7.596 1.00 93.75 412 PHE A N 1
ATOM 3138 C CA . PHE A 1 412 ? 9.506 -0.441 7.010 1.00 93.75 412 PHE A CA 1
ATOM 3139 C C . PHE A 1 412 ? 9.662 -1.412 5.828 1.00 93.75 412 PHE A C 1
ATOM 3141 O O . PHE A 1 412 ? 10.095 -0.998 4.754 1.00 93.75 412 PHE A O 1
ATOM 3148 N N . GLY A 1 413 ? 9.236 -2.672 5.975 1.00 92.06 413 GLY A N 1
ATOM 3149 C CA . GLY A 1 413 ? 9.241 -3.648 4.879 1.00 92.06 413 GLY A CA 1
ATOM 3150 C C . GLY A 1 413 ? 8.359 -3.225 3.697 1.00 92.06 413 GLY A C 1
ATOM 3151 O O . GLY A 1 413 ? 8.775 -3.336 2.545 1.00 92.06 413 GLY A O 1
ATOM 3152 N N . LEU A 1 414 ? 7.181 -2.646 3.966 1.00 90.81 414 LEU A N 1
ATOM 3153 C CA . LEU A 1 414 ? 6.321 -2.047 2.939 1.00 90.81 414 LEU A CA 1
ATOM 3154 C C . LEU A 1 414 ? 7.058 -0.938 2.174 1.00 90.81 414 LEU A C 1
ATOM 3156 O O . LEU A 1 414 ? 6.995 -0.868 0.950 1.00 90.81 414 LEU A O 1
ATOM 3160 N N . GLY A 1 415 ? 7.797 -0.103 2.899 1.00 92.38 415 GLY A N 1
ATOM 3161 C CA . GLY A 1 415 ? 8.676 0.907 2.332 1.00 92.38 415 GLY A CA 1
ATOM 3162 C C . GLY A 1 415 ? 9.757 0.347 1.416 1.00 92.38 415 GLY A C 1
ATOM 3163 O O . GLY A 1 415 ? 9.989 0.895 0.342 1.00 92.38 415 GLY A O 1
ATOM 3164 N N . MET A 1 416 ? 10.404 -0.749 1.816 1.00 94.50 416 MET A N 1
ATOM 3165 C CA . MET A 1 416 ? 11.401 -1.432 0.984 1.00 94.50 416 MET A CA 1
ATOM 3166 C C . MET A 1 416 ? 10.794 -2.019 -0.294 1.00 94.50 416 MET A C 1
ATOM 3168 O O . MET A 1 416 ? 11.474 -2.093 -1.313 1.00 94.50 416 MET A O 1
ATOM 3172 N N . TYR A 1 417 ? 9.532 -2.451 -0.235 1.00 92.25 417 TYR A N 1
ATOM 3173 C CA . TYR A 1 417 ? 8.828 -3.063 -1.361 1.00 92.25 417 TYR A CA 1
ATOM 3174 C C . TYR A 1 417 ? 8.341 -2.029 -2.386 1.00 92.25 417 TYR A C 1
ATOM 3176 O O . TYR A 1 417 ? 8.299 -2.304 -3.588 1.00 92.25 417 TYR A O 1
ATOM 3184 N N . LEU A 1 418 ? 7.938 -0.846 -1.918 1.00 91.56 418 LEU A N 1
ATOM 3185 C CA . LEU A 1 418 ? 7.413 0.218 -2.766 1.00 91.56 418 LEU A CA 1
ATOM 3186 C C . LEU A 1 418 ? 8.545 1.039 -3.413 1.00 91.56 418 LEU A C 1
ATOM 3188 O O . LEU A 1 418 ? 9.569 1.314 -2.781 1.00 91.56 418 LEU A O 1
ATOM 3192 N N . PRO A 1 419 ? 8.383 1.459 -4.679 1.00 90.88 419 PRO A N 1
ATOM 3193 C CA . PRO A 1 419 ? 9.397 2.245 -5.366 1.00 90.88 419 PRO A CA 1
ATOM 3194 C C . PRO A 1 419 ? 9.416 3.698 -4.849 1.00 90.88 419 PRO A C 1
ATOM 3196 O O . PRO A 1 419 ? 8.411 4.197 -4.333 1.00 90.88 419 PRO A O 1
ATOM 3199 N N . THR A 1 420 ? 10.541 4.405 -5.014 1.00 92.12 420 THR A N 1
ATOM 3200 C CA . THR A 1 420 ? 10.683 5.806 -4.558 1.00 92.12 420 THR A CA 1
ATOM 3201 C C . THR A 1 420 ? 9.613 6.770 -5.090 1.00 92.12 420 THR A C 1
ATOM 3203 O O . THR A 1 420 ? 9.159 7.596 -4.287 1.00 92.12 420 THR A O 1
ATOM 3206 N N . PRO A 1 421 ? 9.109 6.644 -6.344 1.00 91.00 421 PRO A N 1
ATOM 3207 C CA . PRO A 1 421 ? 8.003 7.465 -6.828 1.00 91.00 421 PRO A CA 1
ATOM 3208 C C . PRO A 1 421 ? 6.755 7.353 -5.966 1.00 91.00 421 PRO A C 1
ATOM 3210 O O . PRO A 1 421 ? 6.070 8.353 -5.810 1.00 91.00 421 PRO A O 1
ATOM 3213 N N . ALA A 1 422 ? 6.496 6.197 -5.346 1.00 89.75 422 ALA A N 1
ATOM 3214 C CA . ALA A 1 422 ? 5.335 6.006 -4.489 1.00 89.75 422 ALA A CA 1
ATOM 3215 C C . ALA A 1 422 ? 5.555 6.554 -3.067 1.00 89.75 422 ALA A C 1
ATOM 3217 O O . ALA A 1 422 ? 4.665 7.162 -2.470 1.00 89.75 422 ALA A O 1
ATOM 3218 N N . THR A 1 423 ? 6.745 6.351 -2.495 1.00 92.50 423 THR A N 1
ATOM 3219 C CA . THR A 1 423 ? 6.977 6.557 -1.055 1.00 92.50 423 THR A CA 1
ATOM 3220 C C . THR A 1 423 ? 7.444 7.963 -0.699 1.00 92.50 423 THR A C 1
ATOM 3222 O O . THR A 1 423 ? 7.169 8.429 0.411 1.00 92.50 423 THR A O 1
ATOM 3225 N N . PHE A 1 424 ? 8.121 8.684 -1.599 1.00 93.88 424 PHE A N 1
ATOM 3226 C CA . PHE A 1 424 ? 8.494 10.081 -1.346 1.00 93.88 424 PHE A CA 1
ATOM 3227 C C . PHE A 1 424 ? 7.299 11.047 -1.324 1.00 93.88 424 PHE A C 1
ATOM 3229 O O . PHE A 1 424 ? 7.262 11.886 -0.422 1.00 93.88 424 PHE A O 1
ATOM 3236 N N . PRO A 1 425 ? 6.284 10.941 -2.203 1.00 94.19 425 PRO A N 1
ATOM 3237 C CA . PRO A 1 425 ? 5.069 11.747 -2.071 1.00 94.19 425 PRO A CA 1
ATOM 3238 C C . PRO A 1 425 ? 4.348 11.523 -0.738 1.00 94.19 425 PRO A C 1
ATOM 3240 O O . PRO A 1 425 ? 3.889 12.486 -0.124 1.00 94.19 425 PRO A O 1
ATOM 3243 N N . MET A 1 426 ? 4.318 10.280 -0.236 1.00 93.69 426 MET A N 1
ATOM 3244 C CA . MET A 1 426 ? 3.784 9.986 1.100 1.00 93.69 426 MET A CA 1
ATOM 3245 C C . MET A 1 426 ? 4.587 10.700 2.196 1.00 93.69 426 MET A C 1
ATOM 3247 O O . MET A 1 426 ? 4.007 11.291 3.108 1.00 93.69 426 MET A O 1
ATOM 3251 N N . LEU A 1 427 ? 5.922 10.702 2.100 1.00 95.25 427 LEU A N 1
ATOM 3252 C CA . LEU A 1 427 ? 6.782 11.440 3.029 1.00 95.25 427 LEU A CA 1
ATOM 3253 C C . LEU A 1 427 ? 6.493 12.945 2.997 1.00 95.25 427 LEU A C 1
ATOM 3255 O O . LEU A 1 427 ? 6.360 13.565 4.054 1.00 95.25 427 LEU A O 1
ATOM 3259 N N . LEU A 1 428 ? 6.357 13.524 1.801 1.00 95.31 428 LEU A N 1
ATOM 3260 C CA . LEU A 1 428 ? 6.016 14.936 1.622 1.00 95.31 428 LEU A CA 1
ATOM 3261 C C . LEU A 1 428 ? 4.647 15.264 2.225 1.00 95.31 428 LEU A C 1
ATOM 3263 O O . LEU A 1 428 ? 4.522 16.265 2.928 1.00 95.31 428 LEU A O 1
ATOM 3267 N N . GLY A 1 429 ? 3.644 14.406 2.021 1.00 94.31 429 GLY A N 1
ATOM 3268 C CA . GLY A 1 429 ? 2.320 14.549 2.630 1.00 94.31 429 GLY A CA 1
ATOM 3269 C C . GLY A 1 429 ? 2.365 14.524 4.160 1.00 94.31 429 GLY A C 1
ATOM 3270 O O . GLY A 1 429 ? 1.782 15.390 4.816 1.00 94.31 429 GLY A O 1
ATOM 3271 N N . GLY A 1 430 ? 3.120 13.586 4.740 1.00 94.44 430 GLY A N 1
ATOM 3272 C CA . GLY A 1 430 ? 3.302 13.485 6.191 1.00 94.44 430 GLY A CA 1
ATOM 3273 C C . GLY A 1 430 ? 4.074 14.667 6.781 1.00 94.44 430 GLY A C 1
ATOM 3274 O O . GLY A 1 430 ? 3.703 15.196 7.828 1.00 94.44 430 GLY A O 1
ATOM 3275 N N . ALA A 1 431 ? 5.115 15.139 6.091 1.00 95.56 431 ALA A N 1
ATOM 3276 C CA . ALA A 1 431 ? 5.863 16.330 6.489 1.00 95.56 431 ALA A CA 1
ATOM 3277 C C . ALA A 1 431 ? 4.994 17.595 6.412 1.00 95.56 431 ALA A C 1
ATOM 3279 O O . ALA A 1 431 ? 5.008 18.414 7.334 1.00 95.56 431 ALA A O 1
ATOM 3280 N N . ALA A 1 432 ? 4.199 17.736 5.347 1.00 95.00 432 ALA A N 1
ATOM 3281 C CA . ALA A 1 432 ? 3.258 18.837 5.178 1.00 95.00 432 ALA A CA 1
ATOM 3282 C C . ALA A 1 432 ? 2.200 18.850 6.290 1.00 95.00 432 ALA A C 1
ATOM 3284 O O . ALA A 1 432 ? 1.869 19.925 6.797 1.00 95.00 432 ALA A O 1
ATOM 3285 N N . ARG A 1 433 ? 1.721 17.671 6.713 1.00 93.69 433 ARG A N 1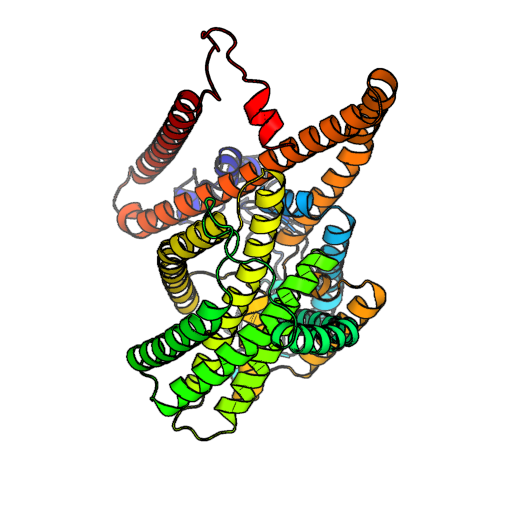
ATOM 3286 C CA . ARG A 1 433 ? 0.776 17.510 7.824 1.00 93.69 433 ARG A CA 1
ATOM 3287 C C . ARG A 1 433 ? 1.330 18.073 9.124 1.00 93.69 433 ARG A C 1
ATOM 3289 O O . ARG A 1 433 ? 0.716 18.966 9.707 1.00 93.69 433 ARG A O 1
ATOM 3296 N N . ASP A 1 434 ? 2.490 17.591 9.556 1.00 94.12 434 ASP A N 1
ATOM 3297 C CA . ASP A 1 434 ? 3.116 18.018 10.812 1.00 94.12 434 ASP A CA 1
ATOM 3298 C C . ASP A 1 434 ? 3.524 19.496 10.769 1.00 94.12 434 ASP A C 1
ATOM 3300 O O . ASP A 1 434 ? 3.376 20.226 11.754 1.00 94.12 434 ASP A O 1
ATOM 3304 N N . TRP A 1 435 ? 4.010 19.963 9.616 1.00 95.12 435 TRP A N 1
ATOM 3305 C CA . TRP A 1 435 ? 4.330 21.371 9.402 1.00 95.12 435 TRP A CA 1
ATOM 3306 C C . TRP A 1 435 ? 3.089 22.262 9.531 1.00 95.12 435 TRP A C 1
ATOM 3308 O O . TRP A 1 435 ? 3.130 23.288 10.216 1.00 95.12 435 TRP A O 1
ATOM 3318 N N . TRP A 1 436 ? 1.970 21.864 8.920 1.00 94.56 436 TRP A N 1
ATOM 3319 C CA . TRP A 1 436 ? 0.711 22.597 9.001 1.00 94.56 436 TRP A CA 1
ATOM 3320 C C . TRP A 1 436 ? 0.128 22.571 10.419 1.00 94.56 436 TRP A C 1
ATOM 3322 O O . TRP A 1 436 ? -0.343 23.608 10.890 1.00 94.56 436 TRP A O 1
ATOM 3332 N N . GLU A 1 437 ? 0.222 21.447 11.142 1.00 91.19 437 GLU A N 1
ATOM 3333 C CA . GLU A 1 437 ? -0.217 21.386 12.544 1.00 91.19 437 GLU A CA 1
ATOM 3334 C C . GLU A 1 437 ? 0.513 22.403 13.408 1.00 91.19 437 GLU A C 1
ATOM 3336 O O . GLU A 1 437 ? -0.124 23.192 14.106 1.00 91.19 437 GLU A O 1
ATOM 3341 N N . LYS A 1 438 ? 1.845 22.416 13.329 1.00 92.00 438 LYS A N 1
ATOM 3342 C CA . LYS A 1 438 ? 2.675 23.299 14.152 1.00 92.00 438 LYS A CA 1
ATOM 3343 C C . LYS A 1 438 ? 2.494 24.768 13.787 1.00 92.00 438 LYS A C 1
ATOM 3345 O O . LYS A 1 438 ? 2.496 25.627 14.660 1.00 92.00 438 LYS A O 1
ATOM 3350 N N . ARG A 1 439 ? 2.359 25.080 12.493 1.00 91.44 439 ARG A N 1
ATOM 3351 C CA . ARG A 1 439 ? 2.416 26.469 12.010 1.00 91.44 439 ARG A CA 1
ATOM 3352 C C . ARG A 1 439 ? 1.056 27.128 11.809 1.00 91.44 439 ARG A C 1
ATOM 3354 O O . ARG A 1 439 ? 0.980 28.353 11.805 1.00 91.44 439 ARG A O 1
ATOM 3361 N N . ARG A 1 440 ? -0.006 26.352 11.584 1.00 88.94 440 ARG A N 1
ATOM 3362 C CA . ARG A 1 440 ? -1.350 26.873 11.288 1.00 88.94 440 ARG A CA 1
ATOM 3363 C C . ARG A 1 440 ? -2.376 26.436 12.322 1.00 88.94 440 ARG A C 1
ATOM 3365 O O . ARG A 1 440 ? -3.100 27.290 12.822 1.00 88.94 440 ARG A O 1
ATOM 3372 N N . LEU A 1 441 ? -2.437 25.140 12.635 1.00 89.50 441 LEU A N 1
ATOM 3373 C CA . LEU A 1 441 ? -3.462 24.606 13.533 1.00 89.50 441 LEU A CA 1
ATOM 3374 C C . LEU A 1 441 ? -3.232 25.064 14.976 1.00 89.50 441 LEU A C 1
ATOM 3376 O O . LEU A 1 441 ? -4.114 25.692 15.547 1.00 89.50 441 LEU A O 1
ATOM 3380 N N . GLN A 1 442 ? -2.052 24.796 15.542 1.00 89.19 442 GLN A N 1
ATOM 3381 C CA . GLN A 1 442 ? -1.741 25.077 16.949 1.00 89.19 442 GLN A CA 1
ATOM 3382 C C . GLN A 1 442 ? -1.936 26.556 17.318 1.00 89.19 442 GLN A C 1
ATOM 3384 O O . GLN A 1 442 ? -2.761 26.812 18.190 1.00 89.19 442 GLN A O 1
ATOM 3389 N N . PRO A 1 443 ? -1.349 27.542 16.604 1.00 91.19 443 PRO A N 1
ATOM 3390 C CA . PRO A 1 443 ? -1.571 28.955 16.921 1.00 91.19 443 PRO A CA 1
ATOM 3391 C C . PRO A 1 443 ? -3.044 29.378 16.908 1.00 91.19 443 PRO A C 1
ATOM 3393 O O . PRO A 1 443 ? -3.458 30.207 17.713 1.00 91.19 443 PRO A O 1
ATOM 3396 N N . LYS A 1 444 ? -3.844 28.810 15.997 1.00 87.38 444 LYS A N 1
ATOM 3397 C CA . LYS A 1 444 ? -5.270 29.131 15.875 1.00 87.38 444 LYS A CA 1
ATOM 3398 C C . LYS A 1 444 ? -6.109 28.451 16.958 1.00 87.38 444 LYS A C 1
ATOM 3400 O O . LYS A 1 444 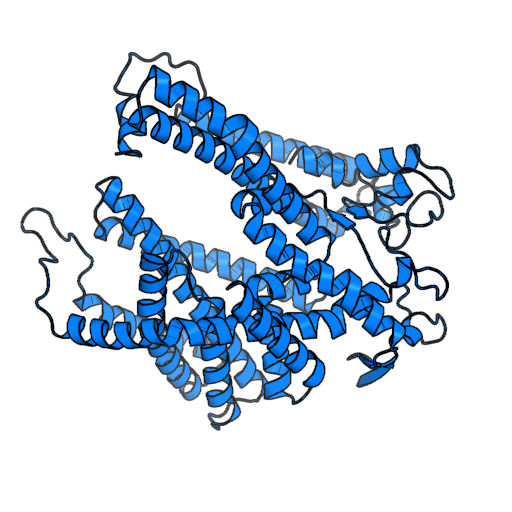? -7.086 29.022 17.425 1.00 87.38 444 LYS A O 1
ATOM 3405 N N . VAL A 1 445 ? -5.739 27.239 17.362 1.00 88.00 445 VAL A N 1
ATOM 3406 C CA . VAL A 1 445 ? -6.378 26.538 18.482 1.00 88.00 445 VAL A CA 1
ATOM 3407 C C . VAL A 1 445 ? -6.040 27.234 19.799 1.00 88.00 445 VAL A C 1
ATOM 3409 O O . VAL A 1 445 ? -6.935 27.455 20.607 1.00 88.00 445 VAL A O 1
ATOM 3412 N N . ASP A 1 446 ? -4.790 27.658 19.985 1.00 88.25 446 ASP A N 1
ATOM 3413 C CA . ASP A 1 446 ? -4.348 28.366 21.187 1.00 88.25 446 ASP A CA 1
ATOM 3414 C C . ASP A 1 446 ? -5.020 29.738 21.323 1.00 88.25 446 ASP A C 1
ATOM 3416 O O . ASP A 1 446 ? -5.452 30.100 22.416 1.00 88.25 446 ASP A O 1
ATOM 3420 N N . SER A 1 447 ? -5.207 30.477 20.221 1.00 88.06 447 SER A N 1
ATOM 3421 C CA . SER A 1 447 ? -5.963 31.736 20.255 1.00 88.06 447 SER A CA 1
ATOM 3422 C C . SER A 1 447 ? -7.429 31.512 20.641 1.00 88.06 447 SER A C 1
ATOM 3424 O O . SER A 1 447 ? -7.948 32.205 21.512 1.00 88.06 447 SER A O 1
ATOM 3426 N N . ILE A 1 448 ? -8.085 30.495 20.065 1.00 84.94 448 ILE A N 1
ATOM 3427 C CA . ILE A 1 448 ? -9.467 30.130 20.424 1.00 84.94 448 ILE A CA 1
ATOM 3428 C C . ILE A 1 448 ? -9.545 29.695 21.890 1.00 84.94 448 ILE A C 1
ATOM 3430 O O . ILE A 1 448 ? -10.502 30.035 22.582 1.00 84.94 448 ILE A O 1
ATOM 3434 N N . ARG A 1 449 ? -8.528 28.987 22.390 1.00 87.75 449 ARG A N 1
ATOM 3435 C CA . ARG A 1 449 ? -8.460 28.545 23.784 1.00 87.75 449 ARG A CA 1
ATOM 3436 C C . ARG A 1 449 ? -8.421 29.714 24.759 1.00 87.75 449 ARG A C 1
ATOM 3438 O O . ARG A 1 449 ? -9.062 29.636 25.804 1.00 87.75 449 ARG A O 1
ATOM 3445 N N . ILE A 1 450 ? -7.691 30.775 24.416 1.00 88.06 450 ILE A N 1
ATOM 3446 C CA . ILE A 1 450 ? -7.597 32.000 25.220 1.00 88.06 450 ILE A CA 1
ATOM 3447 C C . ILE A 1 450 ? -8.913 32.791 25.168 1.00 88.06 450 ILE A C 1
ATOM 3449 O O . ILE A 1 450 ? -9.354 33.297 26.194 1.00 88.06 450 ILE A O 1
ATOM 3453 N N . GLU A 1 451 ? -9.558 32.877 24.001 1.00 89.06 451 GLU A N 1
ATOM 3454 C CA . GLU A 1 451 ? -10.769 33.690 23.809 1.00 89.06 451 GLU A CA 1
ATOM 3455 C C . GLU A 1 451 ? -12.063 33.017 24.292 1.00 89.06 451 GLU A C 1
ATOM 3457 O O . GLU A 1 451 ? -12.926 33.676 24.869 1.00 89.06 451 GLU A O 1
ATOM 3462 N N . LYS A 1 452 ? -12.229 31.719 24.016 1.00 83.75 452 LYS A N 1
ATOM 3463 C CA . LYS A 1 452 ? -13.508 30.990 24.132 1.00 83.75 452 LYS A CA 1
ATOM 3464 C C . LYS A 1 452 ? -13.448 29.775 25.060 1.00 83.75 452 LYS A C 1
ATOM 3466 O O . LYS A 1 452 ? -14.458 29.108 25.268 1.00 83.75 452 LYS A O 1
ATOM 3471 N N . GLY A 1 453 ? -12.283 29.489 25.638 1.00 89.56 453 GLY A N 1
ATOM 3472 C CA . GLY A 1 453 ? -12.075 28.362 26.543 1.00 89.56 453 GLY A CA 1
ATOM 3473 C C . GLY A 1 453 ? -11.690 27.053 25.842 1.00 89.56 453 GLY A C 1
ATOM 3474 O O . GLY A 1 453 ? -11.622 26.946 24.619 1.00 89.56 453 GLY A O 1
ATOM 3475 N N . ALA A 1 454 ? -11.389 26.031 26.648 1.00 85.25 454 ALA A N 1
ATOM 3476 C CA . ALA A 1 454 ? -10.783 24.783 26.174 1.00 85.25 454 ALA A CA 1
ATOM 3477 C C . ALA A 1 454 ? -11.716 23.909 25.318 1.00 85.25 454 ALA A C 1
ATOM 3479 O O . ALA A 1 454 ? -11.251 23.265 24.382 1.00 85.25 454 ALA A O 1
ATOM 3480 N N . GLN A 1 455 ? -13.018 23.896 25.612 1.00 82.88 455 GLN A N 1
ATOM 3481 C CA . GLN A 1 455 ? -13.982 23.039 24.915 1.00 82.88 455 GLN A CA 1
ATOM 3482 C C . GLN A 1 455 ? -14.198 23.485 23.460 1.00 82.88 455 GLN A C 1
ATOM 3484 O O . GLN A 1 455 ? -14.127 22.673 22.540 1.00 82.88 455 GLN A O 1
ATOM 3489 N N . GLU A 1 456 ? -14.360 24.791 23.241 1.00 84.38 456 GLU A N 1
ATOM 3490 C CA . GLU A 1 456 ? -14.463 25.382 21.901 1.00 84.38 456 GLU A CA 1
ATOM 3491 C C . GLU A 1 456 ? -13.159 25.244 21.103 1.00 84.38 456 GLU A C 1
ATOM 3493 O O . GLU A 1 456 ? -13.184 25.051 19.887 1.00 84.38 456 GLU A O 1
ATOM 3498 N N . ALA A 1 457 ? -12.005 25.283 21.776 1.00 84.62 457 ALA A N 1
ATOM 3499 C CA . ALA A 1 457 ? -10.713 25.062 21.133 1.00 84.62 457 ALA A CA 1
ATOM 3500 C C . ALA A 1 457 ? -10.570 23.631 20.590 1.00 84.62 457 ALA A C 1
ATOM 3502 O O . ALA A 1 457 ? -10.140 23.456 19.448 1.00 84.62 457 ALA A O 1
ATOM 3503 N N . GLU A 1 458 ? -10.973 22.616 21.359 1.00 85.81 458 GLU A N 1
ATOM 3504 C CA . GLU A 1 458 ? -10.955 21.223 20.892 1.00 85.81 458 GLU A CA 1
ATOM 3505 C C . GLU A 1 458 ? -11.994 20.971 19.791 1.00 85.81 458 GLU A C 1
ATOM 3507 O O . GLU A 1 458 ? -11.669 20.338 18.784 1.00 85.81 458 GLU A O 1
ATOM 3512 N N . ARG A 1 459 ? -13.202 21.547 19.895 1.00 83.19 459 ARG A N 1
ATOM 3513 C CA . ARG A 1 459 ? -14.204 21.486 18.815 1.00 83.19 459 ARG A CA 1
ATOM 3514 C C . ARG A 1 459 ? -13.673 22.123 17.529 1.00 83.19 459 ARG A C 1
ATOM 3516 O O . ARG A 1 459 ? -13.723 21.516 16.461 1.00 83.19 459 ARG A O 1
ATOM 3523 N N . GLY A 1 460 ? -13.099 23.322 17.626 1.00 84.38 460 GLY A N 1
ATOM 3524 C CA . GLY A 1 460 ? -12.499 24.023 16.490 1.00 84.38 460 GLY A CA 1
ATOM 3525 C C . GLY A 1 460 ? -11.328 23.253 15.876 1.00 84.38 460 GLY A C 1
ATOM 3526 O O . GLY A 1 460 ? -11.203 23.187 14.651 1.00 84.38 460 GLY A O 1
ATOM 3527 N N . ARG A 1 461 ? -10.494 22.620 16.708 1.00 87.81 461 ARG A N 1
ATOM 3528 C CA . ARG A 1 461 ? -9.418 21.732 16.259 1.00 87.81 461 ARG A CA 1
ATOM 3529 C C . ARG A 1 461 ? -9.967 20.548 15.470 1.00 87.81 461 ARG A C 1
ATOM 3531 O O . ARG A 1 461 ? -9.474 20.290 14.373 1.00 87.81 461 ARG A O 1
ATOM 3538 N N . ALA A 1 462 ? -10.971 19.858 16.006 1.00 86.06 462 ALA A N 1
ATOM 3539 C CA . ALA A 1 462 ? -11.596 18.712 15.357 1.00 86.06 462 ALA A CA 1
ATOM 3540 C C . ALA A 1 462 ? -12.194 19.094 13.995 1.00 86.06 462 ALA A C 1
ATOM 3542 O O . ALA A 1 462 ? -11.898 18.436 13.002 1.00 86.06 462 ALA A O 1
ATOM 3543 N N . LEU A 1 463 ? -12.929 20.209 13.916 1.00 85.88 463 LEU A N 1
ATOM 3544 C CA . LEU A 1 463 ? -13.508 20.708 12.662 1.00 85.88 463 LEU A CA 1
ATOM 3545 C C . LEU A 1 463 ? -12.441 21.054 11.617 1.00 85.88 463 LEU A C 1
ATOM 3547 O O . LEU A 1 463 ? -12.568 20.694 10.448 1.00 85.88 463 LEU A O 1
ATOM 3551 N N . MET A 1 464 ? -11.357 21.721 12.028 1.00 87.94 464 MET A N 1
ATOM 3552 C CA . MET A 1 464 ? -10.251 22.037 11.119 1.00 87.94 464 MET A CA 1
ATOM 3553 C C . MET A 1 464 ? -9.553 20.773 10.610 1.00 87.94 464 MET A C 1
ATOM 3555 O O . MET A 1 464 ? -9.202 20.706 9.434 1.00 87.94 464 MET A O 1
ATOM 3559 N N . LEU A 1 465 ? -9.363 19.769 11.469 1.00 88.25 465 LEU A N 1
ATOM 3560 C CA . LEU A 1 465 ? -8.793 18.483 11.072 1.00 88.25 465 LEU A CA 1
ATOM 3561 C C . LEU A 1 465 ? -9.706 17.739 10.102 1.00 88.25 465 LEU A C 1
ATOM 3563 O O . LEU A 1 465 ? -9.244 17.342 9.031 1.00 88.25 465 LEU A O 1
ATOM 3567 N N . LEU A 1 466 ? -10.991 17.627 10.438 1.00 88.06 466 LEU A N 1
ATOM 3568 C CA . LEU A 1 466 ? -12.007 17.001 9.601 1.00 88.06 466 LEU A CA 1
ATOM 3569 C C . LEU A 1 466 ? -12.035 17.637 8.210 1.00 88.06 466 LEU A C 1
ATOM 3571 O O . LEU A 1 466 ? -11.981 16.922 7.217 1.00 88.06 466 LEU A O 1
ATOM 3575 N N . TYR A 1 467 ? -11.997 18.969 8.125 1.00 87.25 467 TYR A N 1
ATOM 3576 C CA . TYR A 1 467 ? -11.948 19.675 6.846 1.00 87.25 467 TYR A CA 1
ATOM 3577 C C . TYR A 1 467 ? -10.734 19.267 5.996 1.00 87.25 467 TYR A C 1
ATOM 3579 O O . TYR A 1 467 ? -10.868 18.990 4.804 1.00 87.25 467 TYR A O 1
ATOM 3587 N N . THR A 1 468 ? -9.542 19.164 6.597 1.00 90.00 468 THR A N 1
ATOM 3588 C CA . THR A 1 468 ? -8.355 18.695 5.859 1.00 90.00 468 THR A CA 1
ATOM 3589 C C . THR A 1 468 ? -8.462 17.232 5.437 1.00 90.00 468 THR A C 1
ATOM 3591 O O . THR A 1 468 ? -8.031 16.887 4.339 1.00 90.00 468 THR A O 1
ATOM 3594 N N . PHE A 1 469 ? -9.074 16.382 6.264 1.00 88.94 469 PHE A N 1
ATOM 3595 C CA . PHE A 1 469 ? -9.325 14.982 5.933 1.00 88.94 469 PHE A CA 1
ATOM 3596 C C . PHE A 1 469 ? -10.353 14.832 4.814 1.00 88.94 469 PHE A C 1
ATOM 3598 O O . PHE A 1 469 ? -10.155 13.999 3.938 1.00 88.94 469 PHE A O 1
ATOM 3605 N N . MET A 1 470 ? -11.381 15.680 4.766 1.00 88.38 470 MET A N 1
ATOM 3606 C CA . MET A 1 470 ? -12.339 15.718 3.659 1.00 88.38 470 MET A CA 1
ATOM 3607 C C . MET A 1 470 ? -11.677 16.148 2.347 1.00 88.38 470 MET A C 1
ATOM 3609 O O . MET A 1 470 ? -11.946 15.550 1.309 1.00 88.38 470 MET A O 1
ATOM 3613 N N . ILE A 1 471 ? -10.768 17.131 2.376 1.00 88.38 471 ILE A N 1
ATOM 3614 C CA . ILE A 1 471 ? -9.992 17.515 1.185 1.00 88.38 471 ILE A CA 1
ATOM 3615 C C . ILE A 1 471 ? -9.101 16.357 0.725 1.00 88.38 471 ILE A C 1
ATOM 3617 O O . ILE A 1 471 ? -9.075 16.041 -0.464 1.00 88.38 471 ILE A O 1
ATOM 3621 N N . ALA A 1 472 ? -8.393 15.708 1.652 1.00 90.06 472 ALA A N 1
ATOM 3622 C CA . ALA A 1 472 ? -7.543 14.560 1.349 1.00 90.06 472 ALA A CA 1
ATOM 3623 C C . ALA A 1 472 ? -8.358 13.378 0.787 1.00 90.06 472 ALA A C 1
ATOM 3625 O O . ALA A 1 472 ? -7.979 12.797 -0.226 1.00 90.06 472 ALA A O 1
ATOM 3626 N N . ALA A 1 473 ? -9.520 13.076 1.371 1.00 88.19 473 ALA A N 1
ATOM 3627 C CA . ALA A 1 473 ? -10.453 12.068 0.868 1.00 88.19 473 ALA A CA 1
ATOM 3628 C C . ALA A 1 473 ? -11.010 12.431 -0.518 1.00 88.19 473 ALA A C 1
ATOM 3630 O O . ALA A 1 473 ? -11.131 11.565 -1.384 1.00 88.19 473 ALA A O 1
ATOM 3631 N N . GLY A 1 474 ? -11.288 13.713 -0.767 1.00 88.94 474 GLY A N 1
ATOM 3632 C CA . GLY A 1 474 ? -11.667 14.218 -2.085 1.00 88.94 474 GLY A CA 1
ATOM 3633 C C . GLY A 1 474 ? -10.552 14.059 -3.123 1.00 88.94 474 GLY A C 1
ATOM 3634 O O . GLY A 1 474 ? -10.836 13.727 -4.272 1.00 88.94 474 GLY A O 1
ATOM 3635 N N . ALA A 1 475 ? -9.287 14.231 -2.727 1.00 89.56 475 ALA A N 1
ATOM 3636 C CA . ALA A 1 475 ? -8.132 13.980 -3.588 1.00 89.56 475 ALA A CA 1
ATOM 3637 C C . ALA A 1 475 ? -7.998 12.490 -3.945 1.00 89.56 475 ALA A C 1
ATOM 3639 O O . ALA A 1 475 ? -7.886 12.178 -5.129 1.00 89.56 475 ALA A O 1
ATOM 3640 N N . LEU A 1 476 ? -8.108 11.595 -2.951 1.00 88.25 476 LEU A N 1
ATOM 3641 C CA . LEU A 1 476 ? -8.132 10.137 -3.146 1.00 88.25 476 LEU A CA 1
ATOM 3642 C C . LEU A 1 476 ? -9.243 9.725 -4.119 1.00 88.25 476 LEU A C 1
ATOM 3644 O O . LEU A 1 476 ? -9.011 9.081 -5.140 1.00 88.25 476 LEU A O 1
ATOM 3648 N N . THR A 1 477 ? -10.462 10.167 -3.825 1.00 88.25 477 THR A N 1
ATOM 3649 C CA . THR A 1 477 ? -11.660 9.848 -4.606 1.00 88.25 477 THR A CA 1
ATOM 3650 C C . THR A 1 477 ? -11.555 10.403 -6.027 1.00 88.25 477 THR A C 1
ATOM 3652 O O . THR A 1 477 ? -11.866 9.721 -6.998 1.00 88.25 477 THR A O 1
ATOM 3655 N N . GLY A 1 478 ? -11.074 11.639 -6.174 1.00 87.81 478 GLY A N 1
ATOM 3656 C CA . GLY A 1 478 ? -10.944 12.309 -7.464 1.00 87.81 478 GLY A CA 1
ATOM 3657 C C . GLY A 1 478 ? -9.798 11.798 -8.340 1.00 87.81 478 GLY A C 1
ATOM 3658 O O . GLY A 1 478 ? -9.769 12.130 -9.525 1.00 87.81 478 GLY A O 1
ATOM 3659 N N . GLU A 1 479 ? -8.834 11.062 -7.795 1.00 87.69 479 GLU A N 1
ATOM 3660 C CA . GLU A 1 479 ? -7.848 10.312 -8.580 1.00 87.69 479 GLU A CA 1
ATOM 3661 C C . GLU A 1 479 ? -8.376 8.921 -8.927 1.00 87.69 479 GLU A C 1
ATOM 3663 O O . GLU A 1 479 ? -8.243 8.509 -10.074 1.00 87.69 479 GLU A O 1
ATOM 3668 N N . ALA A 1 480 ? -9.072 8.252 -8.001 1.00 85.06 480 ALA A N 1
ATOM 3669 C CA . ALA A 1 480 ? -9.730 6.974 -8.263 1.00 85.06 480 ALA A CA 1
ATOM 3670 C C . ALA A 1 480 ? -10.764 7.074 -9.400 1.00 85.06 480 ALA A C 1
ATOM 3672 O O . ALA A 1 480 ? -10.718 6.277 -10.335 1.00 85.06 480 ALA A O 1
ATOM 3673 N N . PHE A 1 481 ? -11.642 8.087 -9.383 1.00 84.69 481 PHE A N 1
ATOM 3674 C CA . PHE A 1 481 ? -12.585 8.333 -10.484 1.00 84.69 481 PHE A CA 1
ATOM 3675 C C . PHE A 1 481 ? -11.867 8.580 -11.810 1.00 84.69 481 PHE A C 1
ATOM 3677 O O . PHE A 1 481 ? -12.225 7.979 -12.819 1.00 84.69 481 PHE A O 1
ATOM 3684 N N . TYR A 1 482 ? -10.814 9.403 -11.798 1.00 86.25 482 TYR A N 1
ATOM 3685 C CA . TYR A 1 482 ? -10.013 9.643 -12.995 1.00 86.25 482 TYR A CA 1
ATOM 3686 C C . TYR A 1 482 ? -9.362 8.351 -13.511 1.00 86.25 482 TYR A C 1
ATOM 3688 O O . TYR A 1 482 ? -9.360 8.118 -14.714 1.00 86.25 482 TYR A O 1
ATOM 3696 N N . GLY A 1 483 ? -8.853 7.492 -12.624 1.00 81.50 483 GLY A N 1
ATOM 3697 C CA . GLY A 1 483 ? -8.285 6.193 -12.982 1.00 81.50 483 GLY A CA 1
ATOM 3698 C C . GLY A 1 483 ? -9.310 5.260 -13.631 1.00 81.50 483 GLY A C 1
ATOM 3699 O O . GLY A 1 483 ? -9.018 4.659 -14.662 1.00 81.50 483 GLY A O 1
ATOM 3700 N N . VAL A 1 484 ? -10.530 5.192 -13.087 1.00 81.00 484 VAL A N 1
ATOM 3701 C CA . VAL A 1 484 ? -11.636 4.414 -13.677 1.00 81.00 484 VAL A CA 1
ATOM 3702 C C . VAL A 1 484 ? -12.015 4.959 -15.056 1.00 81.00 484 VAL A C 1
ATOM 3704 O O . VAL A 1 484 ? -12.139 4.194 -16.011 1.00 81.00 484 VAL A O 1
ATOM 3707 N N . GLU A 1 485 ? -12.153 6.278 -15.193 1.00 81.56 485 GLU A N 1
ATOM 3708 C CA . GLU A 1 485 ? -12.434 6.920 -16.481 1.00 81.56 485 GLU A CA 1
ATOM 3709 C C . GLU A 1 485 ? -11.315 6.668 -17.498 1.00 81.56 485 GLU A C 1
ATOM 3711 O O . GLU A 1 485 ? -11.587 6.309 -18.643 1.00 81.56 485 GLU A O 1
ATOM 3716 N N . ALA A 1 486 ? -10.055 6.811 -17.084 1.00 79.25 486 ALA A N 1
ATOM 3717 C CA . ALA A 1 486 ? -8.894 6.558 -17.924 1.00 79.25 486 ALA A CA 1
ATOM 3718 C C . ALA A 1 486 ? -8.835 5.096 -18.384 1.00 79.25 486 ALA A C 1
ATOM 3720 O O . ALA A 1 486 ? -8.538 4.855 -19.553 1.00 79.25 486 ALA A O 1
ATOM 3721 N N . ALA A 1 487 ? -9.178 4.141 -17.515 1.00 74.44 487 ALA A N 1
ATOM 3722 C CA . ALA A 1 487 ? -9.261 2.724 -17.859 1.00 74.44 487 ALA A CA 1
ATOM 3723 C C . ALA A 1 487 ? -10.367 2.444 -18.890 1.00 74.44 487 ALA A C 1
ATOM 3725 O O . ALA A 1 487 ? -10.115 1.773 -19.889 1.00 74.44 487 ALA A O 1
ATOM 3726 N N . ILE A 1 488 ? -11.567 3.011 -18.707 1.00 77.00 488 ILE A N 1
ATOM 3727 C CA . ILE A 1 488 ? -12.663 2.890 -19.686 1.00 77.00 488 ILE A CA 1
ATOM 3728 C C . ILE A 1 488 ? -12.231 3.468 -21.038 1.00 77.00 488 ILE A C 1
ATOM 3730 O O . ILE A 1 488 ? -12.416 2.834 -22.076 1.00 77.00 488 ILE A O 1
ATOM 3734 N N . LEU A 1 489 ? -11.620 4.655 -21.036 1.00 80.00 489 LEU A N 1
ATOM 3735 C CA . LEU A 1 489 ? -11.115 5.273 -22.259 1.00 80.00 489 LEU A CA 1
ATOM 3736 C C . LEU A 1 489 ? -9.997 4.446 -22.900 1.00 80.00 489 LEU A C 1
ATOM 3738 O O . LEU A 1 489 ? -9.968 4.362 -24.118 1.00 80.00 489 LEU A O 1
ATOM 3742 N N . ALA A 1 490 ? -9.115 3.813 -22.123 1.00 75.56 490 ALA A N 1
ATOM 3743 C CA . ALA A 1 490 ? -8.056 2.952 -22.648 1.00 75.56 490 ALA A CA 1
ATOM 3744 C C . ALA A 1 490 ? -8.614 1.706 -23.358 1.00 75.56 490 ALA A C 1
ATOM 3746 O O . ALA A 1 490 ? -8.136 1.355 -24.432 1.00 75.56 490 ALA A O 1
ATOM 3747 N N . VAL A 1 491 ? -9.669 1.086 -22.820 1.00 73.75 491 VAL A N 1
ATOM 3748 C CA . VAL A 1 491 ? -10.361 -0.028 -23.496 1.00 73.75 491 VAL A CA 1
ATOM 3749 C C . VAL A 1 491 ? -11.006 0.438 -24.806 1.00 73.75 491 VAL A C 1
ATOM 3751 O O . VAL A 1 491 ? -10.913 -0.240 -25.828 1.00 73.75 491 VAL A O 1
ATOM 3754 N N . LEU A 1 492 ? -11.634 1.617 -24.807 1.00 79.62 492 LEU A N 1
ATOM 3755 C CA . LEU A 1 492 ? -12.214 2.196 -26.023 1.00 79.62 492 LEU A CA 1
ATOM 3756 C C . LEU A 1 492 ? -11.143 2.608 -27.046 1.00 79.62 492 LEU A C 1
ATOM 3758 O O . LEU A 1 492 ? -11.385 2.533 -28.251 1.00 79.62 492 LEU A O 1
ATOM 3762 N N . ASP A 1 493 ? -9.966 3.027 -26.579 1.00 77.19 493 ASP A N 1
ATOM 3763 C CA . ASP A 1 493 ? -8.825 3.372 -27.424 1.00 77.19 493 ASP A CA 1
ATOM 3764 C C . ASP A 1 493 ? -8.365 2.153 -28.249 1.00 77.19 493 ASP A C 1
ATOM 3766 O O . ASP A 1 493 ? -8.094 2.307 -29.439 1.00 77.19 493 ASP A O 1
ATOM 3770 N N . ASP A 1 494 ? -8.350 0.957 -27.649 1.00 72.25 494 ASP A N 1
ATOM 3771 C CA . ASP A 1 494 ? -7.982 -0.303 -28.313 1.00 72.25 494 ASP A CA 1
ATOM 3772 C C . ASP A 1 494 ? -9.055 -0.779 -29.311 1.00 72.25 494 ASP A C 1
ATOM 3774 O O . ASP A 1 494 ? -8.753 -1.189 -30.430 1.00 72.25 494 ASP A O 1
ATOM 3778 N N . GLN A 1 495 ? -10.337 -0.641 -28.952 1.00 74.81 495 GLN A N 1
ATOM 3779 C CA . GLN A 1 495 ? -11.449 -1.118 -29.786 1.00 74.81 495 GLN A CA 1
ATOM 3780 C C . GLN A 1 495 ? -11.822 -0.178 -30.943 1.00 74.81 495 GLN A C 1
ATOM 3782 O O . GLN A 1 495 ? -12.258 -0.635 -31.999 1.00 74.81 495 GLN A O 1
ATOM 3787 N N . ILE A 1 496 ? -11.721 1.139 -30.739 1.00 72.06 496 ILE A N 1
ATOM 3788 C CA . ILE A 1 496 ? -12.293 2.159 -31.636 1.00 72.06 496 ILE A CA 1
ATOM 3789 C C . ILE A 1 496 ? -11.220 3.147 -32.112 1.00 72.06 496 ILE A C 1
ATOM 3791 O O . ILE A 1 496 ? -11.313 3.681 -33.225 1.00 72.06 496 ILE A O 1
ATOM 3795 N N . GLY A 1 497 ? -10.188 3.392 -31.301 1.00 62.22 497 GLY A N 1
ATOM 3796 C CA . GLY A 1 497 ? -9.328 4.567 -31.420 1.00 62.22 497 GLY A CA 1
ATOM 3797 C C . GLY A 1 497 ? -8.432 4.641 -32.654 1.00 62.22 497 GLY A C 1
ATOM 3798 O O . GLY A 1 497 ? -8.026 5.737 -33.044 1.00 62.22 497 GLY A O 1
ATOM 3799 N N . THR A 1 498 ? -8.161 3.514 -33.312 1.00 63.34 498 THR A N 1
ATOM 3800 C CA . THR A 1 498 ? -7.392 3.455 -34.570 1.00 63.34 498 THR A CA 1
ATOM 3801 C C . THR A 1 498 ? -8.266 3.567 -35.822 1.00 63.34 498 THR A C 1
ATOM 3803 O O . THR A 1 498 ? -7.755 3.866 -36.900 1.00 63.34 498 THR A O 1
ATOM 3806 N N . SER A 1 499 ? -9.583 3.376 -35.692 1.00 65.00 499 SER A N 1
ATOM 3807 C CA . SER A 1 499 ? -10.528 3.334 -36.819 1.00 65.00 499 SER A CA 1
ATOM 3808 C C . SER A 1 499 ? -11.114 4.701 -37.201 1.00 65.00 499 SER A C 1
ATOM 3810 O O . SER A 1 499 ? -11.562 4.892 -38.332 1.00 65.00 499 SER A O 1
ATOM 3812 N N . LEU A 1 500 ? -11.096 5.674 -36.281 1.00 74.62 500 LEU A N 1
ATOM 3813 C CA . LEU A 1 500 ? -11.701 6.997 -36.459 1.00 74.62 500 LEU A CA 1
ATOM 3814 C C . LEU A 1 500 ? -10.646 8.107 -36.389 1.00 74.62 500 LEU A C 1
ATOM 3816 O O . LEU A 1 500 ? -10.056 8.351 -35.340 1.00 74.62 500 LEU A O 1
ATOM 3820 N N . SER A 1 501 ? -10.488 8.880 -37.468 1.00 75.25 501 SER A N 1
ATOM 3821 C CA . SER A 1 501 ? -9.561 10.028 -37.509 1.00 75.25 501 SER A CA 1
ATOM 3822 C C . SER A 1 501 ? -9.870 11.103 -36.458 1.00 75.25 501 SER A C 1
ATOM 3824 O O . SER A 1 501 ? -8.974 11.804 -35.996 1.00 75.25 501 SER A O 1
ATOM 3826 N N . ASN A 1 502 ? -11.141 11.224 -36.062 1.00 82.06 502 ASN A N 1
ATOM 3827 C CA . ASN A 1 502 ? -11.617 12.217 -35.095 1.00 82.06 502 ASN A CA 1
ATOM 3828 C C . ASN A 1 502 ? -11.666 11.676 -33.657 1.00 82.06 502 ASN A C 1
ATOM 3830 O O . ASN A 1 502 ? -12.160 12.367 -32.762 1.00 82.06 502 ASN A O 1
ATOM 3834 N N . TRP A 1 503 ? -11.160 10.461 -33.420 1.00 83.06 503 TRP A N 1
ATOM 3835 C CA . TRP A 1 503 ? -11.185 9.822 -32.107 1.00 83.06 503 TRP A CA 1
ATOM 3836 C C . TRP A 1 503 ? -10.630 10.695 -30.972 1.00 83.06 503 TRP A C 1
ATOM 3838 O O . TRP A 1 503 ? -11.315 10.814 -29.958 1.00 83.06 503 TRP A O 1
ATOM 3848 N N . PRO A 1 504 ? -9.488 11.402 -31.113 1.00 82.44 504 PRO A N 1
ATOM 3849 C CA . PRO A 1 504 ? -8.952 12.210 -30.015 1.00 82.44 504 PRO A CA 1
ATOM 3850 C C . PRO A 1 504 ? -9.900 13.331 -29.570 1.00 82.44 504 PRO A C 1
ATOM 3852 O O . PRO A 1 504 ? -10.005 13.627 -28.380 1.00 82.44 504 PRO A O 1
ATOM 3855 N N . ALA A 1 505 ? -10.630 13.933 -30.514 1.00 84.88 505 ALA A N 1
ATOM 3856 C CA . ALA A 1 505 ? -11.609 14.974 -30.220 1.00 84.88 505 ALA A CA 1
ATOM 3857 C C . ALA A 1 505 ? -12.864 14.397 -29.549 1.00 84.88 505 ALA A C 1
ATOM 3859 O O . ALA A 1 505 ? -13.361 14.976 -28.585 1.00 84.88 505 ALA A O 1
ATOM 3860 N N . ILE A 1 506 ? -13.341 13.236 -30.014 1.00 85.50 506 ILE A N 1
ATOM 3861 C CA . ILE A 1 506 ? -14.476 12.517 -29.413 1.00 85.50 506 ILE A CA 1
ATOM 3862 C C . ILE A 1 506 ? -14.132 12.081 -27.986 1.00 85.50 506 ILE A C 1
ATOM 3864 O O . ILE A 1 506 ? -14.920 12.292 -27.069 1.00 85.50 506 ILE A O 1
ATOM 3868 N N . ARG A 1 507 ? -12.927 11.543 -27.782 1.00 83.88 507 ARG A N 1
ATOM 3869 C CA . ARG A 1 507 ? -12.390 11.125 -26.484 1.00 83.88 507 ARG A CA 1
ATOM 3870 C C . ARG A 1 507 ? -12.328 12.289 -25.495 1.00 83.88 507 ARG A C 1
ATOM 3872 O O . ARG A 1 507 ? -12.730 12.137 -24.343 1.00 83.88 507 ARG A O 1
ATOM 3879 N N . LEU A 1 508 ? -11.852 13.455 -25.936 1.00 86.62 508 LEU A N 1
ATOM 3880 C CA . LEU A 1 508 ? -11.788 14.658 -25.101 1.00 86.62 508 LEU A CA 1
ATOM 3881 C C . LEU A 1 508 ? -13.181 15.209 -24.787 1.00 86.62 508 LEU A C 1
ATOM 3883 O O . LEU A 1 508 ? -13.469 15.517 -23.633 1.00 86.62 508 LEU A O 1
ATOM 3887 N N . ALA A 1 509 ? -14.057 15.292 -25.789 1.00 86.94 509 ALA A N 1
ATOM 3888 C CA . ALA A 1 509 ? -15.431 15.741 -25.600 1.00 86.94 509 ALA A CA 1
ATOM 3889 C C . ALA A 1 509 ? -16.201 14.815 -24.646 1.00 86.94 509 ALA A C 1
ATOM 3891 O O . ALA A 1 509 ? -16.867 15.300 -23.736 1.00 86.94 509 ALA A O 1
ATOM 3892 N N . GLY A 1 510 ? -16.055 13.496 -24.804 1.00 86.62 510 GLY A N 1
ATOM 3893 C CA . GLY A 1 510 ? -16.654 12.491 -23.928 1.00 86.62 510 GLY A CA 1
ATOM 3894 C C . GLY A 1 510 ? -16.145 12.597 -22.492 1.00 86.62 510 GLY A C 1
ATOM 3895 O O . GLY A 1 510 ? -16.951 12.627 -21.566 1.00 86.62 510 GLY A O 1
ATOM 3896 N N . PHE A 1 511 ? -14.830 12.750 -22.306 1.00 86.94 511 PHE A N 1
ATOM 3897 C CA . PHE A 1 511 ? -14.231 12.961 -20.986 1.00 86.94 511 PHE A CA 1
ATOM 3898 C C . PHE A 1 511 ? -14.783 14.219 -20.294 1.00 86.94 511 PHE A C 1
ATOM 3900 O O . PHE A 1 511 ? -15.227 14.151 -19.147 1.00 86.94 511 PHE A O 1
ATOM 3907 N N . ILE A 1 512 ? -14.812 15.359 -20.997 1.00 88.50 512 ILE A N 1
ATOM 3908 C CA . ILE A 1 512 ? -15.335 16.625 -20.457 1.00 88.50 512 ILE A CA 1
ATOM 3909 C C . ILE A 1 512 ? -16.828 16.505 -20.144 1.00 88.50 512 ILE A C 1
ATOM 3911 O O . ILE A 1 512 ? -17.265 16.934 -19.078 1.00 88.50 512 ILE A O 1
ATOM 3915 N N . MET A 1 513 ? -17.612 15.917 -21.050 1.00 88.50 513 MET A N 1
ATOM 3916 C CA . MET A 1 513 ? -19.054 15.748 -20.880 1.00 88.50 513 MET A CA 1
ATOM 3917 C C . MET A 1 513 ? -19.376 14.865 -19.674 1.00 88.50 513 MET A C 1
ATOM 3919 O O . MET A 1 513 ? -20.220 15.237 -18.864 1.00 88.50 513 MET A O 1
ATOM 3923 N N . LEU A 1 514 ? -18.685 13.734 -19.521 1.00 87.88 514 LEU A N 1
ATOM 3924 C CA . LEU A 1 514 ? -18.879 12.823 -18.395 1.00 87.88 514 LEU A CA 1
ATOM 3925 C C . LEU A 1 514 ? -18.542 13.505 -17.064 1.00 87.88 514 LEU A C 1
ATOM 3927 O O . LEU A 1 514 ? -19.358 13.477 -16.144 1.00 87.88 514 LEU A O 1
ATOM 3931 N N . ASN A 1 515 ? -17.408 14.207 -16.991 1.00 88.38 515 ASN A N 1
ATOM 3932 C CA . ASN A 1 515 ? -17.016 14.962 -15.799 1.00 88.38 515 ASN A CA 1
ATOM 3933 C C . ASN A 1 515 ? -17.993 16.108 -15.484 1.00 88.38 515 ASN A C 1
ATOM 3935 O O . ASN A 1 515 ? -18.305 16.358 -14.320 1.00 88.38 515 ASN A O 1
ATOM 3939 N N . ALA A 1 516 ? -18.514 16.794 -16.506 1.00 88.12 516 ALA A N 1
ATOM 3940 C CA . ALA A 1 516 ? -19.511 17.847 -16.334 1.00 88.12 516 ALA A CA 1
ATOM 3941 C C . ALA A 1 516 ? -20.851 17.291 -15.827 1.00 88.12 516 ALA A C 1
ATOM 3943 O O . ALA A 1 516 ? -21.452 17.877 -14.928 1.00 88.12 516 ALA A O 1
ATOM 3944 N N . ILE A 1 517 ? -21.298 16.145 -16.355 1.00 89.19 517 ILE A N 1
ATOM 3945 C CA . ILE A 1 517 ? -22.506 15.448 -15.892 1.00 89.19 517 ILE A CA 1
ATOM 3946 C C . ILE A 1 517 ? -22.329 14.979 -14.450 1.00 89.19 517 ILE A C 1
ATOM 3948 O O . ILE A 1 517 ? -23.214 15.208 -13.630 1.00 89.19 517 ILE A O 1
ATOM 3952 N N . LEU A 1 518 ? -21.189 14.366 -14.124 1.00 85.81 518 LEU A N 1
ATOM 3953 C CA . LEU A 1 518 ? -20.881 13.922 -12.767 1.00 85.81 518 LEU A CA 1
ATOM 3954 C C . LEU A 1 518 ? -20.881 15.107 -11.792 1.00 85.81 518 LEU A C 1
ATOM 3956 O O . LEU A 1 518 ? -21.536 15.055 -10.753 1.00 85.81 518 LEU A O 1
ATOM 3960 N N . GLY A 1 519 ? -20.217 16.207 -12.156 1.00 85.75 519 GLY A N 1
ATOM 3961 C CA . GLY A 1 519 ? -20.211 17.440 -11.370 1.00 85.75 519 GLY A CA 1
ATOM 3962 C C . GLY A 1 519 ? -21.612 18.027 -11.178 1.00 85.75 519 GLY A C 1
ATOM 3963 O O . GLY A 1 519 ? -21.973 18.403 -10.064 1.00 85.75 519 GLY A O 1
ATOM 3964 N N . ALA A 1 520 ? -22.435 18.047 -12.231 1.00 88.00 520 ALA A N 1
ATOM 3965 C CA . ALA A 1 520 ? -23.823 18.498 -12.154 1.00 88.00 520 ALA A CA 1
ATOM 3966 C C . ALA A 1 520 ? -24.682 17.576 -11.273 1.00 88.00 520 ALA A C 1
ATOM 3968 O O . ALA A 1 520 ? -25.483 18.063 -10.477 1.00 88.00 520 ALA A O 1
ATOM 3969 N N . ALA A 1 521 ? -24.499 16.258 -11.364 1.00 87.69 521 ALA A N 1
ATOM 3970 C CA . ALA A 1 521 ? -25.202 15.285 -10.535 1.00 87.69 521 ALA A CA 1
ATOM 3971 C C . ALA A 1 521 ? -24.856 15.461 -9.049 1.00 87.69 521 ALA A C 1
ATOM 3973 O O . ALA A 1 521 ? -25.761 15.515 -8.216 1.00 87.69 521 ALA A O 1
ATOM 3974 N N . ILE A 1 522 ? -23.568 15.627 -8.724 1.00 85.00 522 ILE A N 1
ATOM 3975 C CA . ILE A 1 522 ? -23.105 15.917 -7.359 1.00 85.00 522 ILE A CA 1
ATOM 3976 C C . ILE A 1 522 ? -23.694 17.244 -6.869 1.00 85.00 522 ILE A C 1
ATOM 3978 O O . ILE A 1 522 ? -24.229 17.304 -5.765 1.00 85.00 522 ILE A O 1
ATOM 3982 N N . TYR A 1 523 ? -23.664 18.292 -7.698 1.00 85.81 523 TYR A N 1
ATOM 3983 C CA . TYR A 1 523 ? -24.245 19.591 -7.357 1.00 85.81 523 TYR A CA 1
ATOM 3984 C C . TYR A 1 523 ? -25.745 19.490 -7.054 1.00 85.81 523 TYR A C 1
ATOM 3986 O O . TYR A 1 523 ? -26.205 20.012 -6.042 1.00 85.81 523 TYR A O 1
ATOM 3994 N N . VAL A 1 524 ? -26.510 18.778 -7.886 1.00 89.12 524 VAL A N 1
ATOM 3995 C CA . VAL A 1 524 ? -27.949 18.564 -7.674 1.00 89.12 524 VAL A CA 1
ATOM 3996 C C . VAL A 1 524 ? -28.207 17.752 -6.406 1.00 89.12 524 VAL A C 1
ATOM 3998 O O . VAL A 1 524 ? -29.113 18.098 -5.650 1.00 89.12 524 VAL A O 1
ATOM 4001 N N . LEU A 1 525 ? -27.426 16.699 -6.148 1.00 85.44 525 LEU A N 1
ATOM 4002 C CA . LEU A 1 525 ? -27.527 15.908 -4.918 1.00 85.44 525 LEU A CA 1
ATOM 4003 C C . LEU A 1 525 ? -27.287 16.775 -3.681 1.00 85.44 525 LEU A C 1
ATOM 4005 O O . LEU A 1 525 ? -28.085 16.747 -2.748 1.00 85.44 525 LEU A O 1
ATOM 4009 N N . PHE A 1 526 ? -26.232 17.588 -3.694 1.00 83.12 526 PHE A N 1
ATOM 4010 C CA . PHE A 1 526 ? -25.857 18.424 -2.555 1.00 83.12 526 PHE A CA 1
ATOM 4011 C C . PHE A 1 526 ? -26.816 19.601 -2.373 1.00 83.12 526 PHE A C 1
ATOM 4013 O O . PHE A 1 526 ? -27.118 19.982 -1.245 1.00 83.12 526 PHE A O 1
ATOM 4020 N N . SER A 1 527 ? -27.350 20.144 -3.466 1.00 81.31 527 SER A N 1
ATOM 4021 C CA . SER A 1 527 ? -28.384 21.174 -3.412 1.00 81.31 527 SER A CA 1
ATOM 4022 C C . SER A 1 527 ? -29.699 20.626 -2.854 1.00 81.31 527 SER A C 1
ATOM 4024 O O . SER A 1 527 ? -30.297 21.243 -1.977 1.00 81.31 527 SER A O 1
ATOM 4026 N N . LYS A 1 528 ? -30.111 19.416 -3.260 1.00 82.00 528 LYS A N 1
ATOM 4027 C CA . LYS A 1 528 ? -31.276 18.724 -2.676 1.00 82.00 528 LYS A CA 1
ATOM 4028 C C . LYS A 1 528 ? -31.082 18.362 -1.205 1.00 82.00 528 LYS A C 1
ATOM 4030 O O . LYS A 1 528 ? -32.057 18.350 -0.463 1.00 82.00 528 LYS A O 1
ATOM 4035 N N . ALA A 1 529 ? -29.848 18.081 -0.794 1.00 75.38 529 ALA A N 1
ATOM 4036 C CA . ALA A 1 529 ? -29.489 17.844 0.601 1.00 75.38 529 ALA A CA 1
ATOM 4037 C C . ALA A 1 529 ? -29.394 19.138 1.438 1.00 75.38 529 ALA A C 1
ATOM 4039 O O . ALA A 1 529 ? -29.101 19.060 2.625 1.00 75.38 529 ALA A O 1
ATOM 4040 N N . GLY A 1 530 ? -29.615 20.321 0.844 1.00 75.06 530 GLY A N 1
ATOM 4041 C CA . GLY A 1 530 ? -29.543 21.611 1.540 1.00 75.06 530 GLY A CA 1
ATOM 4042 C C . GLY A 1 530 ? -28.122 22.112 1.819 1.00 75.06 530 GLY A C 1
ATOM 4043 O O . GLY A 1 530 ? -27.954 23.141 2.459 1.00 75.06 530 GLY A O 1
ATOM 4044 N N . ILE A 1 531 ? -27.092 21.425 1.317 1.00 74.81 531 ILE A N 1
ATOM 4045 C CA . ILE A 1 531 ? -25.680 21.769 1.551 1.00 74.81 531 ILE A CA 1
ATOM 4046 C C . ILE A 1 531 ? -25.247 22.951 0.664 1.00 74.81 531 ILE A C 1
ATOM 4048 O O . ILE A 1 531 ? -24.382 23.737 1.045 1.00 74.81 531 ILE A O 1
ATOM 4052 N N . ILE A 1 532 ? -25.829 23.079 -0.539 1.00 69.00 532 ILE A N 1
ATOM 4053 C CA . ILE A 1 532 ? -25.463 24.102 -1.534 1.00 69.00 532 ILE A CA 1
ATOM 4054 C C . ILE A 1 532 ? -26.711 24.853 -2.031 1.00 69.00 532 ILE A C 1
ATOM 4056 O O . ILE A 1 532 ? -27.547 24.294 -2.742 1.00 69.00 532 ILE A O 1
ATOM 4060 N N . GLY A 1 533 ? -26.804 26.147 -1.712 1.00 61.53 533 GLY A N 1
ATOM 4061 C CA . GLY A 1 533 ? -27.877 27.057 -2.140 1.00 61.53 533 GLY A CA 1
ATOM 4062 C C . GLY A 1 533 ? -28.150 28.151 -1.096 1.00 61.53 533 GLY A C 1
ATOM 4063 O O . GLY A 1 533 ? -27.680 28.027 0.033 1.00 61.53 533 GLY A O 1
ATOM 4064 N N . PRO A 1 534 ? -28.864 29.244 -1.434 1.00 51.94 534 PRO A N 1
ATOM 4065 C CA . PRO A 1 534 ? -29.276 30.228 -0.436 1.00 51.94 534 PRO A CA 1
ATOM 4066 C C . PRO A 1 534 ? -30.253 29.577 0.552 1.00 51.94 534 PRO A C 1
ATOM 4068 O O . PRO A 1 534 ? -31.268 29.018 0.133 1.00 51.94 534 PRO A O 1
ATOM 4071 N N . SER A 1 535 ? -29.958 29.665 1.852 1.00 49.03 535 SER A N 1
ATOM 4072 C CA . SER A 1 535 ? -30.826 29.205 2.942 1.00 49.03 535 SER A CA 1
ATOM 4073 C C . SER A 1 535 ? -32.064 30.109 3.060 1.00 49.03 535 SER A C 1
ATOM 4075 O O . SER A 1 535 ? -32.208 30.901 3.985 1.00 49.03 535 SER A O 1
ATOM 4077 N N . ASN A 1 536 ? -32.965 30.051 2.082 1.00 41.47 536 ASN A N 1
ATOM 4078 C CA . ASN A 1 536 ? -34.209 30.821 2.082 1.00 41.47 536 ASN A CA 1
ATOM 4079 C C . ASN A 1 536 ? -35.362 30.002 2.684 1.00 41.47 536 ASN A C 1
ATOM 4081 O O . ASN A 1 536 ? -36.393 29.791 2.047 1.00 41.47 536 ASN A O 1
ATOM 4085 N N . GLY A 1 537 ? -35.183 29.540 3.921 1.00 41.81 537 GLY A N 1
ATOM 4086 C CA . GLY A 1 537 ? -36.224 28.940 4.755 1.00 41.81 537 GLY A CA 1
ATOM 4087 C C . GLY A 1 537 ? -36.045 29.410 6.201 1.00 41.81 537 GLY A C 1
ATOM 4088 O O . GLY A 1 537 ? -34.905 29.647 6.596 1.00 41.81 537 GLY A O 1
ATOM 4089 N N . PRO A 1 538 ? -37.132 29.621 6.971 1.00 39.44 538 PRO A N 1
ATOM 4090 C CA . PRO A 1 538 ? -37.034 30.151 8.330 1.00 39.44 538 PRO A CA 1
ATOM 4091 C C . PRO A 1 538 ? -36.139 29.234 9.162 1.00 39.44 538 PRO A C 1
ATOM 4093 O O . PRO A 1 538 ? -36.226 28.022 8.982 1.00 39.44 538 PRO A O 1
ATOM 4096 N N . GLU A 1 539 ? -35.310 29.814 10.037 1.00 42.19 539 GLU A N 1
ATOM 4097 C CA . GLU A 1 539 ? -34.425 29.124 10.987 1.00 42.19 539 GLU A CA 1
ATOM 4098 C C . GLU A 1 539 ? -35.194 28.044 11.780 1.00 42.19 539 GLU A C 1
ATOM 4100 O O . GLU A 1 539 ? -35.682 28.251 12.890 1.00 42.19 539 GLU A O 1
ATOM 4105 N N . GLY A 1 540 ? -35.343 26.869 11.172 1.00 37.94 540 GLY A N 1
ATOM 4106 C CA . GLY A 1 540 ? -35.553 25.599 11.844 1.00 37.94 540 GLY A CA 1
ATOM 4107 C C . GLY A 1 540 ? -34.222 25.155 12.445 1.00 37.94 540 GLY A C 1
ATOM 4108 O O . GLY A 1 540 ? -33.192 25.743 12.129 1.00 37.94 540 GLY A O 1
ATOM 4109 N N . PRO A 1 541 ? -34.205 24.160 13.342 1.00 40.53 541 PRO A N 1
ATOM 4110 C CA . PRO A 1 541 ? -33.089 23.920 14.251 1.00 40.53 541 PRO A CA 1
ATOM 4111 C C . PRO A 1 541 ? -31.877 23.294 13.534 1.00 40.53 541 PRO A C 1
ATOM 4113 O O . PRO A 1 541 ? -31.524 22.147 13.788 1.00 40.53 541 PRO A O 1
ATOM 4116 N N . GLU A 1 542 ? -31.207 24.051 12.667 1.00 40.00 542 GLU A N 1
ATOM 4117 C CA . GLU A 1 542 ? -29.973 23.676 11.964 1.00 40.00 542 GLU A CA 1
ATOM 4118 C C . GLU A 1 542 ? -28.761 23.613 12.901 1.00 40.00 542 GLU A C 1
ATOM 4120 O O . GLU A 1 542 ? -27.742 23.026 12.554 1.00 40.00 542 GLU A O 1
ATOM 4125 N N . GLY A 1 543 ? -28.897 24.087 14.144 1.00 33.78 543 GLY A N 1
ATOM 4126 C CA . GLY A 1 543 ? -27.946 23.756 15.207 1.00 33.78 543 GLY A CA 1
ATOM 4127 C C . GLY A 1 543 ? -27.947 22.263 15.551 1.00 33.78 543 GLY A C 1
ATOM 4128 O O . GLY A 1 543 ? -26.904 21.697 15.836 1.00 33.78 543 GLY A O 1
ATOM 4129 N N . LYS A 1 544 ? -29.089 21.567 15.454 1.00 33.44 544 LYS A N 1
ATOM 4130 C CA . LYS A 1 544 ? -29.213 20.219 16.030 1.00 33.44 544 LYS A CA 1
ATOM 4131 C C . LYS A 1 544 ? -28.647 19.088 15.185 1.00 33.44 544 LYS A C 1
ATOM 4133 O O . LYS A 1 544 ? -28.339 18.061 15.765 1.00 33.44 544 LYS A O 1
ATOM 4138 N N . VAL A 1 545 ? -28.517 19.218 13.866 1.00 36.22 545 VAL A N 1
ATOM 4139 C CA . VAL A 1 545 ? -28.037 18.087 13.043 1.00 36.22 545 VAL A CA 1
ATOM 4140 C C . VAL A 1 545 ? -26.520 17.948 13.161 1.00 36.22 545 VAL A C 1
ATOM 4142 O O . VAL A 1 545 ? -26.021 16.854 13.392 1.00 36.22 545 VAL A O 1
ATOM 4145 N N . MET A 1 546 ? -25.797 19.071 13.134 1.00 34.59 546 MET A N 1
ATOM 4146 C CA . MET A 1 546 ? -24.352 19.074 13.367 1.00 34.59 546 MET A CA 1
ATOM 4147 C C . MET A 1 546 ? -24.007 18.914 14.856 1.00 34.59 546 MET A C 1
ATOM 4149 O O . MET A 1 546 ? -22.977 18.332 15.175 1.00 34.59 546 MET A O 1
ATOM 4153 N N . ASP A 1 547 ? -24.872 19.368 15.773 1.00 36.50 547 ASP A N 1
ATOM 4154 C CA . ASP A 1 547 ? -24.721 19.076 17.205 1.00 36.50 547 ASP A CA 1
ATOM 4155 C C . ASP A 1 547 ? -25.102 17.621 17.565 1.00 36.50 547 ASP A C 1
ATOM 4157 O O . ASP A 1 547 ? -24.638 17.134 18.587 1.00 36.50 547 ASP A O 1
ATOM 4161 N N . ALA A 1 548 ? -25.892 16.903 16.751 1.00 35.00 548 ALA A N 1
ATOM 4162 C CA . ALA A 1 548 ? -26.261 15.496 16.990 1.00 35.00 548 ALA A CA 1
ATOM 4163 C C . ALA A 1 548 ? -25.266 14.478 16.408 1.00 35.00 548 ALA A C 1
ATOM 4165 O O . ALA A 1 548 ? -25.216 13.353 16.886 1.00 35.00 548 ALA A O 1
ATOM 4166 N N . GLU A 1 549 ? -24.462 14.854 15.409 1.00 34.59 549 GLU A N 1
ATOM 4167 C CA . GLU A 1 549 ? -23.301 14.054 14.980 1.00 34.59 549 GLU A CA 1
ATOM 4168 C C . GLU A 1 549 ? -22.071 14.257 15.890 1.00 34.59 549 GLU A C 1
ATOM 4170 O O . GLU A 1 549 ? -21.091 13.522 15.778 1.00 34.59 549 GLU A O 1
ATOM 4175 N N . LEU A 1 550 ? -22.104 15.267 16.771 1.00 38.16 550 LEU A N 1
ATOM 4176 C CA . LEU A 1 550 ? -20.979 15.693 17.619 1.00 38.16 550 LEU A CA 1
ATOM 4177 C C . LEU A 1 550 ? -21.248 15.614 19.135 1.00 38.16 550 LEU A C 1
ATOM 4179 O O . LEU A 1 550 ? -20.336 15.918 19.910 1.00 38.16 550 LEU A O 1
ATOM 4183 N N . ALA A 1 551 ? -22.460 15.241 19.553 1.00 33.03 551 ALA A N 1
ATOM 4184 C CA . ALA A 1 551 ? -22.758 14.783 20.913 1.00 33.03 551 ALA A CA 1
ATOM 4185 C C . ALA A 1 551 ? -22.559 13.266 20.977 1.00 33.03 551 ALA A C 1
ATOM 4187 O O . ALA A 1 551 ? -22.030 12.804 22.016 1.00 33.03 551 ALA A O 1
#

Secondary structure (DSSP, 8-state):
-HHHHHHHS---HHHHHTT---SHHHHHHHHTB-SS-BGGGTEETTEEES----BTTB-GGGGPPPP-TT-GGGS---EEE--HHHHHHHHHHHHHHHHHHHHHHHHIIIIIHHHHHHTT-EEEETTTTEEEEGGGGG-TTSS---S-HHHHHIIIIIHHHHHHHHHHHHHHHHHHHHHHHHHHHHHHHHHTTSPPP-SEETTTEESS--TTHHHHHHHHHHHHHHHHHHHTT--HHHHHHHHHHHHHHHHHHHHHHHHHHHHHS---HHHHHHHHHHHHHHHHHHS-SS--HHHHHHHHHHHHHHHHHHHHHHHHHHHHHHHHHHTT--HHHHHHHHHHHHHHHHHHHHHHHHHHHHHHHTTS-----HHHHHHHHHHHHHHH--S-HHHHHHHHHHHHHHHHHHS-HHHHHHHHHS-HHHHHHHHHHHHHHHHHIIIIIHHHHHHHHHHH-HHHHHHHHHHHHHHHHHHHHHHHHHHHHHHHHHHHHHHHHHHTTTT-TTHHHHHHHHHHHHHHHHHHHHHHHHHHTTSSS---S---STHHHHHHS--

Foldseek 3Di:
DVVCQQQAPALPVVCVVVVAAGHNVCVVFLVQADQFGGSQQQDFNQKRWDGATHHRSHHPPRNQHFDDPPDPSLQFIAIAGNALQLLLLLQVCAQVLLVLLQLLQCCQGVPQSNVCLVVQPFFQDPVVRDTDGLVLLCDPPNVNNDRRSSVVSLQTLLLLLLLLLLQLQLQLLVVVCVVLLVVLVVVVVVVVVDDDDCQADPPPGGLADDPVCVVVVLVVQLVVQLVVVVVVVDDNQLSNVLSVLLSVLLVSLLSSQQVCCVVPVDGSLLSSLVVQLVVQLCCLVVDPPPDDLVRSLVSSLVSSVVSSVSSVVSNVLSVVCVLCVLLVHGNVVSVVVSVVVVVVVVVVVVVVVVVVVVCVVVVVDDDLDSSSVSSVQVSCCVRVVDDDPPSSNSSSVQSNVCCVVPVPSSSSSSSSSDHNNSSVSSSVSSPVNVVCCVPPLVVVLVVCCVVPNNVVSVVVSVVVVVVSSVVSVVSSVVVVVVVVLVVVLVVCCVVPVVPDPCNSVVSVVVVVVVVVVVVVVVVVVCVVVVNDDPPPDPDDPPVVPVVSSVD

Solvent-accessible surface area (backbone atoms only — not comparable to full-atom values): 28283 Å² total; per-residue (Å²): 67,76,68,52,46,40,37,57,38,66,72,40,55,77,34,49,78,68,77,37,73,20,14,55,49,33,48,53,22,29,72,62,26,47,56,57,51,43,47,18,15,32,37,38,74,43,30,44,33,47,81,21,69,28,56,93,31,37,33,52,78,72,29,52,43,55,60,43,98,88,43,72,62,21,36,35,70,56,32,32,36,78,43,59,40,37,23,28,54,8,39,75,51,25,36,72,53,21,45,45,20,33,50,20,23,46,46,31,35,75,45,48,26,33,49,44,61,75,68,40,49,67,42,78,36,84,91,76,74,42,71,42,46,48,65,53,25,56,34,83,83,65,84,52,65,39,50,47,39,37,58,54,43,34,69,52,56,42,30,40,19,13,38,15,6,29,48,18,6,26,51,49,50,48,60,72,41,43,67,62,56,55,54,45,58,55,52,54,60,45,63,78,71,50,86,79,70,82,44,62,41,88,98,73,47,64,45,40,73,60,74,80,48,52,64,54,50,50,53,51,51,38,56,50,46,27,52,52,35,42,76,70,71,44,58,68,66,53,26,46,54,49,30,54,54,49,54,53,50,43,53,57,53,31,58,48,35,38,48,42,25,71,77,70,74,48,65,63,49,70,39,54,30,50,53,48,30,52,50,37,38,55,49,44,74,71,47,93,65,87,66,55,73,68,54,23,50,50,55,19,54,52,47,25,49,55,43,37,52,53,43,56,47,47,38,55,51,52,52,50,47,54,54,35,48,52,55,69,48,53,55,35,61,51,53,54,50,52,60,61,49,48,56,64,48,48,55,50,50,50,52,51,50,52,54,51,51,50,37,44,73,71,65,77,47,87,76,96,46,68,68,62,51,37,52,51,52,52,46,39,32,72,73,70,67,52,71,63,63,65,44,26,50,53,13,21,53,52,9,29,50,39,21,72,77,70,72,47,9,35,48,20,12,48,16,27,53,44,55,40,32,57,38,47,25,14,29,52,17,0,44,50,36,51,51,42,40,66,72,53,47,46,61,54,31,52,51,36,29,74,75,67,32,66,68,56,16,52,52,52,45,51,53,56,51,51,52,53,50,52,52,33,49,49,34,35,50,29,45,52,53,43,51,52,51,50,51,54,48,51,56,46,41,75,77,47,42,84,81,39,98,60,33,70,60,52,52,50,51,49,51,52,50,51,53,50,50,52,52,50,51,52,50,51,53,35,33,75,68,67,77,50,74,84,85,87,62,81,92,60,77,70,66,51,62,65,48,43,78,71,83

Sequence (551 aa):
MAFMFVIDYPIRWGKKLAGAPSSIADWVAMTLSGQDWGLASVYTERWIHQPSKLENGFAPYNGITPYSSSNPFSYTFLGIELSPTLLAIGWFMKFRVAFLVNLGSIVAWFFLVPLVVIQDVPVYDPSLGSYVSITEYSEPSSGIFYPTIQWKAFSSVVRTIAIGAILGGGMFGLIKMAPTFISIFGDISSAFTGERGDEFIENKGWYEWPLTHIPVFMVISFFAMIMTFIVGGFPLLPSAIFAIVLIFTTFLLGAIAVRVMGETGIEPVSGTSFIVLLMLLLIFLNLDVGLDKEESVLIALVGTTVFGSAISMSGTVVGDYKNSLYIGNRPYHISKGNIMGVVPGAILGAAVAIFLSKLLADGTIDLLAPQANAFAYFTTILAEGQGDWGALALGFALGAFVEWATGMGTSFGLGMYLPTPATFPMLLGGAARDWWEKRRLQPKVDSIRIEKGAQEAERGRALMLLYTFMIAAGALTGEAFYGVEAAILAVLDDQIGTSLSNWPAIRLAGFIMLNAILGAAIYVLFSKAGIIGPSNGPEGPEGKVMDAELA

Nearest PDB structures (foldseek):
  6h2f-assembly1_J  TM=1.701E-01  e=6.096E+00  Aeromonas hydrophila subsp. hydrophila AL09-71